Protein 1YTV (pdb70)

B-factor: mean 22.98, std 9.74, range [8.38, 91.67]

Nearest PDB structures (foldseek):
  3woa-assembly1_A  TM=9.998E-01  e=1.165E-72  Lambdavirus lambda
  7wr3-assembly1_A  TM=1.000E+00  e=3.277E-72  Bolitoglossa
  5wq6-assembly3_C  TM=1.000E+00  e=6.168E-72  Homo sapiens
  5gpq-assembly1_A  TM=9.998E-01  e=8.221E-72  Escherichia coli O157:H7
  3jyr-assembly1_A  TM=1.000E+00  e=1.838E-71  Salmonella enterica subsp. enterica serovar Typhimurium

Foldseek 3Di:
DFDPQEFEEEDAPLFLQVLLVVLQVVLCVVPVGHYHYDYDDPCLVVLLVQLLVLHDGQKYKDFLQSQQLCVVSPFFDFDDDPVVLVVQFDPVQQVSQAHPNTGFWAFWFKKFKWKKFFCVLPVDQAQAPVCQLVSQVVVVVVQAAAEAEALLFVLQLQLQLPQQPAAQFDAPPNRTDNLHGRCQPPSNLQRLVSVLVCCVSVRYPLPGHHVNRLCCVLVVRYGIYMDIQQSVVSSVVSVGRMDTAFDHHYPNGGGAGAMTGTTMTGGSSHPCNVVVVCSVSVRCLDLSNVVSRCVSGNRQQTRRPVNNVVVVVPNNSVRRVVNNVSHYHRHNHSCVVLLRVLSSQLSSCCNVVVDPNNVSSVSSSD/DVPDDD/DADPLEFEEEDAPLFLQVLLLVLQVVLCVVSVYHYHYDYDPPCLVVQCVQLLDPDHGQKYKDFLQSQQQCVVSVFFDFDDDPVVLVVQFDPVQQVSQAYPNTRFWAFWFKKDKWKKFFCVLPVDDAQAPVCQLVSQVVVVVVQAAAEAEALLFCLQLQLQLPQQPADQFDDDPNGTDLLHGRCQDPSNLQRLVSLLVCVVVPRYPLRGHHVNRLCCVLCPRYGIYMDIQSSVVSNVVSVGRMDTAFDHHYPPGGGAGAMTGTTMTGTSSHPCVVSVCCSVSVRCLDLSNVVSRCVSGNRQQTRRPVNNVVVVVPNNSVRRVVNNVSYYYHHNHSCVVLLRVLVSQLSSCCNVVVDPNNVSSVRSSD/DVPDD

InterPro domains:
  IPR006059 Bacterial-type extracellular solute-binding protein [PF01547] (46-314)
  IPR006060 Maltose/Cyclodextrin ABC transporter, substrate-binding protein [PR00181] (36-54)
  IPR006060 Maltose/Cyclodextrin ABC transporter, substrate-binding protein [PR00181] (70-88)
  IPR006060 Maltose/Cyclodextrin ABC transporter, substrate-binding protein [PR00181] (130-149)
  IPR006060 Maltose/Cyclodextrin ABC transporter, substrate-binding protein [PR00181] (151-170)
  IPR006060 Maltose/Cyclodextrin ABC transporter, substrate-binding protein [PR00181] (171-190)
  IPR006060 Maltose/Cyclodextrin ABC transporter, substrate-binding protein [PR00181] (233-252)
  IPR006060 Maltose/Cyclodextrin ABC transporter, substrate-binding protein [PR00181] (299-320)
  IPR006060 Maltose/Cyclodextrin ABC transporter, substrate-binding protein [PR00181] (357-376)
  IPR006061 Solute-binding family 1, conserved site [PS01037] (133-150)

CATH classification: 3.40.190.10 (+1 more: 3.40.190.10)

Radius of gyration: 33.69 Å; Cα contacts (8 Å, |Δi|>4): 1660; chains: 4; bounding box: 57×59×101 Å

Organism: Escherichia coli (strain K12) (NCBI:txid83333)

Secondary structure (DSSP, 8-state):
-PPTTEEEEE--TTS-HHHHHHHHHHHHHHH--EEEEE--TTHHHHHHHHHHHT-S-SEEEEEGGGHHHHHHTT-B------HHHHTTB-HHHHHHTEETTEE-SEEEEEE--EEEEETTT-SS--SBGGGHHHHHHHHHTTT-EEE----SSHHHHHHHHHHTT-EEEEEETTEEEEEEEETTSHHHHHHHHHHHHHHHTTSS-TT--HHHHHHHHHTTSEEEEEE-GGGHHHHHHHT--EEEEPPPBBTTB---PEEEEEEEEEBTT-TTHHHHHHIIIIIISSHHHHHHHHHHS---EESBHHHHHHHTT-HHHHHHHHHHHHSEEPP--TTHHHHHHHHHHHHHHHHTTSS-HHHHHHHHH-/---SS-EEEE--TTS-HHHHHHHHHHHHHHH---EEEE--TTHHHHHHHHHTTT---SEEEEEGGGHHHHHHTT-B--B---HHHHTTB-HHHHHHTEETTEE-SEEEEEE--EEEEETTT-SS--SBGGGHHHHHHHHHTTT-EEE---TTSGGGTHHHHHHTT-EEEEEETTEEEEEEEETTSHHHHHHHHHHHHHHHTTSS-TT--HHHHHHHHHTT-EEEEEE-GGGHHHHHHHT--EEEEPPPBBTTBPP-PEEEEEEEEEBTT-TTHHHHHHIIIIIISSHHHHHHHHHHS---EESBHHHHHHHTTSHHHHHHHHHHHHSEEPP--TTHHHHHHHHHHHHHHHHTTSS-HHHHHHHHH-/--S---/-TT--

Structure (mmCIF, N/CA/C/O backbone):
data_1YTV
#
_entry.id   1YTV
#
_cell.length_a   51.102
_cell.length_b   66.557
_cell.length_c   115.723
_cell.angle_alpha   90.00
_cell.angle_beta   95.99
_cell.angle_gamma   90.00
#
_symmetry.space_group_name_H-M   'P 1 21 1'
#
loop_
_entity.id
_entity.type
_entity.pdbx_description
1 polymer 'Maltose-binding periplasmic protein'
2 polymer 'Vasopressin V1a receptor'
3 branched alpha-D-glucopyranose-(1-4)-alpha-D-glucopyranose
4 water water
#
loop_
_atom_site.group_PDB
_atom_site.id
_atom_site.type_symbol
_atom_site.label_atom_id
_atom_site.label_alt_id
_atom_site.label_comp_id
_atom_site.label_asym_id
_atom_site.label_entity_id
_atom_site.label_seq_id
_atom_site.pdbx_PDB_ins_code
_atom_site.Cartn_x
_atom_site.Cartn_y
_atom_site.Cartn_z
_atom_site.occupancy
_atom_site.B_iso_or_equiv
_atom_site.auth_seq_id
_atom_site.auth_comp_id
_atom_site.auth_asym_id
_atom_site.auth_atom_id
_atom_site.pdbx_PDB_model_num
ATOM 1 N N . LYS A 1 1 ? 50.650 78.494 26.777 1.00 45.12 15 LYS A N 1
ATOM 2 C CA . LYS A 1 1 ? 51.046 77.076 26.538 1.00 44.53 15 LYS A CA 1
ATOM 3 C C . LYS A 1 1 ? 49.872 76.135 26.777 1.00 42.48 15 LYS A C 1
ATOM 4 O O . LYS A 1 1 ? 48.773 76.569 27.124 1.00 43.54 15 LYS A O 1
ATOM 10 N N . ILE A 1 2 ? 50.114 74.842 26.590 1.00 39.22 16 ILE A N 1
ATOM 11 C CA . ILE A 1 2 ? 49.078 73.833 26.785 1.00 35.43 16 ILE A CA 1
ATOM 12 C C . ILE A 1 2 ? 48.746 73.754 28.272 1.00 33.90 16 ILE A C 1
ATOM 13 O O . ILE A 1 2 ? 49.623 73.504 29.096 1.00 33.96 16 ILE A O 1
ATOM 18 N N . GLU A 1 3 ? 47.479 73.974 28.609 1.00 33.15 17 GLU A N 1
ATOM 19 C CA . GLU A 1 3 ? 47.043 73.948 30.001 1.00 32.30 17 GLU A CA 1
ATOM 20 C C . GLU A 1 3 ? 46.972 72.538 30.579 1.00 29.50 17 GLU A C 1
ATOM 21 O O . GLU A 1 3 ? 46.401 71.630 29.976 1.00 28.06 17 GLU A O 1
ATOM 27 N N . GLU A 1 4 ? 47.555 72.371 31.761 1.00 26.70 18 GLU A N 1
ATOM 28 C CA . GLU A 1 4 ? 47.563 71.087 32.443 1.00 24.11 18 GLU A CA 1
ATOM 29 C C . GLU A 1 4 ? 46.218 70.853 33.122 1.00 23.55 18 GLU A C 1
ATOM 30 O O . GLU A 1 4 ? 45.638 71.780 33.685 1.00 23.68 18 GLU A O 1
ATOM 36 N N . GLY A 1 5 ? 45.713 69.623 33.058 1.00 20.54 19 GLY A N 1
ATOM 37 C CA . GLY A 1 5 ? 44.449 69.320 33.713 1.00 19.87 19 GLY A CA 1
ATOM 38 C C . GLY A 1 5 ? 43.232 69.261 32.811 1.00 20.12 19 GLY A C 1
ATOM 39 O O . GLY A 1 5 ? 42.112 69.091 33.289 1.00 19.32 19 GLY A O 1
ATOM 40 N N . LYS A 1 6 ? 43.454 69.409 31.509 1.00 19.74 20 LYS A N 1
ATOM 41 C CA . LYS A 1 6 ? 42.384 69.362 30.518 1.00 21.76 20 LYS A CA 1
ATOM 42 C C . LYS A 1 6 ? 42.971 68.732 29.272 1.00 19.92 20 LYS A C 1
ATOM 43 O O . LYS A 1 6 ? 44.192 68.652 29.128 1.00 21.46 20 LYS A O 1
ATOM 49 N N . LEU A 1 7 ? 42.103 68.278 28.377 1.00 17.49 21 LEU A N 1
ATOM 50 C CA . LEU A 1 7 ? 42.553 67.689 27.122 1.00 17.25 21 LEU A CA 1
ATOM 51 C C . LEU A 1 7 ? 41.918 68.421 25.955 1.00 16.17 21 LEU A C 1
ATOM 52 O O . LEU A 1 7 ? 40.705 68.623 25.925 1.00 16.44 21 LEU A O 1
ATOM 57 N N . VAL A 1 8 ? 42.754 68.828 25.007 1.00 16.01 22 VAL A N 1
ATOM 58 C CA . VAL A 1 8 ? 42.304 69.502 23.797 1.00 14.50 22 VAL A CA 1
ATOM 59 C C . VAL A 1 8 ? 42.606 68.526 22.667 1.00 14.55 22 VAL A C 1
ATOM 60 O O . VAL A 1 8 ? 43.741 68.077 22.511 1.00 14.47 22 VAL A O 1
ATOM 64 N N . ILE A 1 9 ? 41.579 68.196 21.893 1.00 14.08 23 ILE A N 1
ATOM 65 C CA . ILE A 1 9 ? 41.697 67.248 20.793 1.00 13.49 23 ILE A CA 1
ATOM 66 C C . ILE A 1 9 ? 41.383 67.897 19.447 1.00 15.26 23 ILE A C 1
ATOM 67 O O . ILE A 1 9 ? 40.453 68.697 19.334 1.00 15.33 23 ILE A O 1
ATOM 72 N N . TRP A 1 10 ? 42.169 67.548 18.432 1.00 15.36 24 TRP A N 1
ATOM 73 C CA . TRP A 1 10 ? 41.968 68.052 17.076 1.00 16.03 24 TRP A CA 1
ATOM 74 C C . TRP A 1 10 ? 41.614 66.885 16.168 1.00 15.12 24 TRP A C 1
ATOM 75 O O . TRP A 1 10 ? 42.285 65.859 16.191 1.00 13.75 24 TRP A O 1
ATOM 86 N N . ILE A 1 11 ? 40.564 67.040 15.368 1.00 15.22 25 ILE A N 1
ATOM 87 C CA . ILE A 1 11 ? 40.160 65.997 14.431 1.00 15.47 25 ILE A CA 1
ATOM 88 C C . ILE A 1 11 ? 39.502 66.678 13.231 1.00 15.84 25 ILE A C 1
ATOM 89 O O . ILE A 1 11 ? 38.916 67.750 13.381 1.00 15.07 25 ILE A O 1
ATOM 94 N N . ASN A 1 12 ? 39.603 66.077 12.047 1.00 16.99 26 ASN A N 1
ATOM 95 C CA . ASN A 1 12 ? 39.029 66.690 10.840 1.00 19.24 26 ASN A CA 1
ATOM 96 C C . ASN A 1 12 ? 37.512 66.896 10.919 1.00 20.46 26 ASN A C 1
ATOM 97 O O . ASN A 1 12 ? 36.779 66.056 11.451 1.00 19.83 26 ASN A O 1
ATOM 102 N N . GLY A 1 13 ? 37.052 68.023 10.378 1.00 20.54 27 GLY A N 1
ATOM 103 C CA . GLY A 1 13 ? 35.636 68.359 10.401 1.00 21.90 27 GLY A CA 1
ATOM 104 C C . GLY A 1 13 ? 34.727 67.402 9.650 1.00 23.46 27 GLY A C 1
ATOM 105 O O . GLY A 1 13 ? 33.501 67.468 9.781 1.00 24.65 27 GLY A O 1
ATOM 106 N N . ASP A 1 14 ? 35.321 66.518 8.855 1.00 25.48 28 ASP A N 1
ATOM 107 C CA . ASP A 1 14 ? 34.544 65.542 8.097 1.00 27.09 28 ASP A CA 1
ATOM 108 C C . ASP A 1 14 ? 34.253 64.301 8.935 1.00 25.43 28 ASP A C 1
ATOM 109 O O . ASP A 1 14 ? 33.360 63.521 8.602 1.00 23.99 28 ASP A O 1
ATOM 114 N N . LYS A 1 15 ? 35.000 64.135 10.025 1.00 22.33 29 LYS A N 1
ATOM 115 C CA . LYS A 1 15 ? 34.845 62.983 10.916 1.00 21.35 29 LYS A CA 1
ATOM 116 C C . LYS A 1 15 ? 33.777 63.223 11.985 1.00 19.00 29 LYS A C 1
ATOM 117 O O . LYS A 1 15 ? 33.220 64.316 12.089 1.00 16.52 29 LYS A O 1
ATOM 123 N N . GLY A 1 16 ? 33.516 62.196 12.793 1.00 16.82 30 GLY A N 1
ATOM 124 C CA . GLY A 1 16 ? 32.506 62.306 13.830 1.00 16.67 30 GLY A CA 1
ATOM 125 C C . GLY A 1 16 ? 32.987 63.019 15.074 1.00 15.55 30 GLY A C 1
ATOM 126 O O . GLY A 1 16 ? 33.056 62.418 16.144 1.00 16.26 30 GLY A O 1
ATOM 127 N N . TYR A 1 17 ? 33.306 64.304 14.955 1.00 15.98 31 TYR A N 1
ATOM 128 C CA . TYR A 1 17 ? 33.800 65.050 16.110 1.00 16.39 31 TYR A CA 1
ATOM 129 C C . TYR A 1 17 ? 32.757 65.236 17.211 1.00 17.30 31 TYR A C 1
ATOM 130 O O . TYR A 1 17 ? 33.106 65.346 18.388 1.00 16.17 31 TYR A O 1
ATOM 139 N N . ASN A 1 18 ? 31.479 65.260 16.841 1.00 16.37 32 ASN A N 1
ATOM 140 C CA . ASN A 1 18 ? 30.423 65.408 17.840 1.00 17.33 32 ASN A CA 1
ATOM 141 C C . ASN A 1 18 ? 30.326 64.113 18.647 1.00 16.41 32 ASN A C 1
ATOM 142 O O . ASN A 1 18 ? 30.083 64.138 19.855 1.00 16.24 32 ASN A O 1
ATOM 147 N N . GLY A 1 19 ? 30.543 62.986 17.974 1.00 15.50 33 GLY A N 1
ATOM 148 C CA . GLY A 1 19 ? 30.515 61.701 18.653 1.00 15.45 33 GLY A CA 1
ATOM 149 C C . GLY A 1 19 ? 31.723 61.602 19.571 1.00 15.40 33 GLY A C 1
ATOM 150 O O . GLY A 1 19 ? 31.630 61.106 20.696 1.00 14.50 33 GLY A O 1
ATOM 151 N N . LEU A 1 20 ? 32.867 62.079 19.091 1.00 13.59 34 LEU A N 1
ATOM 152 C CA . LEU A 1 20 ? 34.082 62.054 19.900 1.00 14.22 34 LEU A CA 1
ATOM 153 C C . LEU A 1 20 ? 33.869 62.936 21.130 1.00 14.42 34 LEU A C 1
ATOM 154 O O . LEU A 1 20 ? 34.342 62.618 22.224 1.00 14.57 34 LEU A O 1
ATOM 159 N N . ALA A 1 21 ? 33.151 64.042 20.955 1.00 14.78 35 ALA A N 1
ATOM 160 C CA . ALA A 1 21 ? 32.882 64.940 22.079 1.00 15.24 35 ALA A CA 1
ATOM 161 C C . ALA A 1 21 ? 32.052 64.227 23.147 1.00 15.83 35 ALA A C 1
ATOM 162 O O . ALA A 1 21 ? 32.205 64.507 24.332 1.00 15.93 35 ALA A O 1
ATOM 164 N N . GLU A 1 22 ? 31.178 63.306 22.738 1.00 15.74 36 GLU A N 1
ATOM 165 C CA . GLU A 1 22 ? 30.364 62.571 23.710 1.00 16.70 36 GLU A CA 1
ATOM 166 C C . GLU A 1 22 ? 31.257 61.651 24.546 1.00 15.44 36 GLU A C 1
ATOM 167 O O . GLU A 1 22 ? 30.989 61.411 25.721 1.00 14.76 36 GLU A O 1
ATOM 173 N N . VAL A 1 23 ? 32.307 61.119 23.926 1.00 14.83 37 VAL A N 1
ATOM 174 C CA . VAL A 1 23 ? 33.238 60.255 24.643 1.00 12.99 37 VAL A CA 1
ATOM 175 C C . VAL A 1 23 ? 33.988 61.162 25.615 1.00 13.95 37 VAL A C 1
ATOM 176 O O . VAL A 1 23 ? 34.245 60.796 26.766 1.00 13.88 37 VAL A O 1
ATOM 180 N N . GLY A 1 24 ? 34.321 62.360 25.143 1.00 13.40 38 GLY A N 1
ATOM 181 C CA . GLY A 1 24 ? 35.011 63.318 25.987 1.00 13.40 38 GLY A CA 1
ATOM 182 C C . GLY A 1 24 ? 34.172 63.675 27.202 1.00 14.34 38 GLY A C 1
ATOM 183 O O . GLY A 1 24 ? 34.703 63.843 28.304 1.00 14.78 38 GLY A O 1
ATOM 184 N N . LYS A 1 25 ? 32.861 63.792 27.010 1.00 15.19 39 LYS A N 1
ATOM 185 C CA . LYS A 1 25 ? 31.950 64.120 28.107 1.00 17.07 39 LYS A CA 1
ATOM 186 C C . LYS A 1 25 ? 31.880 62.997 29.128 1.00 16.68 39 LYS A C 1
ATOM 187 O O . LYS A 1 25 ? 31.716 63.243 30.326 1.00 16.05 39 LYS A O 1
ATOM 193 N N . LYS A 1 26 ? 31.978 61.759 28.662 1.00 16.64 40 LYS A N 1
ATOM 194 C CA . LYS A 1 26 ? 31.943 60.628 29.582 1.00 16.26 40 LYS A CA 1
ATOM 195 C C . LYS A 1 26 ? 33.241 60.622 30.391 1.00 15.42 40 LYS A C 1
ATOM 196 O O . LYS A 1 26 ? 33.242 60.318 31.585 1.00 15.31 40 LYS A O 1
ATOM 202 N N . PHE A 1 27 ? 34.347 60.960 29.733 1.00 14.31 41 PHE A N 1
ATOM 203 C CA . PHE A 1 27 ? 35.642 61.011 30.407 1.00 14.18 41 PHE A CA 1
ATOM 204 C C . PHE A 1 27 ? 35.573 62.049 31.533 1.00 15.74 41 PHE A C 1
ATOM 205 O O . PHE A 1 27 ? 35.993 61.793 32.666 1.00 14.50 41 PHE A O 1
ATOM 213 N N . GLU A 1 28 ? 35.040 63.222 31.214 1.00 14.98 42 GLU A N 1
ATOM 214 C CA . GLU A 1 28 ? 34.938 64.289 32.205 1.00 18.34 42 GLU A CA 1
ATOM 215 C C . GLU A 1 28 ? 34.043 63.924 33.382 1.00 18.63 42 GLU A C 1
ATOM 216 O O . GLU A 1 28 ? 34.334 64.274 34.524 1.00 17.92 42 GLU A O 1
ATOM 222 N N . LYS A 1 29 ? 32.949 63.228 33.107 1.00 17.83 43 LYS A N 1
ATOM 223 C CA . LYS A 1 29 ? 32.029 62.834 34.163 1.00 19.55 43 LYS A CA 1
ATOM 224 C C . LYS A 1 29 ? 32.690 61.842 35.119 1.00 19.59 43 LYS A C 1
ATOM 225 O O . LYS A 1 29 ? 32.489 61.903 36.332 1.00 18.60 43 LYS A O 1
ATOM 231 N N . ASP A 1 30 ? 33.495 60.938 34.569 1.00 17.77 44 ASP A N 1
ATOM 232 C CA . ASP A 1 30 ? 34.174 59.927 35.377 1.00 19.13 44 ASP A CA 1
ATOM 233 C C . ASP A 1 30 ? 35.436 60.391 36.096 1.00 19.71 44 ASP A C 1
ATOM 234 O O . ASP A 1 30 ? 35.722 59.926 37.195 1.00 20.11 44 ASP A O 1
ATOM 239 N N . THR A 1 31 ? 36.186 61.298 35.475 1.00 19.04 45 THR A N 1
ATOM 240 C CA . THR A 1 31 ? 37.454 61.767 36.035 1.00 19.32 45 THR A CA 1
ATOM 241 C C . THR A 1 31 ? 37.477 63.227 36.458 1.00 20.53 45 THR A C 1
ATOM 242 O O . THR A 1 31 ? 38.386 63.655 37.170 1.00 19.99 45 THR A O 1
ATOM 246 N N . GLY A 1 32 ? 36.503 63.993 35.987 1.00 20.06 46 GLY A N 1
ATOM 247 C CA . GLY A 1 32 ? 36.462 65.402 36.314 1.00 21.31 46 GLY A CA 1
ATOM 248 C C . GLY A 1 32 ? 37.405 66.201 35.435 1.00 20.74 46 GLY A C 1
ATOM 249 O O . GLY A 1 32 ? 37.592 67.396 35.650 1.00 23.36 46 GLY A O 1
ATOM 250 N N . ILE A 1 33 ? 38.002 65.548 34.440 1.00 19.72 47 ILE A N 1
ATOM 251 C CA . ILE A 1 33 ? 38.931 66.216 33.526 1.00 20.09 47 ILE A CA 1
ATOM 252 C C . ILE A 1 33 ? 38.195 66.649 32.261 1.00 20.86 47 ILE A C 1
ATOM 253 O O . ILE A 1 33 ? 37.670 65.815 31.528 1.00 21.00 47 ILE A O 1
ATOM 258 N N . LYS A 1 34 ? 38.167 67.953 32.008 1.00 20.08 48 LYS A N 1
ATOM 259 C CA . LYS A 1 34 ? 37.485 68.497 30.837 1.00 22.16 48 LYS A CA 1
ATOM 260 C C . LYS A 1 34 ? 38.154 68.074 29.532 1.00 21.05 48 LYS A C 1
ATOM 261 O O . LYS A 1 34 ? 39.381 68.015 29.447 1.00 21.55 48 LYS A O 1
ATOM 267 N N . VAL A 1 35 ? 37.340 67.773 28.522 1.00 19.60 49 VAL A N 1
ATOM 268 C CA . VAL A 1 35 ? 37.836 67.377 27.203 1.00 18.84 49 VAL A CA 1
ATOM 269 C C . VAL A 1 35 ? 37.192 68.281 26.149 1.00 19.64 49 VAL A C 1
ATOM 270 O O . VAL A 1 35 ? 35.967 68.339 26.041 1.00 20.04 49 VAL A O 1
ATOM 274 N N . THR A 1 36 ? 38.018 68.990 25.386 1.00 17.87 50 THR A N 1
ATOM 275 C CA . THR A 1 36 ? 37.526 69.892 24.349 1.00 18.82 50 THR A CA 1
ATOM 276 C C . THR A 1 36 ? 37.933 69.398 22.969 1.00 17.74 50 THR A C 1
ATOM 277 O O . THR A 1 36 ? 39.119 69.272 22.673 1.00 16.99 50 THR A O 1
ATOM 281 N N . VAL A 1 37 ? 36.944 69.115 22.130 1.00 15.74 51 VAL A N 1
ATOM 282 C CA . VAL A 1 37 ? 37.207 68.640 20.778 1.00 16.18 51 VAL A CA 1
ATOM 283 C C . VAL A 1 37 ? 37.030 69.791 19.797 1.00 18.12 51 VAL A C 1
ATOM 284 O O . VAL A 1 37 ? 36.034 70.515 19.845 1.00 16.90 51 VAL A O 1
ATOM 288 N N . GLU A 1 38 ? 37.999 69.957 18.907 1.00 19.04 52 GLU A N 1
ATOM 289 C CA . GLU A 1 38 ? 37.938 71.021 17.916 1.00 19.85 52 GLU A CA 1
ATOM 290 C C . GLU A 1 38 ? 38.253 70.432 16.551 1.00 19.35 52 GLU A C 1
ATOM 291 O O . GLU A 1 38 ? 38.892 69.387 16.454 1.00 16.93 52 GLU A O 1
ATOM 297 N N . HIS A 1 39 ? 37.799 71.094 15.494 1.00 18.93 53 HIS A N 1
ATOM 298 C CA . HIS A 1 39 ? 38.063 70.605 14.147 1.00 19.15 53 HIS A CA 1
ATOM 299 C C . HIS A 1 39 ? 38.555 71.729 13.243 1.00 20.43 53 HIS A C 1
ATOM 300 O O . HIS A 1 39 ? 37.833 72.208 12.366 1.00 18.73 53 HIS A O 1
ATOM 307 N N . PRO A 1 40 ? 39.805 72.168 13.457 1.00 20.97 54 PRO A N 1
ATOM 308 C CA . PRO A 1 40 ? 40.410 73.243 12.667 1.00 22.32 54 PRO A CA 1
ATOM 309 C C . PRO A 1 40 ? 40.622 72.861 11.208 1.00 23.21 54 PRO A C 1
ATOM 310 O O . PRO A 1 40 ? 40.694 71.680 10.861 1.00 21.41 54 PRO A O 1
ATOM 314 N N . ASP A 1 41 ? 40.719 73.870 10.352 1.00 25.72 55 ASP A N 1
ATOM 315 C CA . ASP A 1 41 ? 40.946 73.627 8.939 1.00 26.96 55 ASP A CA 1
ATOM 316 C C . ASP A 1 41 ? 42.431 73.365 8.757 1.00 25.86 55 ASP A C 1
ATOM 317 O O . ASP A 1 41 ? 43.257 73.944 9.462 1.00 25.71 55 ASP A O 1
ATOM 322 N N . LYS A 1 42 ? 42.761 72.477 7.824 1.00 25.33 56 LYS A N 1
ATOM 323 C CA . LYS A 1 42 ? 44.150 72.135 7.540 1.00 25.25 56 LYS A CA 1
ATOM 324 C C . LYS A 1 42 ? 44.897 71.850 8.837 1.00 23.37 56 LYS A C 1
ATOM 325 O O . LYS A 1 42 ? 46.022 72.304 9.023 1.00 21.24 56 LYS A O 1
ATOM 331 N N . LEU A 1 43 ? 44.272 71.091 9.731 1.00 22.07 57 LEU A N 1
ATOM 332 C CA . LEU A 1 43 ? 44.892 70.784 11.012 1.00 20.71 57 LEU A CA 1
ATOM 333 C C . LEU A 1 43 ? 46.190 69.986 10.889 1.00 19.72 57 LEU A C 1
ATOM 334 O O . LEU A 1 43 ? 47.073 70.122 11.729 1.00 21.09 57 LEU A O 1
ATOM 339 N N . GLU A 1 44 ? 46.319 69.163 9.849 1.00 20.94 58 GLU A N 1
ATOM 340 C CA . GLU A 1 44 ? 47.533 68.359 9.687 1.00 22.34 58 GLU A CA 1
ATOM 341 C C . GLU A 1 44 ? 48.713 69.244 9.305 1.00 24.74 58 GLU A C 1
ATOM 342 O O . GLU A 1 44 ? 49.877 68.859 9.452 1.00 25.30 58 GLU A O 1
ATOM 348 N N . GLU A 1 45 ? 48.402 70.434 8.808 1.00 25.12 59 GLU A N 1
ATOM 349 C CA . GLU A 1 45 ? 49.426 71.384 8.406 1.00 27.12 59 GLU A CA 1
ATOM 350 C C . GLU A 1 45 ? 49.655 72.394 9.527 1.00 26.93 59 GLU A C 1
ATOM 351 O O . GLU A 1 45 ? 50.748 72.935 9.672 1.00 27.06 59 GLU A O 1
ATOM 357 N N . LYS A 1 46 ? 48.620 72.630 10.327 1.00 26.78 60 LYS A N 1
ATOM 358 C CA . LYS A 1 46 ? 48.703 73.575 11.435 1.00 27.83 60 LYS A CA 1
ATOM 359 C C . LYS A 1 46 ? 49.432 72.977 12.639 1.00 28.11 60 LYS A C 1
ATOM 360 O O . LYS A 1 46 ? 50.178 73.671 13.333 1.00 28.37 60 LYS A O 1
ATOM 366 N N . PHE A 1 47 ? 49.218 71.686 12.880 1.00 26.65 61 PHE A N 1
ATOM 367 C CA . PHE A 1 47 ? 49.839 71.008 14.012 1.00 25.24 61 PHE A CA 1
ATOM 368 C C . PHE A 1 47 ? 51.352 71.189 14.123 1.00 25.54 61 PHE A C 1
ATOM 369 O O . PHE A 1 47 ? 51.851 71.562 15.180 1.00 25.21 61 PHE A O 1
ATOM 377 N N . PRO A 1 48 ? 52.103 70.924 13.038 1.00 27.62 62 PRO A N 1
ATOM 378 C CA . PRO A 1 48 ? 53.565 71.066 13.062 1.00 29.95 62 PRO A CA 1
ATOM 379 C C . PRO A 1 48 ? 54.035 72.440 13.513 1.00 32.30 62 PRO A C 1
ATOM 380 O O . PRO A 1 48 ? 55.044 72.565 14.206 1.00 34.42 62 PRO A O 1
ATOM 384 N N . GLN A 1 49 ? 53.300 73.469 13.111 1.00 34.17 63 GLN A N 1
ATOM 385 C CA . GLN A 1 49 ? 53.656 74.836 13.458 1.00 36.25 63 GLN A CA 1
ATOM 386 C C . GLN A 1 49 ? 53.438 75.129 14.935 1.00 37.44 63 GLN A C 1
ATOM 387 O O . GLN A 1 49 ? 54.361 75.550 15.630 1.00 37.12 63 GLN A O 1
ATOM 393 N N . VAL A 1 50 ? 52.215 74.902 15.404 1.00 37.80 64 VAL A N 1
ATOM 394 C CA . VAL A 1 50 ? 51.868 75.148 16.795 1.00 39.52 64 VAL A CA 1
ATOM 395 C C . VAL A 1 50 ? 52.606 74.220 17.755 1.00 40.66 64 VAL A C 1
ATOM 396 O O . VAL A 1 50 ? 52.997 74.632 18.849 1.00 41.67 64 VAL A O 1
ATOM 400 N N . ALA A 1 51 ? 52.801 72.970 17.347 1.00 40.76 65 ALA A N 1
ATOM 401 C CA . ALA A 1 51 ? 53.500 72.002 18.184 1.00 42.35 65 ALA A CA 1
ATOM 402 C C . ALA A 1 51 ? 54.996 72.308 18.222 1.00 44.00 65 ALA A C 1
ATOM 403 O O . ALA A 1 51 ? 55.712 71.841 19.108 1.00 43.83 65 ALA A O 1
ATOM 405 N N . ALA A 1 52 ? 55.465 73.092 17.256 1.00 45.35 66 ALA A N 1
ATOM 406 C CA . ALA A 1 52 ? 56.876 73.454 17.196 1.00 47.67 66 ALA A CA 1
ATOM 407 C C . ALA A 1 52 ? 57.243 74.351 18.374 1.00 48.49 66 ALA A C 1
ATOM 408 O O . ALA A 1 52 ? 58.256 74.135 19.038 1.00 49.54 66 ALA A O 1
ATOM 410 N N . THR A 1 53 ? 56.415 75.359 18.628 1.00 49.10 67 THR A N 1
ATOM 411 C CA . THR A 1 53 ? 56.655 76.284 19.730 1.00 49.45 67 THR A CA 1
ATOM 412 C C . THR A 1 53 ? 56.462 75.566 21.062 1.00 48.49 67 THR A C 1
ATOM 413 O O . THR A 1 53 ? 56.954 76.011 22.099 1.00 48.91 67 THR A O 1
ATOM 417 N N . GLY A 1 54 ? 55.748 74.448 21.020 1.00 46.48 68 GLY A N 1
ATOM 418 C CA . GLY A 1 54 ? 55.486 73.693 22.229 1.00 43.72 68 GLY A CA 1
ATOM 419 C C . GLY A 1 54 ? 54.023 73.831 22.599 1.00 42.05 68 GLY A C 1
ATOM 420 O O . GLY A 1 54 ? 53.611 73.500 23.711 1.00 41.28 68 GLY A O 1
ATOM 421 N N . ASP A 1 55 ? 53.232 74.333 21.658 1.00 40.35 69 ASP A N 1
ATOM 422 C CA . ASP A 1 55 ? 51.805 74.512 21.883 1.00 38.35 69 ASP A CA 1
ATOM 423 C C . ASP A 1 55 ? 50.991 73.519 21.062 1.00 35.32 69 ASP A C 1
ATOM 424 O O . ASP A 1 55 ? 51.508 72.490 20.630 1.00 34.05 69 ASP A O 1
ATOM 429 N N . GLY A 1 56 ? 49.715 73.834 20.859 1.00 32.48 70 GLY A N 1
ATOM 430 C CA . GLY A 1 56 ? 48.852 72.960 20.090 1.00 28.63 70 GLY A CA 1
ATOM 431 C C . GLY A 1 56 ? 47.960 72.083 20.950 1.00 25.94 70 GLY A C 1
ATOM 432 O O . GLY A 1 56 ? 47.884 72.268 22.165 1.00 25.98 70 GLY A O 1
ATOM 433 N N . PRO A 1 57 ? 47.271 71.108 20.342 1.00 23.16 71 PRO A N 1
ATOM 434 C CA . PRO A 1 57 ? 46.378 70.204 21.073 1.00 20.79 71 PRO A CA 1
ATOM 435 C C . PRO A 1 57 ? 47.151 69.109 21.790 1.00 18.90 71 PRO A C 1
ATOM 436 O O . PRO A 1 57 ? 48.319 68.857 21.487 1.00 16.97 71 PRO A O 1
ATOM 440 N N . ASP A 1 58 ? 46.492 68.463 22.744 1.00 15.88 72 ASP A N 1
ATOM 441 C CA . ASP A 1 58 ? 47.106 67.370 23.484 1.00 14.76 72 ASP A CA 1
ATOM 442 C C . ASP A 1 58 ? 47.098 66.128 22.607 1.00 13.58 72 ASP A C 1
ATOM 443 O O . ASP A 1 58 ? 48.007 65.305 22.672 1.00 14.87 72 ASP A O 1
ATOM 448 N N . ILE A 1 59 ? 46.057 66.007 21.787 1.00 11.90 73 ILE A N 1
ATOM 449 C CA . ILE A 1 59 ? 45.887 64.858 20.902 1.00 11.39 73 ILE A CA 1
ATOM 450 C C . ILE A 1 59 ? 45.505 65.310 19.503 1.00 11.61 73 ILE A C 1
ATOM 451 O O . ILE A 1 59 ? 44.674 66.199 19.344 1.00 12.90 73 ILE A O 1
ATOM 456 N N . ILE A 1 60 ? 46.110 64.698 18.495 1.00 11.38 74 ILE A N 1
ATOM 457 C CA . ILE A 1 60 ? 45.791 65.031 17.111 1.00 15.11 74 ILE A CA 1
ATOM 458 C C . ILE A 1 60 ? 45.373 63.765 16.362 1.00 13.48 74 ILE A C 1
ATOM 459 O O . ILE A 1 60 ? 46.047 62.740 16.453 1.00 13.26 74 ILE A O 1
ATOM 464 N N . PHE A 1 61 ? 44.255 63.845 15.637 1.00 14.38 75 PHE A N 1
ATOM 465 C CA . PHE A 1 61 ? 43.746 62.723 14.843 1.00 13.69 75 PHE A CA 1
ATOM 466 C C . PHE A 1 61 ? 43.958 62.975 13.357 1.00 14.13 75 PHE A C 1
ATOM 467 O O . PHE A 1 61 ? 43.563 64.020 12.853 1.00 16.02 75 PHE A O 1
ATOM 475 N N . TRP A 1 62 ? 44.561 62.014 12.664 1.00 12.74 76 TRP A N 1
ATOM 476 C CA . TRP A 1 62 ? 44.771 62.111 11.221 1.00 11.78 76 TRP A CA 1
ATOM 477 C C . TRP A 1 62 ? 45.268 60.777 10.691 1.00 11.75 76 TRP A C 1
ATOM 478 O O . TRP A 1 62 ? 45.704 59.929 11.467 1.00 10.83 76 TRP A O 1
ATOM 489 N N . ALA A 1 63 ? 45.190 60.573 9.378 1.00 11.75 77 ALA A N 1
ATOM 490 C CA . ALA A 1 63 ? 45.680 59.328 8.798 1.00 10.81 77 ALA A CA 1
ATOM 491 C C . ALA A 1 63 ? 47.171 59.240 9.167 1.00 12.88 77 ALA A C 1
ATOM 492 O O . ALA A 1 63 ? 47.847 60.261 9.294 1.00 12.74 77 ALA A O 1
ATOM 494 N N . HIS A 1 64 ? 47.672 58.022 9.342 1.00 11.61 78 HIS A N 1
ATOM 495 C CA . HIS A 1 64 ? 49.057 57.783 9.752 1.00 13.08 78 HIS A CA 1
ATOM 496 C C . HIS A 1 64 ? 50.178 58.304 8.858 1.00 13.07 78 HIS A C 1
ATOM 497 O O . HIS A 1 64 ? 51.310 58.452 9.322 1.00 11.69 78 HIS A O 1
ATOM 504 N N . ASP A 1 65 ? 49.888 58.569 7.586 1.00 12.69 79 ASP A N 1
ATOM 505 C CA . ASP A 1 65 ? 50.943 59.010 6.677 1.00 12.83 79 ASP A CA 1
ATOM 506 C C . ASP A 1 65 ? 51.674 60.283 7.108 1.00 14.34 79 ASP A C 1
ATOM 507 O O . ASP A 1 65 ? 52.856 60.456 6.807 1.00 16.14 79 ASP A O 1
ATOM 512 N N . ARG A 1 66 ? 50.983 61.159 7.829 1.00 12.55 80 ARG A N 1
ATOM 513 C CA . ARG A 1 66 ? 51.572 62.413 8.299 1.00 14.99 80 ARG A CA 1
ATOM 514 C C . ARG A 1 66 ? 52.377 62.290 9.595 1.00 14.32 80 ARG A C 1
ATOM 515 O O . ARG A 1 66 ? 53.177 63.171 9.918 1.00 16.24 80 ARG A O 1
ATOM 523 N N . PHE A 1 67 ? 52.180 61.201 10.331 1.00 14.91 81 PHE A N 1
ATOM 524 C CA . PHE A 1 67 ? 52.853 61.020 11.627 1.00 15.31 81 PHE A CA 1
ATOM 525 C C . PHE A 1 67 ? 54.371 60.827 11.616 1.00 15.01 81 PHE A C 1
ATOM 526 O O . PHE A 1 67 ? 55.046 61.233 12.564 1.00 14.95 81 PHE A O 1
ATOM 534 N N . GLY A 1 68 ? 54.904 60.206 10.569 1.00 15.29 82 GLY A N 1
ATOM 535 C CA . GLY A 1 68 ? 56.344 60.009 10.495 1.00 16.87 82 GLY A CA 1
ATOM 536 C C . GLY A 1 68 ? 57.062 61.345 10.489 1.00 17.25 82 GLY A C 1
ATOM 537 O O . GLY A 1 68 ? 58.082 61.528 11.160 1.00 18.10 82 GLY A O 1
ATOM 538 N N . GLY A 1 69 ? 56.527 62.285 9.716 1.00 17.42 83 GLY A N 1
ATOM 539 C CA . GLY A 1 69 ? 57.113 63.610 9.657 1.00 17.88 83 GLY A CA 1
ATOM 540 C C . GLY A 1 69 ? 57.059 64.248 11.035 1.00 19.01 83 GLY A C 1
ATOM 541 O O . GLY A 1 69 ? 58.019 64.883 11.473 1.00 18.29 83 GLY A O 1
ATOM 542 N N . TYR A 1 70 ? 55.938 64.078 11.729 1.00 18.54 84 TYR A N 1
ATOM 543 C CA . TYR A 1 70 ? 55.791 64.649 13.068 1.00 18.86 84 TYR A CA 1
ATOM 544 C C . TYR A 1 70 ? 56.820 64.056 14.025 1.00 19.22 84 TYR A C 1
ATOM 545 O O . TYR A 1 70 ? 57.448 64.781 14.797 1.00 21.19 84 TYR A O 1
ATOM 554 N N . ALA A 1 71 ? 56.986 62.738 13.971 1.00 18.98 85 ALA A N 1
ATOM 555 C CA . ALA A 1 71 ? 57.925 62.043 14.846 1.00 20.29 85 ALA A CA 1
ATOM 556 C C . ALA A 1 71 ? 59.366 62.473 14.596 1.00 22.01 85 ALA A C 1
ATOM 557 O O . ALA A 1 71 ? 60.137 62.672 15.541 1.00 21.35 85 ALA A O 1
ATOM 559 N N . GLN A 1 72 ? 59.725 62.605 13.322 1.00 22.12 86 GLN A N 1
ATOM 560 C CA . GLN A 1 72 ? 61.077 63.014 12.949 1.00 24.29 86 GLN A CA 1
ATOM 561 C C . GLN A 1 72 ? 61.387 64.378 13.552 1.00 24.81 86 GLN A C 1
ATOM 562 O O . GLN A 1 72 ? 62.524 64.657 13.935 1.00 26.23 86 GLN A O 1
ATOM 568 N N . SER A 1 73 ? 60.372 65.229 13.638 1.00 24.17 87 SER A N 1
ATOM 569 C CA . SER A 1 73 ? 60.554 66.553 14.213 1.00 26.14 87 SER A CA 1
ATOM 570 C C . SER A 1 73 ? 60.428 66.505 15.734 1.00 25.13 87 SER A C 1
ATOM 571 O O . SER A 1 73 ? 60.534 67.532 16.399 1.00 26.27 87 SER A O 1
ATOM 574 N N . GLY A 1 74 ? 60.198 65.309 16.275 1.00 24.96 88 GLY A N 1
ATOM 575 C CA . GLY A 1 74 ? 60.065 65.148 17.718 1.00 23.58 88 GLY A CA 1
ATOM 576 C C . GLY A 1 74 ? 58.819 65.787 18.316 1.00 23.31 88 GLY A C 1
ATOM 577 O O . GLY A 1 74 ? 58.808 66.171 19.485 1.00 23.71 88 GLY A O 1
ATOM 578 N N . LEU A 1 75 ? 57.757 65.879 17.526 1.00 20.22 89 LEU A N 1
ATOM 579 C CA . LEU A 1 75 ? 56.520 66.493 17.988 1.00 20.36 89 LEU A CA 1
ATOM 580 C C . LEU A 1 75 ? 55.538 65.516 18.629 1.00 19.13 89 LEU A C 1
ATOM 581 O O . LEU A 1 75 ? 54.507 65.931 19.159 1.00 19.99 89 LEU A O 1
ATOM 586 N N . LEU A 1 76 ? 55.858 64.228 18.591 1.00 18.98 90 LEU A N 1
ATOM 587 C CA . LEU A 1 76 ? 54.968 63.208 19.143 1.00 17.98 90 LEU A CA 1
ATOM 588 C C . LEU A 1 76 ? 55.566 62.420 20.302 1.00 19.31 90 LEU A C 1
ATOM 589 O O . LEU A 1 76 ? 56.745 62.069 20.292 1.00 20.10 90 LEU A O 1
ATOM 594 N N . ALA A 1 77 ? 54.741 62.141 21.306 1.00 17.36 91 ALA A N 1
ATOM 595 C CA . ALA A 1 77 ? 55.201 61.369 22.448 1.00 19.01 91 ALA A CA 1
ATOM 596 C C . ALA A 1 77 ? 55.185 59.894 22.062 1.00 19.85 91 ALA A C 1
ATOM 597 O O . ALA A 1 77 ? 54.311 59.448 21.317 1.00 19.00 91 ALA A O 1
ATOM 599 N N . GLU A 1 78 ? 56.157 59.136 22.553 1.00 19.86 92 GLU A N 1
ATOM 600 C CA . GLU A 1 78 ? 56.186 57.715 22.255 1.00 21.53 92 GLU A CA 1
ATOM 601 C C . GLU A 1 78 ? 55.156 57.040 23.156 1.00 22.48 92 GLU A C 1
ATOM 602 O O . GLU A 1 78 ? 55.068 57.354 24.342 1.00 21.87 92 GLU A O 1
ATOM 608 N N . ILE A 1 79 ? 54.359 56.136 22.596 1.00 22.57 93 ILE A N 1
ATOM 609 C CA . ILE A 1 79 ? 53.374 55.430 23.407 1.00 22.86 93 ILE A CA 1
ATOM 610 C C . ILE A 1 79 ? 53.884 54.009 23.613 1.00 22.86 93 ILE A C 1
ATOM 611 O O . ILE A 1 79 ? 54.493 53.422 22.715 1.00 21.41 93 ILE A O 1
ATOM 616 N N . THR A 1 80 ? 53.651 53.455 24.797 1.00 21.36 94 THR A N 1
ATOM 617 C CA . THR A 1 80 ? 54.125 52.112 25.088 1.00 22.82 94 THR A CA 1
ATOM 618 C C . THR A 1 80 ? 53.083 51.271 25.814 1.00 21.12 94 THR A C 1
ATOM 619 O O . THR A 1 80 ? 53.262 50.905 26.971 1.00 21.18 94 THR A O 1
ATOM 623 N N . PRO A 1 81 ? 51.970 50.956 25.136 1.00 20.37 95 PRO A N 1
ATOM 624 C CA . PRO A 1 81 ? 50.930 50.146 25.772 1.00 18.32 95 PRO A CA 1
ATOM 625 C C . PRO A 1 81 ? 51.473 48.748 26.019 1.00 18.92 95 PRO A C 1
ATOM 626 O O . PRO A 1 81 ? 52.372 48.302 25.308 1.00 17.34 95 PRO A O 1
ATOM 630 N N . ASP A 1 82 ? 50.952 48.057 27.030 1.00 18.71 96 ASP A N 1
ATOM 631 C CA . ASP A 1 82 ? 51.442 46.714 27.297 1.00 19.25 96 ASP A CA 1
ATOM 632 C C . ASP A 1 82 ? 51.051 45.820 26.125 1.00 18.93 96 ASP A C 1
ATOM 633 O O . ASP A 1 82 ? 50.178 46.176 25.331 1.00 15.42 96 ASP A O 1
ATOM 638 N N . LYS A 1 83 ? 51.709 44.674 25.998 1.00 18.11 97 LYS A N 1
ATOM 639 C CA . LYS A 1 83 ? 51.426 43.775 24.884 1.00 20.51 97 LYS A CA 1
ATOM 640 C C . LYS A 1 83 ? 49.982 43.300 24.874 1.00 18.56 97 LYS A C 1
ATOM 641 O O . LYS A 1 83 ? 49.416 43.065 23.812 1.00 18.07 97 LYS A O 1
ATOM 647 N N . ALA A 1 84 ? 49.383 43.170 26.054 1.00 17.66 98 ALA A N 1
ATOM 648 C CA . ALA A 1 84 ? 47.997 42.737 26.136 1.00 17.62 98 ALA A CA 1
ATOM 649 C C . ALA A 1 84 ? 47.087 43.750 25.435 1.00 16.72 98 ALA A C 1
ATOM 650 O O . ALA A 1 84 ? 46.218 43.368 24.648 1.00 15.77 98 ALA A O 1
ATOM 652 N N . PHE A 1 85 ? 47.277 45.038 25.715 1.00 15.76 99 PHE A N 1
ATOM 653 C CA . PHE A 1 85 ? 46.449 46.048 25.067 1.00 15.34 99 PHE A CA 1
ATOM 654 C C . PHE A 1 85 ? 46.669 45.993 23.562 1.00 14.86 99 PHE A C 1
ATOM 655 O O . PHE A 1 85 ? 45.727 46.098 22.782 1.00 16.14 99 PHE A O 1
ATOM 663 N N . GLN A 1 86 ? 47.922 45.852 23.155 1.00 14.43 100 GLN A N 1
ATOM 664 C CA . GLN A 1 86 ? 48.233 45.805 21.729 1.00 15.34 100 GLN A CA 1
ATOM 665 C C . GLN A 1 86 ? 47.481 44.676 21.027 1.00 16.05 100 GLN A C 1
ATOM 666 O O . GLN A 1 86 ? 47.123 44.795 19.856 1.00 15.32 100 GLN A O 1
ATOM 672 N N . ASP A 1 87 ? 47.215 43.590 21.749 1.00 15.77 101 ASP A N 1
ATOM 673 C CA . ASP A 1 87 ? 46.517 42.453 21.162 1.00 15.63 101 ASP A CA 1
ATOM 674 C C . ASP A 1 87 ? 45.048 42.736 20.839 1.00 16.13 101 ASP A C 1
ATOM 675 O O . ASP A 1 87 ? 44.406 41.953 20.142 1.00 15.56 101 ASP A O 1
ATOM 680 N N . LYS A 1 88 ? 44.513 43.853 21.333 1.00 14.33 102 LYS A N 1
ATOM 681 C CA . LYS A 1 88 ? 43.118 44.184 21.063 1.00 14.16 102 LYS A CA 1
ATOM 682 C C . LYS A 1 88 ? 42.917 44.831 19.697 1.00 14.36 102 LYS A C 1
ATOM 683 O O . LYS A 1 88 ? 41.783 44.965 19.229 1.00 13.98 102 LYS A O 1
ATOM 689 N N . LEU A 1 89 ? 44.017 45.216 19.055 1.00 13.89 103 LEU A N 1
ATOM 690 C CA . LEU A 1 89 ? 43.954 45.838 17.732 1.00 16.01 103 LEU A CA 1
ATOM 691 C C . LEU A 1 89 ? 44.703 44.972 16.715 1.00 16.53 103 LEU A C 1
ATOM 692 O O . LEU A 1 89 ? 45.604 44.214 17.081 1.00 15.91 103 LEU A O 1
ATOM 697 N N . TYR A 1 90 ? 44.327 45.077 15.442 1.00 16.25 104 TYR A N 1
ATOM 698 C CA . TYR A 1 90 ? 44.979 44.290 14.398 1.00 15.98 104 TYR A CA 1
ATOM 699 C C . TYR A 1 90 ? 46.451 44.669 14.281 1.00 16.44 104 TYR A C 1
ATOM 700 O O . TYR A 1 90 ? 46.806 45.850 14.256 1.00 17.33 104 TYR A O 1
ATOM 709 N N . PRO A 1 91 ? 47.331 43.661 14.212 1.00 16.24 105 PRO A N 1
ATOM 710 C CA . PRO A 1 91 ? 48.779 43.847 14.101 1.00 16.55 105 PRO A CA 1
ATOM 711 C C . PRO A 1 91 ? 49.219 44.848 13.027 1.00 17.41 105 PRO A C 1
ATOM 712 O O . PRO A 1 91 ? 50.101 45.667 13.269 1.00 18.03 105 PRO A O 1
ATOM 716 N N . PHE A 1 92 ? 48.613 44.796 11.844 1.00 17.99 106 PHE A N 1
ATOM 717 C CA . PHE A 1 92 ? 49.026 45.725 10.798 1.00 18.02 106 PHE A CA 1
ATOM 718 C C . PHE A 1 92 ? 48.716 47.184 11.116 1.00 17.38 106 PHE A C 1
ATOM 719 O O . PHE A 1 92 ? 49.375 48.074 10.586 1.00 15.38 106 PHE A O 1
ATOM 727 N N . THR A 1 93 ? 47.727 47.445 11.971 1.00 16.16 107 THR A N 1
ATOM 728 C CA . THR A 1 93 ? 47.414 48.834 12.295 1.00 15.85 107 THR A CA 1
ATOM 729 C C . THR A 1 93 ? 48.518 49.424 13.174 1.00 15.70 107 THR A C 1
ATOM 730 O O . THR A 1 93 ? 48.812 50.621 13.096 1.00 15.37 107 THR A O 1
ATOM 734 N N . TRP A 1 94 ? 49.134 48.583 14.004 1.00 14.68 108 TRP A N 1
ATOM 735 C CA . TRP A 1 94 ? 50.239 49.037 14.840 1.00 14.42 108 TRP A CA 1
ATOM 736 C C . TRP A 1 94 ? 51.446 49.307 13.951 1.00 13.28 108 TRP A C 1
ATOM 737 O O . TRP A 1 94 ? 52.188 50.256 14.185 1.00 13.40 108 TRP A O 1
ATOM 748 N N . ASP A 1 95 ? 51.654 48.481 12.929 1.00 14.18 109 ASP A N 1
ATOM 749 C CA . ASP A 1 95 ? 52.805 48.703 12.061 1.00 15.93 109 ASP A CA 1
ATOM 750 C C . ASP A 1 95 ? 52.691 50.072 11.398 1.00 14.95 109 ASP A C 1
ATOM 751 O O . ASP A 1 95 ? 53.696 50.761 11.197 1.00 16.54 109 ASP A O 1
ATOM 756 N N . ALA A 1 96 ? 51.463 50.470 11.074 1.00 13.07 110 ALA A N 1
ATOM 757 C CA . ALA A 1 96 ? 51.215 51.762 10.429 1.00 13.23 110 ALA A CA 1
ATOM 758 C C . ALA A 1 96 ? 51.650 52.942 11.290 1.00 14.20 110 ALA A C 1
ATOM 759 O O . ALA A 1 96 ? 51.956 54.015 10.769 1.00 14.06 110 ALA A O 1
ATOM 761 N N . VAL A 1 97 ? 51.670 52.750 12.607 1.00 13.27 111 VAL A N 1
ATOM 762 C CA . VAL A 1 97 ? 52.060 53.826 13.511 1.00 13.47 111 VAL A CA 1
ATOM 763 C C . VAL A 1 97 ? 53.401 53.577 14.199 1.00 16.04 111 VAL A C 1
ATOM 764 O O . VAL A 1 97 ? 53.700 54.162 15.241 1.00 16.16 111 VAL A O 1
ATOM 768 N N . ARG A 1 98 ? 54.210 52.716 13.597 1.00 15.99 112 ARG A N 1
ATOM 769 C CA . ARG A 1 98 ? 55.523 52.407 14.130 1.00 19.29 112 ARG A CA 1
ATOM 770 C C . ARG A 1 98 ? 56.533 53.179 13.275 1.00 19.96 112 ARG A C 1
ATOM 771 O O . ARG A 1 98 ? 56.545 53.053 12.050 1.00 21.86 112 ARG A O 1
ATOM 779 N N . TYR A 1 99 ? 57.352 54.002 13.921 1.00 18.90 113 TYR A N 1
ATOM 780 C CA . TYR A 1 99 ? 58.358 54.794 13.217 1.00 19.36 113 TYR A CA 1
ATOM 781 C C . TYR A 1 99 ? 59.696 54.623 13.917 1.00 20.41 113 TYR A C 1
ATOM 782 O O . TYR A 1 99 ? 59.826 54.920 15.102 1.00 20.72 113 TYR A O 1
ATOM 791 N N . ASN A 1 100 ? 60.689 54.151 13.173 1.00 22.73 114 ASN A N 1
ATOM 792 C CA . ASN A 1 100 ? 62.021 53.927 13.723 1.00 26.19 114 ASN A CA 1
ATOM 793 C C . ASN A 1 100 ? 61.966 52.979 14.918 1.00 26.38 114 ASN A C 1
ATOM 794 O O . ASN A 1 100 ? 62.701 53.152 15.890 1.00 27.50 114 ASN A O 1
ATOM 799 N N . GLY A 1 101 ? 61.084 51.986 14.836 1.00 26.74 115 GLY A N 1
ATOM 800 C CA . GLY A 1 101 ? 60.957 51.001 15.898 1.00 27.80 115 GLY A CA 1
ATOM 801 C C . GLY A 1 101 ? 60.127 51.391 17.106 1.00 27.91 115 GLY A C 1
ATOM 802 O O . GLY A 1 101 ? 59.980 50.598 18.036 1.00 29.11 115 GLY A O 1
ATOM 803 N N . LYS A 1 102 ? 59.581 52.601 17.102 1.00 26.38 116 LYS A N 1
ATOM 804 C CA . LYS A 1 102 ? 58.769 53.069 18.220 1.00 24.61 116 LYS A CA 1
ATOM 805 C C . LYS A 1 102 ? 57.334 53.380 17.798 1.00 23.00 116 LYS A C 1
ATOM 806 O O . LYS A 1 102 ? 57.093 53.871 16.693 1.00 22.38 116 LYS A O 1
ATOM 812 N N . LEU A 1 103 ? 56.379 53.090 18.677 1.00 18.45 117 LEU A N 1
ATOM 813 C CA . LEU A 1 103 ? 54.980 53.388 18.381 1.00 17.56 117 LEU A CA 1
ATOM 814 C C . LEU A 1 103 ? 54.799 54.885 18.633 1.00 16.99 117 LEU A C 1
ATOM 815 O O . LEU A 1 103 ? 55.219 55.396 19.674 1.00 17.54 117 LEU A O 1
ATOM 820 N N . ILE A 1 104 ? 54.183 55.585 17.681 1.00 16.86 118 ILE A N 1
ATOM 821 C CA . ILE A 1 104 ? 53.989 57.029 17.800 1.00 16.00 118 ILE A CA 1
ATOM 822 C C . ILE A 1 104 ? 52.537 57.499 17.810 1.00 15.25 118 ILE A C 1
ATOM 823 O O . ILE A 1 104 ? 52.279 58.698 17.743 1.00 14.78 118 ILE A O 1
ATOM 828 N N . ALA A 1 105 ? 51.597 56.560 17.887 1.00 13.10 119 ALA A N 1
ATOM 829 C CA . ALA A 1 105 ? 50.174 56.894 17.934 1.00 14.71 119 ALA A CA 1
ATOM 830 C C . ALA A 1 105 ? 49.332 55.643 18.135 1.00 13.62 119 ALA A C 1
ATOM 831 O O . ALA A 1 105 ? 49.830 54.519 18.040 1.00 14.32 119 ALA A O 1
ATOM 833 N N . TYR A 1 106 ? 48.058 55.854 18.443 1.00 13.63 120 TYR A N 1
ATOM 834 C CA . TYR A 1 106 ? 47.106 54.765 18.623 1.00 12.57 120 TYR A CA 1
ATOM 835 C C . TYR A 1 106 ? 46.283 54.650 17.348 1.00 13.35 120 TYR A C 1
ATOM 836 O O . TYR A 1 106 ? 45.686 55.632 16.904 1.00 13.70 120 TYR A O 1
ATOM 845 N N . PRO A 1 107 ? 46.256 53.462 16.729 1.00 13.89 121 PRO A N 1
ATOM 846 C CA . PRO A 1 107 ? 45.460 53.326 15.506 1.00 13.82 121 PRO A CA 1
ATOM 847 C C . PRO A 1 107 ? 43.980 53.295 15.890 1.00 15.22 121 PRO A C 1
ATOM 848 O O . PRO A 1 107 ? 43.615 52.732 16.922 1.00 15.34 121 PRO A O 1
ATOM 852 N N . ILE A 1 108 ? 43.136 53.904 15.062 1.00 13.28 122 ILE A N 1
ATOM 853 C CA . ILE A 1 108 ? 41.706 53.963 15.338 1.00 14.51 122 ILE A CA 1
ATOM 854 C C . ILE A 1 108 ? 40.859 53.260 14.267 1.00 14.75 122 ILE A C 1
ATOM 855 O O . ILE A 1 108 ? 40.019 52.416 14.585 1.00 13.82 122 ILE A O 1
ATOM 860 N N . ALA A 1 109 ? 41.078 53.610 13.002 1.00 12.84 123 ALA A N 1
ATOM 861 C CA . ALA A 1 109 ? 40.305 53.013 11.914 1.00 14.25 123 ALA A CA 1
ATOM 862 C C . ALA A 1 109 ? 41.087 52.933 10.615 1.00 15.45 123 ALA A C 1
ATOM 863 O O . ALA A 1 109 ? 42.010 53.706 10.388 1.00 15.68 123 ALA A O 1
ATOM 865 N N . VAL A 1 110 ? 40.699 51.993 9.761 1.00 15.39 124 VAL A N 1
ATOM 866 C CA . VAL A 1 110 ? 41.349 51.796 8.473 1.00 15.93 124 VAL A CA 1
ATOM 867 C C . VAL A 1 110 ? 40.414 52.377 7.422 1.00 17.87 124 VAL A C 1
ATOM 868 O O . VAL A 1 110 ? 39.289 51.905 7.253 1.00 17.38 124 VAL A O 1
ATOM 872 N N . GLU A 1 111 ? 40.880 53.409 6.727 1.00 15.00 125 GLU A N 1
ATOM 873 C CA . GLU A 1 111 ? 40.068 54.082 5.719 1.00 16.64 125 GLU A CA 1
ATOM 874 C C . GLU A 1 111 ? 40.510 53.757 4.299 1.00 16.21 125 GLU A C 1
ATOM 875 O O . GLU A 1 111 ? 41.701 53.764 3.991 1.00 17.28 125 GLU A O 1
ATOM 881 N N . ALA A 1 112 ? 39.544 53.475 3.434 1.00 13.45 126 ALA A N 1
ATOM 882 C CA . ALA A 1 112 ? 39.829 53.212 2.036 1.00 13.53 126 ALA A CA 1
ATOM 883 C C . ALA A 1 112 ? 38.656 53.781 1.251 1.00 13.61 126 ALA A C 1
ATOM 884 O O . ALA A 1 112 ? 37.513 53.717 1.699 1.00 12.83 126 ALA A O 1
ATOM 886 N N . LEU A 1 113 ? 38.950 54.366 0.097 1.00 12.81 127 LEU A N 1
ATOM 887 C CA . LEU A 1 113 ? 37.913 54.938 -0.756 1.00 12.62 127 LEU A CA 1
ATOM 888 C C . LEU A 1 113 ? 37.179 53.829 -1.504 1.00 13.05 127 LEU A C 1
ATOM 889 O O . LEU A 1 113 ? 37.778 52.811 -1.839 1.00 11.48 127 LEU A O 1
ATOM 894 N N . SER A 1 114 ? 35.884 54.032 -1.760 1.00 12.30 128 SER A N 1
ATOM 895 C CA . SER A 1 114 ? 35.065 53.076 -2.513 1.00 11.38 128 SER A CA 1
ATOM 896 C C . SER A 1 114 ? 34.265 53.843 -3.552 1.00 12.77 128 SER A C 1
ATOM 897 O O . SER A 1 114 ? 34.177 55.073 -3.512 1.00 9.51 128 SER A O 1
ATOM 900 N N . LEU A 1 115 ? 33.681 53.105 -4.486 1.00 12.90 129 LEU A N 1
ATOM 901 C CA . LEU A 1 115 ? 32.830 53.701 -5.501 1.00 13.02 129 LEU A CA 1
ATOM 902 C C . LEU A 1 115 ? 31.438 53.728 -4.856 1.00 12.90 129 LEU A C 1
ATOM 903 O O . LEU A 1 115 ? 30.966 52.716 -4.334 1.00 13.92 129 LEU A O 1
ATOM 908 N N . ILE A 1 116 ? 30.790 54.885 -4.861 1.00 12.81 130 ILE A N 1
ATOM 909 C CA . ILE A 1 116 ? 29.456 54.999 -4.272 1.00 12.03 130 ILE A CA 1
ATOM 910 C C . ILE A 1 116 ? 28.516 55.314 -5.425 1.00 12.01 130 ILE A C 1
ATOM 911 O O . ILE A 1 116 ? 28.772 56.238 -6.185 1.00 12.95 130 ILE A O 1
ATOM 916 N N . TYR A 1 117 ? 27.441 54.546 -5.578 1.00 14.03 131 TYR A N 1
ATOM 917 C CA . TYR A 1 117 ? 26.532 54.809 -6.685 1.00 14.27 131 TYR A CA 1
ATOM 918 C C . TYR A 1 117 ? 25.067 54.875 -6.292 1.00 14.36 131 TYR A C 1
ATOM 919 O O . TYR A 1 117 ? 24.642 54.295 -5.296 1.00 12.98 131 TYR A O 1
ATOM 928 N N . ASN A 1 118 ? 24.304 55.592 -7.109 1.00 15.52 132 ASN A N 1
ATOM 929 C CA . ASN A 1 118 ? 22.880 55.789 -6.892 1.00 16.26 132 ASN A CA 1
ATOM 930 C C . ASN A 1 118 ? 22.143 54.677 -7.632 1.00 15.97 132 ASN A C 1
ATOM 931 O O . ASN A 1 118 ? 22.148 54.641 -8.857 1.00 17.56 132 ASN A O 1
ATOM 936 N N . LYS A 1 119 ? 21.517 53.773 -6.884 1.00 16.93 133 LYS A N 1
ATOM 937 C CA . LYS A 1 119 ? 20.810 52.650 -7.483 1.00 20.16 133 LYS A CA 1
ATOM 938 C C . LYS A 1 119 ? 19.613 53.037 -8.343 1.00 21.08 133 LYS A C 1
ATOM 939 O O . LYS A 1 119 ? 19.173 52.254 -9.185 1.00 22.53 133 LYS A O 1
ATOM 945 N N . ASP A 1 120 ? 19.091 54.240 -8.138 1.00 22.04 134 ASP A N 1
ATOM 946 C CA . ASP A 1 120 ? 17.944 54.697 -8.909 1.00 24.93 134 ASP A CA 1
ATOM 947 C C . ASP A 1 120 ? 18.348 55.329 -10.237 1.00 26.37 134 ASP A C 1
ATOM 948 O O . ASP A 1 120 ? 17.509 55.541 -11.114 1.00 28.10 134 ASP A O 1
ATOM 953 N N . LEU A 1 121 ? 19.634 55.625 -10.387 1.00 26.04 135 LEU A N 1
ATOM 954 C CA . LEU A 1 121 ? 20.134 56.207 -11.626 1.00 26.61 135 LEU A CA 1
ATOM 955 C C . LEU A 1 121 ? 20.967 55.176 -12.366 1.00 27.37 135 LEU A C 1
ATOM 956 O O . LEU A 1 121 ? 21.070 55.209 -13.591 1.00 27.56 135 LEU A O 1
ATOM 961 N N . LEU A 1 122 ? 21.544 54.244 -11.618 1.00 27.71 136 LEU A N 1
ATOM 962 C CA . LEU A 1 122 ? 22.381 53.217 -12.216 1.00 29.64 136 LEU A CA 1
ATOM 963 C C . LEU A 1 122 ? 22.323 51.953 -11.370 1.00 30.23 136 LEU A C 1
ATOM 964 O O . LEU A 1 122 ? 23.106 51.785 -10.438 1.00 29.32 136 LEU A O 1
ATOM 969 N N . PRO A 1 123 ? 21.389 51.045 -11.687 1.00 30.88 137 PRO A N 1
ATOM 970 C CA . PRO A 1 123 ? 21.231 49.789 -10.948 1.00 32.21 137 PRO A CA 1
ATOM 971 C C . PRO A 1 123 ? 22.473 48.900 -11.003 1.00 32.12 137 PRO A C 1
ATOM 972 O O . PRO A 1 123 ? 22.769 48.178 -10.052 1.00 32.76 137 PRO A O 1
ATOM 976 N N . ASN A 1 124 ? 23.192 48.954 -12.118 1.00 31.47 138 ASN A N 1
ATOM 977 C CA . ASN A 1 124 ? 24.410 48.164 -12.284 1.00 31.75 138 ASN A CA 1
ATOM 978 C C . ASN A 1 124 ? 25.586 49.090 -12.590 1.00 29.23 138 ASN A C 1
ATOM 979 O O . ASN A 1 124 ? 25.754 49.533 -13.725 1.00 29.86 138 ASN A O 1
ATOM 984 N N . PRO A 1 125 ? 26.419 49.387 -11.577 1.00 27.76 139 PRO A N 1
ATOM 985 C CA . PRO A 1 125 ? 27.584 50.263 -11.734 1.00 26.85 139 PRO A CA 1
ATOM 986 C C . PRO A 1 125 ? 28.637 49.648 -12.650 1.00 26.11 139 PRO A C 1
ATOM 987 O O . PRO A 1 125 ? 28.779 48.429 -12.709 1.00 24.59 139 PRO A O 1
ATOM 991 N N . PRO A 1 126 ? 29.388 50.494 -13.377 1.00 26.11 140 PRO A N 1
ATOM 992 C CA . PRO A 1 126 ? 30.437 50.055 -14.302 1.00 25.37 140 PRO A CA 1
ATOM 993 C C . PRO A 1 126 ? 31.549 49.319 -13.582 1.00 24.48 140 PRO A C 1
ATOM 994 O O . PRO A 1 126 ? 31.927 49.688 -12.471 1.00 23.31 140 PRO A O 1
ATOM 998 N N . LYS A 1 127 ? 32.082 48.283 -14.214 1.00 22.56 141 LYS A N 1
ATOM 999 C CA . LYS A 1 127 ? 33.168 47.542 -13.598 1.00 23.36 141 LYS A CA 1
ATOM 1000 C C . LYS A 1 127 ? 34.501 48.130 -14.024 1.00 20.96 141 LYS A C 1
ATOM 1001 O O . LYS A 1 127 ? 35.512 47.892 -13.379 1.00 21.43 141 LYS A O 1
ATOM 1007 N N . THR A 1 128 ? 34.497 48.911 -15.100 1.00 19.03 142 THR A N 1
ATOM 1008 C CA . THR A 1 128 ? 35.735 49.504 -15.601 1.00 18.97 142 THR A CA 1
ATOM 1009 C C . THR A 1 128 ? 35.624 51.011 -15.799 1.00 18.43 142 THR A C 1
ATOM 1010 O O . THR A 1 128 ? 34.535 51.541 -16.015 1.00 18.26 142 THR A O 1
ATOM 1014 N N . TRP A 1 129 ? 36.758 51.703 -15.732 1.00 16.73 143 TRP A N 1
ATOM 1015 C CA . TRP A 1 129 ? 36.770 53.144 -15.957 1.00 15.57 143 TRP A CA 1
ATOM 1016 C C . TRP A 1 129 ? 36.460 53.441 -17.421 1.00 16.27 143 TRP A C 1
ATOM 1017 O O . TRP A 1 129 ? 35.854 54.458 -17.738 1.00 16.81 143 TRP A O 1
ATOM 1028 N N . GLU A 1 130 ? 36.896 52.548 -18.306 1.00 16.25 144 GLU A N 1
ATOM 1029 C CA . GLU A 1 130 ? 36.694 52.717 -19.740 1.00 17.31 144 GLU A CA 1
ATOM 1030 C C . GLU A 1 130 ? 35.229 52.838 -20.151 1.00 18.20 144 GLU A C 1
ATOM 1031 O O . GLU A 1 130 ? 34.921 53.336 -21.235 1.00 17.70 144 GLU A O 1
ATOM 1037 N N . GLU A 1 131 ? 34.334 52.381 -19.284 1.00 18.74 145 GLU A N 1
ATOM 1038 C CA . GLU A 1 131 ? 32.897 52.423 -19.548 1.00 21.74 145 GLU A CA 1
ATOM 1039 C C . GLU A 1 131 ? 32.251 53.751 -19.150 1.00 22.82 145 GLU A C 1
ATOM 1040 O O . GLU A 1 131 ? 31.140 54.063 -19.582 1.00 21.31 145 GLU A O 1
ATOM 1046 N N . ILE A 1 132 ? 32.944 54.541 -18.335 1.00 22.37 146 ILE A N 1
ATOM 1047 C CA . ILE A 1 132 ? 32.386 55.809 -17.872 1.00 21.93 146 ILE A CA 1
ATOM 1048 C C . ILE A 1 132 ? 32.031 56.846 -18.940 1.00 23.36 146 ILE A C 1
ATOM 1049 O O . ILE A 1 132 ? 30.993 57.499 -18.846 1.00 22.81 146 ILE A O 1
ATOM 1054 N N . PRO A 1 133 ? 32.886 57.027 -19.960 1.00 24.30 147 PRO A N 1
ATOM 1055 C CA . PRO A 1 133 ? 32.563 58.015 -20.996 1.00 24.65 147 PRO A CA 1
ATOM 1056 C C . PRO A 1 133 ? 31.232 57.744 -21.707 1.00 24.58 147 PRO A C 1
ATOM 1057 O O . PRO A 1 133 ? 30.437 58.657 -21.912 1.00 24.25 147 PRO A O 1
ATOM 1061 N N . ALA A 1 134 ? 30.987 56.489 -22.069 1.00 25.09 148 ALA A N 1
ATOM 1062 C CA . ALA A 1 134 ? 29.747 56.123 -22.747 1.00 26.01 148 ALA A CA 1
ATOM 1063 C C . ALA A 1 134 ? 28.565 56.288 -21.804 1.00 25.83 148 ALA A C 1
ATOM 1064 O O . ALA A 1 134 ? 27.479 56.711 -22.210 1.00 25.78 148 ALA A O 1
ATOM 1066 N N . LEU A 1 135 ? 28.780 55.947 -20.541 1.00 24.74 149 LEU A N 1
ATOM 1067 C CA . LEU A 1 135 ? 27.731 56.052 -19.541 1.00 24.25 149 LEU A CA 1
ATOM 1068 C C . LEU A 1 135 ? 27.382 57.512 -19.268 1.00 23.54 149 LEU A C 1
ATOM 1069 O O . LEU A 1 135 ? 26.219 57.844 -19.037 1.00 23.07 149 LEU A O 1
ATOM 1074 N N . ASP A 1 136 ? 28.385 58.386 -19.298 1.00 21.79 150 ASP A N 1
ATOM 1075 C CA . ASP A 1 136 ? 28.149 59.806 -19.050 1.00 22.91 150 ASP A CA 1
ATOM 1076 C C . ASP A 1 136 ? 27.355 60.409 -20.197 1.00 24.63 150 ASP A C 1
ATOM 1077 O O . ASP A 1 136 ? 26.460 61.227 -19.988 1.00 23.49 150 ASP A O 1
ATOM 1082 N N . LYS A 1 137 ? 27.706 60.013 -21.415 1.00 25.10 151 LYS A N 1
ATOM 1083 C CA . LYS A 1 137 ? 27.015 60.506 -22.598 1.00 27.56 151 LYS A CA 1
ATOM 1084 C C . LYS A 1 137 ? 25.527 60.206 -22.446 1.00 27.11 151 LYS A C 1
ATOM 1085 O O . LYS A 1 137 ? 24.688 61.086 -22.606 1.00 27.68 151 LYS A O 1
ATOM 1091 N N . GLU A 1 138 ? 25.222 58.955 -22.116 1.00 28.57 152 GLU A N 1
ATOM 1092 C CA . GLU A 1 138 ? 23.851 58.505 -21.933 1.00 29.87 152 GLU A CA 1
ATOM 1093 C C . GLU A 1 138 ? 23.140 59.302 -20.845 1.00 29.87 152 GLU A C 1
ATOM 1094 O O . GLU A 1 138 ? 22.027 59.793 -21.041 1.00 28.46 152 GLU A O 1
ATOM 1100 N N . LEU A 1 139 ? 23.788 59.428 -19.692 1.00 27.47 153 LEU A N 1
ATOM 1101 C CA . LEU A 1 139 ? 23.204 60.159 -18.581 1.00 26.84 153 LEU A CA 1
ATOM 1102 C C . LEU A 1 139 ? 23.091 61.656 -18.865 1.00 25.37 153 LEU A C 1
ATOM 1103 O O . LEU A 1 139 ? 22.130 62.295 -18.444 1.00 24.95 153 LEU A O 1
ATOM 1108 N N . LYS A 1 140 ? 24.060 62.218 -19.579 1.00 26.04 154 LYS A N 1
ATOM 1109 C CA . LYS A 1 140 ? 24.016 63.639 -19.902 1.00 25.92 154 LYS A CA 1
ATOM 1110 C C . LYS A 1 140 ? 22.761 63.960 -20.705 1.00 26.15 154 LYS A C 1
ATOM 1111 O O . LYS A 1 140 ? 22.143 65.012 -20.517 1.00 23.79 154 LYS A O 1
ATOM 1117 N N . ALA A 1 141 ? 22.385 63.046 -21.593 1.00 26.50 155 ALA A N 1
ATOM 1118 C CA . ALA A 1 141 ? 21.192 63.225 -22.415 1.00 29.04 155 ALA A CA 1
ATOM 1119 C C . ALA A 1 141 ? 19.961 63.213 -21.521 1.00 30.24 155 ALA A C 1
ATOM 1120 O O . ALA A 1 141 ? 18.857 63.551 -21.954 1.00 30.43 155 ALA A O 1
ATOM 1122 N N . LYS A 1 142 ? 20.157 62.824 -20.265 1.00 29.72 156 LYS A N 1
ATOM 1123 C CA . LYS A 1 142 ? 19.059 62.764 -19.306 1.00 29.56 156 LYS A CA 1
ATOM 1124 C C . LYS A 1 142 ? 19.188 63.858 -18.251 1.00 28.07 156 LYS A C 1
ATOM 1125 O O . LYS A 1 142 ? 18.456 63.871 -17.262 1.00 27.21 156 LYS A O 1
ATOM 1131 N N . GLY A 1 143 ? 20.120 64.778 -18.476 1.00 28.10 157 GLY A N 1
ATOM 1132 C CA . GLY A 1 143 ? 20.320 65.871 -17.545 1.00 27.18 157 GLY A CA 1
ATOM 1133 C C . GLY A 1 143 ? 21.120 65.492 -16.314 1.00 26.88 157 GLY A C 1
ATOM 1134 O O . GLY A 1 143 ? 21.077 66.189 -15.300 1.00 26.14 157 GLY A O 1
ATOM 1135 N N . LYS A 1 144 ? 21.851 64.388 -16.395 1.00 26.30 158 LYS A N 1
ATOM 1136 C CA . LYS A 1 144 ? 22.658 63.937 -15.269 1.00 26.42 158 LYS A CA 1
ATOM 1137 C C . LYS A 1 144 ? 24.069 63.548 -15.700 1.00 25.36 158 LYS A C 1
ATOM 1138 O O . LYS A 1 144 ? 24.349 63.421 -16.890 1.00 27.33 158 LYS A O 1
ATOM 1144 N N . SER A 1 145 ? 24.964 63.373 -14.731 1.00 23.27 159 SER A N 1
ATOM 1145 C CA . SER A 1 145 ? 26.347 63.006 -15.030 1.00 20.59 159 SER A CA 1
ATOM 1146 C C . SER A 1 145 ? 26.639 61.608 -14.486 1.00 19.19 159 SER A C 1
ATOM 1147 O O . SER A 1 145 ? 25.930 61.117 -13.613 1.00 17.16 159 SER A O 1
ATOM 1150 N N . ALA A 1 146 ? 27.687 60.973 -14.999 1.00 17.09 160 ALA A N 1
ATOM 1151 C CA . ALA A 1 146 ? 28.037 59.630 -14.558 1.00 17.40 160 ALA A CA 1
ATOM 1152 C C . ALA A 1 146 ? 28.807 59.609 -13.247 1.00 17.55 160 ALA A C 1
ATOM 1153 O O . ALA A 1 146 ? 28.467 58.873 -12.319 1.00 19.01 160 ALA A O 1
ATOM 1155 N N . LEU A 1 147 ? 29.848 60.426 -13.168 1.00 19.10 161 LEU A N 1
ATOM 1156 C CA . LEU A 1 147 ? 30.692 60.429 -11.983 1.00 19.84 161 LEU A CA 1
ATOM 1157 C C . LEU A 1 147 ? 31.262 61.780 -11.605 1.00 19.72 161 LEU A C 1
ATOM 1158 O O . LEU A 1 147 ? 31.709 62.545 -12.460 1.00 20.97 161 LEU A O 1
ATOM 1163 N N . MET A 1 148 ? 31.251 62.070 -10.311 1.00 19.75 162 MET A N 1
ATOM 1164 C CA . MET A 1 148 ? 31.821 63.314 -9.823 1.00 19.90 162 MET A CA 1
ATOM 1165 C C . MET A 1 148 ? 32.500 63.068 -8.483 1.00 18.51 162 MET A C 1
ATOM 1166 O O . MET A 1 148 ? 31.917 62.458 -7.589 1.00 16.26 162 MET A O 1
ATOM 1171 N N . PHE A 1 149 ? 33.748 63.514 -8.369 1.00 15.64 163 PHE A N 1
ATOM 1172 C CA . PHE A 1 149 ? 34.503 63.376 -7.127 1.00 16.59 163 PHE A CA 1
ATOM 1173 C C . PHE A 1 149 ? 35.504 64.508 -6.978 1.00 15.61 163 PHE A C 1
ATOM 1174 O O . PHE A 1 149 ? 35.752 65.249 -7.919 1.00 14.96 163 PHE A O 1
ATOM 1182 N N . ASN A 1 150 ? 36.079 64.637 -5.789 1.00 14.19 164 ASN A N 1
ATOM 1183 C CA . ASN A 1 150 ? 37.026 65.705 -5.525 1.00 15.74 164 ASN A CA 1
ATOM 1184 C C . ASN A 1 150 ? 38.320 65.594 -6.323 1.00 18.04 164 ASN A C 1
ATOM 1185 O O . ASN A 1 150 ? 39.143 64.722 -6.061 1.00 19.73 164 ASN A O 1
ATOM 1190 N N . LEU A 1 151 ? 38.510 66.488 -7.288 1.00 17.71 165 LEU A N 1
ATOM 1191 C CA . LEU A 1 151 ? 39.725 66.459 -8.087 1.00 18.63 165 LEU A CA 1
ATOM 1192 C C . LEU A 1 151 ? 40.827 67.339 -7.500 1.00 19.15 165 LEU A C 1
ATOM 1193 O O . LEU A 1 151 ? 41.953 67.344 -7.999 1.00 20.53 165 LEU A O 1
ATOM 1198 N N . GLN A 1 152 ? 40.512 68.069 -6.432 1.00 17.52 166 GLN A N 1
ATOM 1199 C CA . GLN A 1 152 ? 41.490 68.957 -5.807 1.00 17.04 166 GLN A CA 1
ATOM 1200 C C . GLN A 1 152 ? 42.441 68.275 -4.826 1.00 16.94 166 GLN A C 1
ATOM 1201 O O . GLN A 1 152 ? 43.483 68.832 -4.490 1.00 19.76 166 GLN A O 1
ATOM 1207 N N . GLU A 1 153 ? 42.083 67.089 -4.340 1.00 15.55 167 GLU A N 1
ATOM 1208 C CA . GLU A 1 153 ? 42.959 66.353 -3.409 1.00 14.20 167 GLU A CA 1
ATOM 1209 C C . GLU A 1 153 ? 43.434 65.080 -4.112 1.00 13.62 167 GLU A C 1
ATOM 1210 O O . GLU A 1 153 ? 42.620 64.246 -4.501 1.00 15.20 167 GLU A O 1
ATOM 1216 N N . PRO A 1 154 ? 44.759 64.904 -4.264 1.00 12.48 168 PRO A N 1
ATOM 1217 C CA . PRO A 1 154 ? 45.308 63.719 -4.938 1.00 11.25 168 PRO A CA 1
ATOM 1218 C C . PRO A 1 154 ? 44.875 62.376 -4.366 1.00 11.54 168 PRO A C 1
ATOM 1219 O O . PRO A 1 154 ? 44.924 61.356 -5.055 1.00 11.73 168 PRO A O 1
ATOM 1223 N N . TYR A 1 155 ? 44.449 62.386 -3.108 1.00 10.07 169 TYR A N 1
ATOM 1224 C CA . TYR A 1 155 ? 43.984 61.181 -2.442 1.00 10.68 169 TYR A CA 1
ATOM 1225 C C . TYR A 1 155 ? 42.901 60.506 -3.281 1.00 12.66 169 TYR A C 1
ATOM 1226 O O . TYR A 1 155 ? 42.856 59.277 -3.387 1.00 11.40 169 TYR A O 1
ATOM 1235 N N . PHE A 1 156 ? 42.034 61.317 -3.881 1.00 11.38 170 PHE A N 1
ATOM 1236 C CA . PHE A 1 156 ? 40.915 60.801 -4.670 1.00 11.99 170 PHE A CA 1
ATOM 1237 C C . PHE A 1 156 ? 41.238 60.317 -6.077 1.00 12.30 170 PHE A C 1
ATOM 1238 O O . PHE A 1 156 ? 40.539 59.449 -6.609 1.00 12.28 170 PHE A O 1
ATOM 1246 N N . THR A 1 157 ? 42.287 60.868 -6.681 1.00 12.56 171 THR A N 1
ATOM 1247 C CA . THR A 1 157 ? 42.693 60.483 -8.038 1.00 13.30 171 THR A CA 1
ATOM 1248 C C . THR A 1 157 ? 43.759 59.385 -8.003 1.00 14.10 171 THR A C 1
ATOM 1249 O O . THR A 1 157 ? 43.934 58.636 -8.973 1.00 14.22 171 THR A O 1
ATOM 1253 N N . TRP A 1 158 ? 44.457 59.268 -6.876 1.00 13.15 172 TRP A N 1
ATOM 1254 C CA . TRP A 1 158 ? 45.501 58.250 -6.757 1.00 13.00 172 TRP A CA 1
ATOM 1255 C C . TRP A 1 158 ? 45.091 56.818 -7.122 1.00 12.86 172 TRP A C 1
ATOM 1256 O O . TRP A 1 158 ? 45.865 56.099 -7.745 1.00 12.62 172 TRP A O 1
ATOM 1267 N N . PRO A 1 159 ? 43.871 56.384 -6.754 1.00 12.47 173 PRO A N 1
ATOM 1268 C CA . PRO A 1 159 ? 43.484 55.008 -7.101 1.00 13.01 173 PRO A CA 1
ATOM 1269 C C . PRO A 1 159 ? 43.577 54.714 -8.602 1.00 12.97 173 PRO A C 1
ATOM 1270 O O . PRO A 1 159 ? 43.908 53.599 -9.007 1.00 12.79 173 PRO A O 1
ATOM 1274 N N . LEU A 1 160 ? 43.282 55.721 -9.418 1.00 13.80 174 LEU A N 1
ATOM 1275 C CA . LEU A 1 160 ? 43.329 55.579 -10.872 1.00 15.27 174 LEU A CA 1
ATOM 1276 C C . LEU A 1 160 ? 44.772 55.668 -11.362 1.00 17.11 174 LEU A C 1
ATOM 1277 O O . LEU A 1 160 ? 45.177 54.948 -12.277 1.00 15.80 174 LEU A O 1
ATOM 1282 N N . ILE A 1 161 ? 45.550 56.563 -10.764 1.00 15.29 175 ILE A N 1
ATOM 1283 C CA . ILE A 1 161 ? 46.944 56.715 -11.164 1.00 15.95 175 ILE A CA 1
ATOM 1284 C C . ILE A 1 161 ? 47.756 55.458 -10.862 1.00 16.39 175 ILE A C 1
ATOM 1285 O O . ILE A 1 161 ? 48.619 55.058 -11.645 1.00 17.22 175 ILE A O 1
ATOM 1290 N N . ALA A 1 162 ? 47.466 54.829 -9.730 1.00 15.33 176 ALA A N 1
ATOM 1291 C CA . ALA A 1 162 ? 48.183 53.626 -9.315 1.00 16.70 176 ALA A CA 1
ATOM 1292 C C . ALA A 1 162 ? 47.680 52.352 -9.982 1.00 16.95 176 ALA A C 1
ATOM 1293 O O . ALA A 1 162 ? 48.385 51.345 -10.016 1.00 19.91 176 ALA A O 1
ATOM 1295 N N . ALA A 1 163 ? 46.461 52.398 -10.508 1.00 15.47 177 ALA A N 1
ATOM 1296 C CA . ALA A 1 163 ? 45.856 51.232 -11.136 1.00 14.92 177 ALA A CA 1
ATOM 1297 C C . ALA A 1 163 ? 46.758 50.487 -12.115 1.00 14.84 177 ALA A C 1
ATOM 1298 O O . ALA A 1 163 ? 46.982 49.289 -11.957 1.00 16.29 177 ALA A O 1
ATOM 1300 N N . ASP A 1 164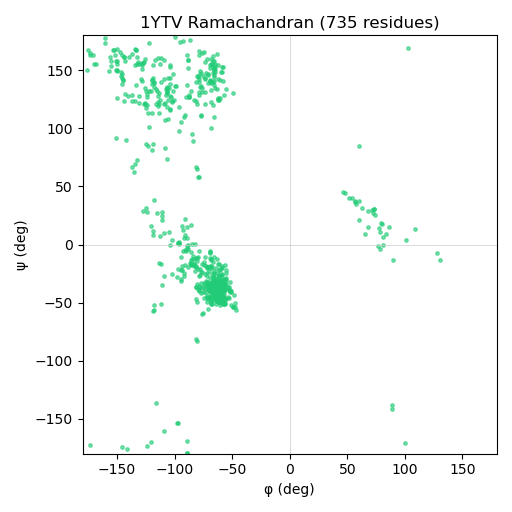 ? 47.272 51.188 -13.119 1.00 15.35 178 ASP A N 1
ATOM 1301 C CA . ASP A 1 164 ? 48.113 50.547 -14.123 1.00 18.66 178 ASP A CA 1
ATOM 1302 C C . ASP A 1 164 ? 49.611 50.504 -13.810 1.00 18.13 178 ASP A C 1
ATOM 1303 O O . ASP A 1 164 ? 50.421 50.241 -14.697 1.00 20.12 178 ASP A O 1
ATOM 1308 N N . GLY A 1 165 ? 49.990 50.761 -12.562 1.00 19.29 179 GLY A N 1
ATOM 1309 C CA . GLY A 1 165 ? 51.402 50.692 -12.222 1.00 19.87 179 GLY A CA 1
ATOM 1310 C C . GLY A 1 165 ? 52.045 51.871 -11.517 1.00 18.90 179 GLY A C 1
ATOM 1311 O O . GLY A 1 165 ? 53.204 51.788 -11.114 1.00 19.08 179 GLY A O 1
ATOM 1312 N N . GLY A 1 166 ? 51.321 52.973 -11.369 1.00 17.97 180 GLY A N 1
ATOM 1313 C CA . GLY A 1 166 ? 51.904 54.113 -10.686 1.00 17.14 180 GLY A CA 1
ATOM 1314 C C . GLY A 1 166 ? 52.182 53.800 -9.224 1.00 17.60 180 GLY A C 1
ATOM 1315 O O . GLY A 1 166 ? 51.504 52.962 -8.630 1.00 16.48 180 GLY A O 1
ATOM 1316 N N . TYR A 1 167 ? 53.190 54.445 -8.638 1.00 15.56 181 TYR A N 1
ATOM 1317 C CA . TYR A 1 167 ? 53.498 54.225 -7.229 1.00 15.63 181 TYR A CA 1
ATOM 1318 C C . TYR A 1 167 ? 54.240 55.412 -6.632 1.00 15.65 181 TYR A C 1
ATOM 1319 O O . TYR A 1 167 ? 54.790 56.238 -7.362 1.00 14.27 181 TYR A O 1
ATOM 1328 N N . ALA A 1 168 ? 54.235 55.510 -5.307 1.00 14.57 182 ALA A N 1
ATOM 1329 C CA . ALA A 1 168 ? 54.901 56.621 -4.640 1.00 16.55 182 ALA A CA 1
ATOM 1330 C C . ALA A 1 168 ? 56.400 56.366 -4.538 1.00 16.43 182 ALA A C 1
ATOM 1331 O O . ALA A 1 168 ? 57.168 56.837 -5.374 1.00 16.98 182 ALA A O 1
ATOM 1333 N N . PHE A 1 169 ? 56.802 55.615 -3.517 1.00 16.54 183 PHE A N 1
ATOM 1334 C CA . PHE A 1 169 ? 58.211 55.297 -3.297 1.00 16.75 183 PHE A CA 1
ATOM 1335 C C . PHE A 1 169 ? 58.439 53.796 -3.381 1.00 19.28 183 PHE A C 1
ATOM 1336 O O . PHE A 1 169 ? 57.664 53.015 -2.831 1.00 17.03 183 PHE A O 1
ATOM 1344 N N . LYS A 1 170 ? 59.503 53.396 -4.073 1.00 19.75 184 LYS A N 1
ATOM 1345 C CA . LYS A 1 170 ? 59.830 51.984 -4.219 1.00 23.39 184 LYS A CA 1
ATOM 1346 C C . LYS A 1 170 ? 60.270 51.427 -2.869 1.00 24.27 184 LYS A C 1
ATOM 1347 O O . LYS A 1 170 ? 61.083 52.033 -2.175 1.00 22.39 184 LYS A O 1
ATOM 1353 N N . TYR A 1 171 ? 59.728 50.274 -2.495 1.00 26.53 185 TYR A N 1
ATOM 1354 C CA . TYR A 1 171 ? 60.094 49.650 -1.235 1.00 31.35 185 TYR A CA 1
ATOM 1355 C C . TYR A 1 171 ? 61.028 48.475 -1.514 1.00 34.18 185 TYR A C 1
ATOM 1356 O O . TYR A 1 171 ? 60.636 47.506 -2.165 1.00 34.69 185 TYR A O 1
ATOM 1365 N N . GLU A 1 172 ? 62.267 48.568 -1.039 1.00 37.13 186 GLU A N 1
ATOM 1366 C CA . GLU A 1 172 ? 63.236 47.497 -1.250 1.00 40.61 186 GLU A CA 1
ATOM 1367 C C . GLU A 1 172 ? 64.180 47.381 -0.057 1.00 41.16 186 GLU A C 1
ATOM 1368 O O . GLU A 1 172 ? 64.479 48.370 0.611 1.00 40.16 186 GLU A O 1
ATOM 1374 N N . ASN A 1 173 ? 64.631 46.160 0.213 1.00 42.56 187 ASN A N 1
ATOM 1375 C CA . ASN A 1 173 ? 65.543 45.896 1.322 1.00 43.19 187 ASN A CA 1
ATOM 1376 C C . ASN A 1 173 ? 64.951 46.272 2.678 1.00 42.96 187 ASN A C 1
ATOM 1377 O O . ASN A 1 173 ? 65.683 46.484 3.642 1.00 44.88 187 ASN A O 1
ATOM 1382 N N . GLY A 1 174 ? 63.628 46.358 2.751 1.00 41.99 188 GLY A N 1
ATOM 1383 C CA . GLY A 1 174 ? 62.990 46.696 4.010 1.00 40.60 188 GLY A CA 1
ATOM 1384 C C . GLY A 1 174 ? 62.864 48.182 4.291 1.00 39.49 188 GLY A C 1
ATOM 1385 O O . GLY A 1 174 ? 62.608 48.580 5.427 1.00 39.84 188 GLY A O 1
ATOM 1386 N N . LYS A 1 175 ? 63.046 49.007 3.266 1.00 37.05 189 LYS A N 1
ATOM 1387 C CA . LYS A 1 175 ? 62.929 50.447 3.435 1.00 34.64 189 LYS A CA 1
ATOM 1388 C C . LYS A 1 175 ? 62.455 51.096 2.143 1.00 31.68 189 LYS A C 1
ATOM 1389 O O . LYS A 1 175 ? 62.604 50.528 1.059 1.00 31.23 189 LYS A O 1
ATOM 1395 N N . TYR A 1 176 ? 61.878 52.287 2.269 1.00 28.07 190 TYR A N 1
ATOM 1396 C CA . TYR A 1 176 ? 61.399 53.042 1.119 1.00 25.69 190 TYR A CA 1
ATOM 1397 C C . TYR A 1 176 ? 62.541 53.855 0.531 1.00 24.38 190 TYR A C 1
ATOM 1398 O O . TYR A 1 176 ? 63.261 54.535 1.259 1.00 23.75 190 TYR A O 1
ATOM 1407 N N . ASP A 1 177 ? 62.702 53.780 -0.787 1.00 22.17 191 ASP A N 1
ATOM 1408 C CA . ASP A 1 177 ? 63.749 54.522 -1.485 1.00 21.74 191 ASP A CA 1
ATOM 1409 C C . ASP A 1 177 ? 63.145 55.814 -2.025 1.00 21.78 191 ASP A C 1
ATOM 1410 O O . ASP A 1 177 ? 62.520 55.818 -3.086 1.00 21.64 191 ASP A O 1
ATOM 1415 N N . ILE A 1 178 ? 63.338 56.902 -1.287 1.00 21.40 192 ILE A N 1
ATOM 1416 C CA . ILE A 1 178 ? 62.815 58.221 -1.654 1.00 22.25 192 ILE A CA 1
ATOM 1417 C C . ILE A 1 178 ? 63.235 58.686 -3.038 1.00 20.22 192 ILE A C 1
ATOM 1418 O O . ILE A 1 178 ? 62.575 59.531 -3.648 1.00 19.90 192 ILE A O 1
ATOM 1423 N N . LYS A 1 179 ? 64.350 58.151 -3.515 1.00 17.96 193 LYS A N 1
ATOM 1424 C CA . LYS A 1 179 ? 64.887 58.536 -4.805 1.00 18.03 193 LYS A CA 1
ATOM 1425 C C . LYS A 1 179 ? 64.351 57.695 -5.954 1.00 20.21 193 LYS A C 1
ATOM 1426 O O . LYS A 1 179 ? 64.706 57.923 -7.107 1.00 20.52 193 LYS A O 1
ATOM 1432 N N . ASP A 1 180 ? 63.502 56.723 -5.638 1.00 20.18 194 ASP A N 1
ATOM 1433 C CA . ASP A 1 180 ? 62.917 55.853 -6.652 1.00 21.14 194 ASP A CA 1
ATOM 1434 C C . ASP A 1 180 ? 61.400 56.042 -6.615 1.00 20.26 194 ASP A C 1
ATOM 1435 O O . ASP A 1 180 ? 60.693 55.299 -5.936 1.00 20.21 194 ASP A O 1
ATOM 1440 N N . VAL A 1 181 ? 60.914 57.041 -7.350 1.00 18.58 195 VAL A N 1
ATOM 1441 C CA . VAL A 1 181 ? 59.490 57.367 -7.395 1.00 18.47 195 VAL A CA 1
ATOM 1442 C C . VAL A 1 181 ? 58.814 56.838 -8.659 1.00 18.36 195 VAL A C 1
ATOM 1443 O O . VAL A 1 181 ? 59.426 56.786 -9.728 1.00 20.77 195 VAL A O 1
ATOM 1447 N N . GLY A 1 182 ? 57.548 56.448 -8.538 1.00 16.07 196 GLY A N 1
ATOM 1448 C CA . GLY A 1 182 ? 56.834 55.916 -9.688 1.00 14.75 196 GLY A CA 1
ATOM 1449 C C . GLY A 1 182 ? 55.655 56.752 -10.145 1.00 14.77 196 GLY A C 1
ATOM 1450 O O . GLY A 1 182 ? 54.721 56.226 -10.747 1.00 16.36 196 GLY A O 1
ATOM 1451 N N . VAL A 1 183 ? 55.689 58.054 -9.883 1.00 13.86 197 VAL A N 1
ATOM 1452 C CA . VAL A 1 183 ? 54.582 58.914 -10.289 1.00 14.03 197 VAL A CA 1
ATOM 1453 C C . VAL A 1 183 ? 54.635 59.293 -11.765 1.00 14.71 197 VAL A C 1
ATOM 1454 O O . VAL A 1 183 ? 53.675 59.844 -12.301 1.00 15.41 197 VAL A O 1
ATOM 1458 N N . ASP A 1 184 ? 55.750 59.004 -12.428 1.00 13.79 198 ASP A N 1
ATOM 1459 C CA . ASP A 1 184 ? 55.863 59.341 -13.843 1.00 16.87 198 ASP A CA 1
ATOM 1460 C C . ASP A 1 184 ? 56.191 58.140 -14.722 1.00 18.02 198 ASP A C 1
ATOM 1461 O O . ASP A 1 184 ? 56.818 58.293 -15.774 1.00 20.05 198 ASP A O 1
ATOM 1466 N N . ASN A 1 185 ? 55.785 56.943 -14.303 1.00 16.02 199 ASN A N 1
ATOM 1467 C CA . ASN A 1 185 ? 56.044 55.760 -15.131 1.00 17.93 199 ASN A CA 1
ATOM 1468 C C . ASN A 1 185 ? 54.878 55.556 -16.105 1.00 18.43 199 ASN A C 1
ATOM 1469 O O . ASN A 1 185 ? 53.932 56.345 -16.126 1.00 16.84 199 ASN A O 1
ATOM 1474 N N . ALA A 1 186 ? 54.950 54.510 -16.920 1.00 19.14 200 ALA A N 1
ATOM 1475 C CA . ALA A 1 186 ? 53.908 54.233 -17.912 1.00 20.93 200 ALA A CA 1
ATOM 1476 C C . ALA A 1 186 ? 52.503 54.169 -17.316 1.00 19.94 200 ALA A C 1
ATOM 1477 O O . ALA A 1 186 ? 51.562 54.738 -17.868 1.00 20.56 200 ALA A O 1
ATOM 1479 N N . GLY A 1 187 ? 52.379 53.469 -16.194 1.00 19.26 201 GLY A N 1
ATOM 1480 C CA . GLY A 1 187 ? 51.094 53.321 -15.536 1.00 19.66 201 GLY A CA 1
ATOM 1481 C C . GLY A 1 187 ? 50.513 54.613 -15.002 1.00 19.03 201 GLY A C 1
ATOM 1482 O O . GLY A 1 187 ? 49.314 54.862 -15.149 1.00 18.62 201 GLY A O 1
ATOM 1483 N N . ALA A 1 188 ? 51.345 55.442 -14.382 1.00 17.48 202 ALA A N 1
ATOM 1484 C CA . ALA A 1 188 ? 50.860 56.709 -13.845 1.00 16.28 202 ALA A CA 1
ATOM 1485 C C . ALA A 1 188 ? 50.408 57.618 -14.983 1.00 16.43 202 ALA A C 1
ATOM 1486 O O . ALA A 1 188 ? 49.363 58.269 -14.899 1.00 15.93 202 ALA A O 1
ATOM 1488 N N . LYS A 1 189 ? 51.198 57.663 -16.049 1.00 16.31 203 LYS A N 1
ATOM 1489 C CA . LYS A 1 189 ? 50.855 58.494 -17.199 1.00 17.25 203 LYS A CA 1
ATOM 1490 C C . LYS A 1 189 ? 49.526 58.057 -17.800 1.00 17.16 203 LYS A C 1
ATOM 1491 O O . LYS A 1 189 ? 48.685 58.893 -18.141 1.00 16.10 203 LYS A O 1
ATOM 1497 N N . ALA A 1 190 ? 49.332 56.748 -17.928 1.00 15.58 204 ALA A N 1
ATOM 1498 C CA . ALA A 1 190 ? 48.095 56.233 -18.513 1.00 14.90 204 ALA A CA 1
ATOM 1499 C C . ALA A 1 190 ? 46.875 56.631 -17.688 1.00 16.29 204 ALA A C 1
ATOM 1500 O O . ALA A 1 190 ? 45.852 57.046 -18.234 1.00 15.63 204 ALA A O 1
ATOM 1502 N N . GLY A 1 191 ? 46.992 56.493 -16.372 1.00 14.53 205 GLY A N 1
ATOM 1503 C CA . GLY A 1 191 ? 45.897 56.830 -15.484 1.00 14.86 205 GLY A CA 1
ATOM 1504 C C . GLY A 1 191 ? 45.501 58.293 -15.483 1.00 15.27 205 GLY A C 1
ATOM 1505 O O . GLY A 1 191 ? 44.316 58.618 -15.589 1.00 14.07 205 GLY A O 1
ATOM 1506 N N . LEU A 1 192 ? 46.472 59.191 -15.366 1.00 14.24 206 LEU A N 1
ATOM 1507 C CA . LEU A 1 192 ? 46.134 60.610 -15.353 1.00 15.98 206 LEU A CA 1
ATOM 1508 C C . LEU A 1 192 ? 45.652 61.050 -16.736 1.00 16.05 206 LEU A C 1
ATOM 1509 O O . LEU A 1 192 ? 44.772 61.904 -16.843 1.00 16.06 206 LEU A O 1
ATOM 1514 N N . THR A 1 193 ? 46.218 60.459 -17.786 1.00 14.35 207 THR A N 1
ATOM 1515 C CA . THR A 1 193 ? 45.811 60.782 -19.155 1.00 17.19 207 THR A CA 1
ATOM 1516 C C . THR A 1 193 ? 44.324 60.466 -19.341 1.00 16.72 207 THR A C 1
ATOM 1517 O O . THR A 1 193 ? 43.581 61.256 -19.927 1.00 19.11 207 THR A O 1
ATOM 1521 N N . PHE A 1 194 ? 43.891 59.320 -18.823 1.00 15.85 208 PHE A N 1
ATOM 1522 C CA . PHE A 1 194 ? 42.487 58.926 -18.931 1.00 16.18 208 PHE A CA 1
ATOM 1523 C C . PHE A 1 194 ? 41.594 59.935 -18.217 1.00 17.37 208 PHE A C 1
ATOM 1524 O O . PHE A 1 194 ? 40.532 60.306 -18.721 1.00 16.43 208 PHE A O 1
ATOM 1532 N N . LEU A 1 195 ? 42.030 60.380 -17.043 1.00 17.71 209 LEU A N 1
ATOM 1533 C CA . LEU A 1 195 ? 41.263 61.347 -16.266 1.00 18.55 209 LEU A CA 1
ATOM 1534 C C . LEU A 1 195 ? 41.176 62.695 -16.985 1.00 19.74 209 LEU A C 1
ATOM 1535 O O . LEU A 1 195 ? 40.105 63.302 -17.055 1.00 19.13 209 LEU A O 1
ATOM 1540 N N . VAL A 1 196 ? 42.301 63.164 -17.519 1.00 19.67 210 VAL A N 1
ATOM 1541 C CA . VAL A 1 196 ? 42.322 64.436 -18.239 1.00 21.59 210 VAL A CA 1
ATOM 1542 C C . VAL A 1 196 ? 41.453 64.357 -19.499 1.00 23.37 210 VAL A C 1
ATOM 1543 O O . VAL A 1 196 ? 40.764 65.320 -19.845 1.00 23.33 210 VAL A O 1
ATOM 1547 N N . ASP A 1 197 ? 41.476 63.212 -20.178 1.00 23.10 211 ASP A N 1
ATOM 1548 C CA . ASP A 1 197 ? 40.660 63.046 -21.376 1.00 24.68 211 ASP A CA 1
ATOM 1549 C C . ASP A 1 197 ? 39.177 63.111 -21.010 1.00 23.79 211 ASP A C 1
ATOM 1550 O O . ASP A 1 197 ? 38.367 63.642 -21.771 1.00 23.93 211 ASP A O 1
ATOM 1555 N N . LEU A 1 198 ? 38.818 62.576 -19.846 1.00 22.86 212 LEU A N 1
ATOM 1556 C CA . LEU A 1 198 ? 37.426 62.628 -19.411 1.00 22.46 212 LEU A CA 1
ATOM 1557 C C . LEU A 1 198 ? 37.026 64.092 -19.280 1.00 22.81 212 LEU A C 1
ATOM 1558 O O . LEU A 1 198 ? 35.891 64.468 -19.577 1.00 21.71 212 LEU A O 1
ATOM 1563 N N . ILE A 1 199 ? 37.967 64.918 -18.836 1.00 21.23 213 ILE A N 1
ATOM 1564 C CA . ILE A 1 199 ? 37.713 66.344 -18.672 1.00 23.11 213 ILE A CA 1
ATOM 1565 C C . ILE A 1 199 ? 37.606 67.018 -20.035 1.00 24.22 213 ILE A C 1
ATOM 1566 O O . ILE A 1 199 ? 36.693 67.805 -20.275 1.00 23.43 213 ILE A O 1
ATOM 1571 N N . LYS A 1 200 ? 38.541 66.701 -20.925 1.00 25.24 2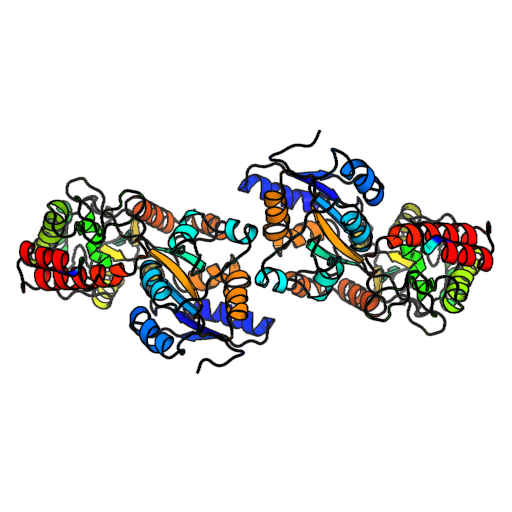14 LYS A N 1
ATOM 1572 C CA . LYS A 1 200 ? 38.536 67.280 -22.261 1.00 27.86 214 LYS A CA 1
ATOM 1573 C C . LYS A 1 200 ? 37.251 66.942 -23.017 1.00 28.17 214 LYS A C 1
ATOM 1574 O O . LYS A 1 200 ? 36.751 67.755 -23.793 1.00 27.95 214 LYS A O 1
ATOM 1580 N N . ASN A 1 201 ? 36.718 65.746 -22.786 1.00 26.53 215 ASN A N 1
ATOM 1581 C CA . ASN A 1 201 ? 35.499 65.325 -23.455 1.00 27.42 215 ASN A CA 1
ATOM 1582 C C . ASN A 1 201 ? 34.242 65.672 -22.672 1.00 28.19 215 ASN A C 1
ATOM 1583 O O . ASN A 1 201 ? 33.180 65.072 -22.867 1.00 27.34 215 ASN A O 1
ATOM 1588 N N . LYS A 1 202 ? 34.375 66.658 -21.791 1.00 29.12 216 LYS A N 1
ATOM 1589 C CA . LYS A 1 202 ? 33.275 67.139 -20.966 1.00 30.49 216 LYS A CA 1
ATOM 1590 C C . LYS A 1 202 ? 32.559 66.065 -20.152 1.00 30.71 216 LYS A C 1
ATOM 1591 O O . LYS A 1 202 ? 31.333 66.088 -20.031 1.00 30.72 216 LYS A O 1
ATOM 1597 N N . HIS A 1 203 ? 33.312 65.122 -19.596 1.00 29.44 217 HIS A N 1
ATOM 1598 C CA . HIS A 1 203 ? 32.709 64.069 -18.784 1.00 29.05 217 HIS A CA 1
ATOM 1599 C C . HIS A 1 203 ? 32.965 64.352 -17.312 1.00 29.39 217 HIS A C 1
ATOM 1600 O O . HIS A 1 203 ? 32.543 63.598 -16.438 1.00 29.22 217 HIS A O 1
ATOM 1607 N N . MET A 1 204 ? 33.668 65.448 -17.056 1.00 29.19 218 MET A N 1
ATOM 1608 C CA . MET A 1 204 ? 33.987 65.879 -15.703 1.00 30.41 218 MET A CA 1
ATOM 1609 C C . MET A 1 204 ? 34.568 67.282 -15.764 1.00 28.57 218 MET A C 1
ATOM 1610 O O . MET A 1 204 ? 35.102 67.686 -16.793 1.00 27.40 218 MET A O 1
ATOM 1615 N N . ASN A 1 205 ? 34.443 68.024 -14.668 1.00 28.15 219 ASN A N 1
ATOM 1616 C CA . ASN A 1 205 ? 34.948 69.391 -14.599 1.00 28.57 219 ASN A CA 1
ATOM 1617 C C . ASN A 1 205 ? 36.222 69.439 -13.763 1.00 27.08 219 ASN A C 1
ATOM 1618 O O . ASN A 1 205 ? 36.290 68.849 -12.685 1.00 25.74 219 ASN A O 1
ATOM 1623 N N . ALA A 1 206 ? 37.225 70.153 -14.256 1.00 24.93 220 ALA A N 1
ATOM 1624 C CA . ALA A 1 206 ? 38.496 70.259 -13.551 1.00 26.20 220 ALA A CA 1
ATOM 1625 C C . ALA A 1 206 ? 38.407 71.051 -12.244 1.00 25.80 220 ALA A C 1
ATOM 1626 O O . ALA A 1 206 ? 39.334 71.013 -11.431 1.00 25.81 220 ALA A O 1
ATOM 1628 N N . ASP A 1 207 ? 37.298 71.760 -12.033 1.00 24.02 221 ASP A N 1
ATOM 1629 C CA . ASP A 1 207 ? 37.129 72.545 -10.808 1.00 26.08 221 ASP A CA 1
ATOM 1630 C C . ASP A 1 207 ? 36.316 71.803 -9.744 1.00 24.08 221 ASP A C 1
ATOM 1631 O O . ASP A 1 207 ? 36.068 72.332 -8.663 1.00 25.33 221 ASP A O 1
ATOM 1636 N N . THR A 1 208 ? 35.904 70.578 -10.043 1.00 22.31 222 THR A N 1
ATOM 1637 C CA . THR A 1 208 ? 35.115 69.810 -9.086 1.00 20.18 222 THR A CA 1
ATOM 1638 C C . THR A 1 208 ? 35.892 69.545 -7.797 1.00 20.08 222 THR A C 1
ATOM 1639 O O . THR A 1 208 ? 37.003 69.013 -7.829 1.00 20.28 222 THR A O 1
ATOM 1643 N N . ASP A 1 209 ? 35.302 69.925 -6.665 1.00 17.39 223 ASP A N 1
ATOM 1644 C CA . ASP A 1 209 ? 35.936 69.720 -5.367 1.00 16.67 223 ASP A CA 1
ATOM 1645 C C . ASP A 1 209 ? 35.073 68.853 -4.464 1.00 16.80 223 ASP A C 1
ATOM 1646 O O . ASP A 1 209 ? 34.082 68.274 -4.913 1.00 17.09 223 ASP A O 1
ATOM 1651 N N . TYR A 1 210 ? 35.437 68.756 -3.189 1.00 15.52 224 TYR A N 1
ATOM 1652 C CA . TYR A 1 210 ? 34.673 67.914 -2.275 1.00 17.16 224 TYR A CA 1
ATOM 1653 C C . TYR A 1 210 ? 33.218 68.338 -2.126 1.00 19.01 224 TYR A C 1
ATOM 1654 O O . TYR A 1 210 ? 32.316 67.518 -2.280 1.00 18.31 224 TYR A O 1
ATOM 1663 N N . SER A 1 211 ? 32.991 69.614 -1.827 1.00 18.80 225 SER A N 1
ATOM 1664 C CA . SER A 1 211 ? 31.636 70.129 -1.649 1.00 20.60 225 SER A CA 1
ATOM 1665 C C . SER A 1 211 ? 30.758 69.935 -2.878 1.00 18.99 225 SER A C 1
ATOM 1666 O O . SER A 1 211 ? 29.617 69.480 -2.771 1.00 20.00 225 SER A O 1
ATOM 1669 N N . ILE A 1 212 ? 31.292 70.298 -4.040 1.00 19.53 226 ILE A N 1
ATOM 1670 C CA . ILE A 1 212 ? 30.566 70.177 -5.304 1.00 20.60 226 ILE A CA 1
ATOM 1671 C C . ILE A 1 212 ? 30.158 68.733 -5.560 1.00 19.50 226 ILE A C 1
ATOM 1672 O O . ILE A 1 212 ? 28.996 68.446 -5.857 1.00 18.89 226 ILE A O 1
ATOM 1677 N N . ALA A 1 213 ? 31.121 67.824 -5.441 1.00 17.61 227 ALA A N 1
ATOM 1678 C CA . ALA A 1 213 ? 30.861 66.413 -5.676 1.00 16.57 227 ALA A CA 1
ATOM 1679 C C . ALA A 1 213 ? 29.842 65.848 -4.702 1.00 16.55 227 ALA A C 1
ATOM 1680 O O . ALA A 1 213 ? 28.944 65.100 -5.096 1.00 16.17 227 ALA A O 1
ATOM 1682 N N . GLU A 1 214 ? 29.978 66.197 -3.428 1.00 16.49 228 GLU A N 1
ATOM 1683 C CA . GLU A 1 214 ? 29.049 65.702 -2.418 1.00 17.95 228 GLU A CA 1
ATOM 1684 C C . GLU A 1 214 ? 27.630 66.192 -2.702 1.00 19.26 228 GLU A C 1
ATOM 1685 O O . GLU A 1 214 ? 26.677 65.407 -2.688 1.00 19.20 228 GLU A O 1
ATOM 1691 N N . ALA A 1 215 ? 27.491 67.487 -2.967 1.00 17.87 229 ALA A N 1
ATOM 1692 C CA . ALA A 1 215 ? 26.179 68.059 -3.260 1.00 20.28 229 ALA A CA 1
ATOM 1693 C C . ALA A 1 215 ? 25.552 67.365 -4.465 1.00 19.56 229 ALA A C 1
ATOM 1694 O O . ALA A 1 215 ? 24.384 66.977 -4.430 1.00 21.97 229 ALA A O 1
ATOM 1696 N N . ALA A 1 216 ? 26.338 67.202 -5.526 1.00 19.93 230 ALA A N 1
ATOM 1697 C CA . ALA A 1 216 ? 25.860 66.558 -6.748 1.00 19.35 230 ALA A CA 1
ATOM 1698 C C . ALA A 1 216 ? 25.304 65.161 -6.509 1.00 19.85 230 ALA A C 1
ATOM 1699 O O . ALA A 1 216 ? 24.234 64.815 -7.017 1.00 18.33 230 ALA A O 1
ATOM 1701 N N . PHE A 1 217 ? 26.030 64.348 -5.747 1.00 18.63 231 PHE A N 1
ATOM 1702 C CA . PHE A 1 217 ? 25.557 62.996 -5.491 1.00 18.42 231 PHE A CA 1
ATOM 1703 C C . PHE A 1 217 ? 24.382 62.939 -4.523 1.00 18.50 231 PHE A C 1
ATOM 1704 O O . PHE A 1 217 ? 23.433 62.176 -4.730 1.00 19.23 231 PHE A O 1
ATOM 1712 N N . ASN A 1 218 ? 24.431 63.744 -3.469 1.00 18.98 232 ASN A N 1
ATOM 1713 C CA . ASN A 1 218 ? 23.355 63.734 -2.485 1.00 20.49 232 ASN A CA 1
ATOM 1714 C C . ASN A 1 218 ? 22.061 64.357 -3.018 1.00 21.99 232 ASN A C 1
ATOM 1715 O O . ASN A 1 218 ? 20.984 64.099 -2.484 1.00 22.23 232 ASN A O 1
ATOM 1720 N N . LYS A 1 219 ? 22.165 65.158 -4.076 1.00 22.51 233 LYS A N 1
ATOM 1721 C CA . LYS A 1 219 ? 20.981 65.780 -4.681 1.00 24.83 233 LYS A CA 1
ATOM 1722 C C . LYS A 1 219 ? 20.493 64.961 -5.879 1.00 25.40 233 LYS A C 1
ATOM 1723 O O . LYS A 1 219 ? 19.532 65.338 -6.550 1.00 25.49 233 LYS A O 1
ATOM 1729 N N . GLY A 1 220 ? 21.172 63.850 -6.149 1.00 24.68 234 GLY A N 1
ATOM 1730 C CA . GLY A 1 220 ? 20.788 62.990 -7.255 1.00 23.69 234 GLY A CA 1
ATOM 1731 C C . GLY A 1 220 ? 21.102 63.534 -8.636 1.00 24.29 234 GLY A C 1
ATOM 1732 O O . GLY A 1 220 ? 20.395 63.233 -9.598 1.00 24.84 234 GLY A O 1
ATOM 1733 N N . GLU A 1 221 ? 22.160 64.331 -8.745 1.00 22.61 235 GLU A N 1
ATOM 1734 C CA . GLU A 1 221 ? 22.542 64.902 -10.030 1.00 23.61 235 GLU A CA 1
ATOM 1735 C C . GLU A 1 221 ? 23.598 64.060 -10.748 1.00 22.71 235 GLU A C 1
ATOM 1736 O O . GLU A 1 221 ? 23.738 64.147 -11.965 1.00 23.53 235 GLU A O 1
ATOM 1742 N N . THR A 1 222 ? 24.338 63.248 -9.998 1.00 21.49 236 THR A N 1
ATOM 1743 C CA . THR A 1 222 ? 25.374 62.393 -10.583 1.00 20.40 236 THR A CA 1
ATOM 1744 C C . THR A 1 222 ? 25.165 60.955 -10.102 1.00 19.16 236 THR A C 1
ATOM 1745 O O . THR A 1 222 ? 24.835 60.731 -8.938 1.00 19.94 236 THR A O 1
ATOM 1749 N N . ALA A 1 223 ? 25.364 59.983 -10.990 1.00 17.45 237 ALA A N 1
ATOM 1750 C CA . ALA A 1 223 ? 25.154 58.578 -10.638 1.00 17.58 237 ALA A CA 1
ATOM 1751 C C . ALA A 1 223 ? 26.189 57.958 -9.702 1.00 17.11 237 ALA A C 1
ATOM 1752 O O . ALA A 1 223 ? 25.889 56.987 -9.007 1.00 16.47 237 ALA A O 1
ATOM 1754 N N . MET A 1 224 ? 27.396 58.512 -9.681 1.00 16.86 238 MET A N 1
ATOM 1755 C CA . MET A 1 224 ? 28.455 57.955 -8.846 1.00 16.73 238 MET A CA 1
ATOM 1756 C C . MET A 1 224 ? 29.369 59.004 -8.243 1.00 15.64 238 MET A C 1
ATOM 1757 O O . MET A 1 224 ? 29.437 60.135 -8.715 1.00 14.92 238 MET A O 1
ATOM 1762 N N . THR A 1 225 ? 30.085 58.604 -7.197 1.00 15.38 239 THR A N 1
ATOM 1763 C CA . THR A 1 225 ? 31.060 59.472 -6.562 1.00 15.41 239 THR A CA 1
ATOM 1764 C C . THR A 1 225 ? 32.107 58.547 -5.947 1.00 14.95 239 THR A C 1
ATOM 1765 O O . THR A 1 225 ? 31.918 57.329 -5.899 1.00 14.71 239 THR A O 1
ATOM 1769 N N . ILE A 1 226 ? 33.230 59.113 -5.527 1.00 13.63 240 ILE A N 1
ATOM 1770 C CA . ILE A 1 226 ? 34.278 58.321 -4.901 1.00 13.37 240 ILE A CA 1
ATOM 1771 C C . ILE A 1 226 ? 34.532 59.001 -3.577 1.00 13.33 240 ILE A C 1
ATOM 1772 O O . ILE A 1 226 ? 34.858 60.185 -3.532 1.00 12.92 240 ILE A O 1
ATOM 1777 N N . ASN A 1 227 ? 34.348 58.267 -2.492 1.00 12.47 241 ASN A N 1
ATOM 1778 C CA . ASN A 1 227 ? 34.565 58.859 -1.183 1.00 13.14 241 ASN A CA 1
ATOM 1779 C C . ASN A 1 227 ? 34.770 57.784 -0.124 1.00 12.17 241 ASN A C 1
ATOM 1780 O O . ASN A 1 227 ? 34.683 56.589 -0.405 1.00 11.89 241 ASN A O 1
ATOM 1785 N N . GLY A 1 228 ? 35.032 58.229 1.100 1.00 13.79 242 GLY A N 1
ATOM 1786 C CA . GLY A 1 228 ? 35.255 57.310 2.197 1.00 13.71 242 GLY A CA 1
ATOM 1787 C C . GLY A 1 228 ? 34.038 57.125 3.087 1.00 14.79 242 GLY A C 1
ATOM 1788 O O . GLY A 1 228 ? 33.011 57.771 2.880 1.00 13.26 242 GLY A O 1
ATOM 1789 N N . PRO A 1 229 ? 34.136 56.261 4.114 1.00 13.94 243 PRO A N 1
ATOM 1790 C CA . PRO A 1 229 ? 33.056 55.957 5.061 1.00 13.84 243 PRO A CA 1
ATOM 1791 C C . PRO A 1 229 ? 32.404 57.138 5.761 1.00 13.74 243 PRO A C 1
ATOM 1792 O O . PRO A 1 229 ? 31.193 57.124 5.999 1.00 13.21 243 PRO A O 1
ATOM 1796 N N . TRP A 1 230 ? 33.202 58.149 6.094 1.00 12.26 244 TRP A N 1
ATOM 1797 C CA . TRP A 1 230 ? 32.692 59.331 6.780 1.00 14.45 244 TRP A CA 1
ATOM 1798 C C . TRP A 1 230 ? 31.553 59.981 5.998 1.00 15.27 244 TRP A C 1
ATOM 1799 O O . TRP A 1 230 ? 30.633 60.560 6.583 1.00 15.41 244 TRP A O 1
ATOM 1810 N N . ALA A 1 231 ? 31.599 59.858 4.676 1.00 13.44 245 ALA A N 1
ATOM 1811 C CA . ALA A 1 231 ? 30.588 60.458 3.810 1.00 14.90 245 ALA A CA 1
ATOM 1812 C C . ALA A 1 231 ? 29.224 59.778 3.847 1.00 15.22 245 ALA A C 1
ATOM 1813 O O . ALA A 1 231 ? 28.225 60.388 3.478 1.00 16.44 245 ALA A O 1
ATOM 1815 N N . TRP A 1 232 ? 29.174 58.528 4.297 1.00 15.22 246 TRP A N 1
ATOM 1816 C CA . TRP A 1 232 ? 27.911 57.790 4.326 1.00 16.25 246 TRP A CA 1
ATOM 1817 C C . TRP A 1 232 ? 26.802 58.451 5.130 1.00 16.88 246 TRP A C 1
ATOM 1818 O O . TRP A 1 232 ? 25.632 58.363 4.760 1.00 18.77 246 TRP A O 1
ATOM 1829 N N . SER A 1 233 ? 27.160 59.097 6.233 1.00 16.89 247 SER A N 1
ATOM 1830 C CA . SER A 1 233 ? 26.160 59.750 7.064 1.00 17.96 247 SER A CA 1
ATOM 1831 C C . SER A 1 233 ? 25.362 60.798 6.279 1.00 18.29 247 SER A C 1
ATOM 1832 O O . SER A 1 233 ? 24.130 60.785 6.297 1.00 17.83 247 SER A O 1
ATOM 1835 N N . ASN A 1 234 ? 26.055 61.700 5.587 1.00 16.67 248 ASN A N 1
ATOM 1836 C CA . ASN A 1 234 ? 25.369 62.733 4.806 1.00 18.57 248 ASN A CA 1
ATOM 1837 C C . ASN A 1 234 ? 24.493 62.123 3.708 1.00 18.77 248 ASN A C 1
ATOM 1838 O O . ASN A 1 234 ? 23.419 62.655 3.392 1.00 20.19 248 ASN A O 1
ATOM 1843 N N . ILE A 1 235 ? 24.942 61.010 3.130 1.00 16.83 249 ILE A N 1
ATOM 1844 C CA . ILE A 1 235 ? 24.170 60.343 2.081 1.00 17.45 249 ILE A CA 1
ATOM 1845 C C . ILE A 1 235 ? 22.908 59.733 2.682 1.00 18.63 249 ILE A C 1
ATOM 1846 O O . ILE A 1 235 ? 21.845 59.755 2.062 1.00 18.95 249 ILE A O 1
ATOM 1851 N N . ASP A 1 236 ? 23.014 59.187 3.890 1.00 19.04 250 ASP A N 1
ATOM 1852 C CA . ASP A 1 236 ? 21.835 58.609 4.529 1.00 22.49 250 ASP A CA 1
ATOM 1853 C C . ASP A 1 236 ? 20.807 59.714 4.749 1.00 22.37 250 ASP A C 1
ATOM 1854 O O . ASP A 1 236 ? 19.610 59.504 4.560 1.00 21.46 250 ASP A O 1
ATOM 1859 N N . THR A 1 237 ? 21.278 60.895 5.140 1.00 22.12 251 THR A N 1
ATOM 1860 C CA . THR A 1 237 ? 20.379 62.021 5.379 1.00 21.81 251 THR A CA 1
ATOM 1861 C C . THR A 1 237 ? 19.698 62.481 4.093 1.00 23.13 251 THR A C 1
ATOM 1862 O O . THR A 1 237 ? 18.556 62.950 4.119 1.00 23.90 251 THR A O 1
ATOM 1866 N N . SER A 1 238 ? 20.394 62.349 2.967 1.00 21.49 252 SER A N 1
ATOM 1867 C CA . SER A 1 238 ? 19.828 62.760 1.681 1.00 21.25 252 SER A CA 1
ATOM 1868 C C . SER A 1 238 ? 18.773 61.763 1.218 1.00 20.85 252 SER A C 1
ATOM 1869 O O . SER A 1 238 ? 18.010 62.050 0.300 1.00 21.57 252 SER A O 1
ATOM 1872 N N . LYS A 1 239 ? 18.753 60.588 1.840 1.00 19.01 253 LYS A N 1
ATOM 1873 C CA . LYS A 1 239 ? 17.793 59.543 1.500 1.00 21.97 253 LYS A CA 1
ATOM 1874 C C . LYS A 1 239 ? 18.008 58.934 0.109 1.00 21.38 253 LYS A C 1
ATOM 1875 O O . LYS A 1 239 ? 17.131 58.253 -0.426 1.00 20.84 253 LYS A O 1
ATOM 1881 N N . VAL A 1 240 ? 19.169 59.182 -0.485 1.00 19.29 254 VAL A N 1
ATOM 1882 C CA . VAL A 1 240 ? 19.467 58.602 -1.789 1.00 19.62 254 VAL A CA 1
ATOM 1883 C C . VAL A 1 240 ? 19.648 57.095 -1.573 1.00 19.69 254 VAL A C 1
ATOM 1884 O O . VAL A 1 240 ? 20.213 56.670 -0.562 1.00 19.41 254 VAL A O 1
ATOM 1888 N N . ASN A 1 241 ? 19.141 56.286 -2.501 1.00 18.45 255 ASN A N 1
ATOM 1889 C CA . ASN A 1 241 ? 19.277 54.835 -2.397 1.00 19.55 255 ASN A CA 1
ATOM 1890 C C . ASN A 1 241 ? 20.636 54.517 -3.009 1.00 20.25 255 ASN A C 1
ATOM 1891 O O . ASN A 1 241 ? 20.753 54.372 -4.225 1.00 18.70 255 ASN A O 1
ATOM 1896 N N . TYR A 1 242 ? 21.662 54.416 -2.164 1.00 20.00 256 TYR A N 1
ATOM 1897 C CA . TYR A 1 242 ? 23.026 54.177 -2.638 1.00 17.87 256 TYR A CA 1
ATOM 1898 C C . TYR A 1 242 ? 23.636 52.822 -2.301 1.00 16.88 256 TYR A C 1
ATOM 1899 O O . TYR A 1 242 ? 23.198 52.126 -1.385 1.00 17.46 256 TYR A O 1
ATOM 1908 N N . GLY A 1 243 ? 24.667 52.471 -3.064 1.00 16.48 257 GLY A N 1
ATOM 1909 C CA . GLY A 1 243 ? 25.405 51.242 -2.846 1.00 16.14 257 GLY A CA 1
ATOM 1910 C C . GLY A 1 243 ? 26.874 51.635 -2.751 1.00 14.76 257 GLY A C 1
ATOM 1911 O O . GLY A 1 243 ? 27.258 52.694 -3.240 1.00 15.74 257 GLY A O 1
ATOM 1912 N N . VAL A 1 244 ? 27.689 50.813 -2.097 1.00 15.07 258 VAL A N 1
ATOM 1913 C CA . VAL A 1 244 ? 29.128 51.077 -1.976 1.00 13.64 258 VAL A CA 1
ATOM 1914 C C . VAL A 1 244 ? 29.766 49.817 -2.544 1.00 14.51 258 VAL A C 1
ATOM 1915 O O . VAL A 1 244 ? 29.436 48.717 -2.112 1.00 14.70 258 VAL A O 1
ATOM 1919 N N . THR A 1 245 ? 30.666 49.956 -3.512 1.00 14.58 259 THR A N 1
ATOM 1920 C CA . THR A 1 245 ? 31.251 48.770 -4.114 1.00 15.90 259 THR A CA 1
ATOM 1921 C C . THR A 1 245 ? 32.705 48.955 -4.524 1.00 16.03 259 THR A C 1
ATOM 1922 O O . THR A 1 245 ? 33.318 49.987 -4.244 1.00 15.70 259 THR A O 1
ATOM 1926 N N . VAL A 1 246 ? 33.256 47.944 -5.180 1.00 15.82 260 VAL A N 1
ATOM 1927 C CA . VAL A 1 246 ? 34.641 47.991 -5.614 1.00 15.94 260 VAL A CA 1
ATOM 1928 C C . VAL A 1 246 ? 34.822 49.059 -6.682 1.00 15.81 260 VAL A C 1
ATOM 1929 O O . VAL A 1 246 ? 33.967 49.241 -7.553 1.00 16.15 260 VAL A O 1
ATOM 1933 N N . LEU A 1 247 ? 35.936 49.778 -6.596 1.00 15.42 261 LEU A N 1
ATOM 1934 C CA . LEU A 1 247 ? 36.244 50.827 -7.559 1.00 15.36 261 LEU A CA 1
ATOM 1935 C C . LEU A 1 247 ? 36.385 50.183 -8.933 1.00 16.75 261 LEU A C 1
ATOM 1936 O O . LEU A 1 247 ? 36.689 48.993 -9.044 1.00 16.54 261 LEU A O 1
ATOM 1941 N N . PRO A 1 248 ? 36.141 50.950 -9.999 1.00 17.11 262 PRO A N 1
ATOM 1942 C CA . PRO A 1 248 ? 36.263 50.383 -11.344 1.00 17.33 262 PRO A CA 1
ATOM 1943 C C . PRO A 1 248 ? 37.710 50.040 -11.688 1.00 17.77 262 PRO A C 1
ATOM 1944 O O . PRO A 1 248 ? 38.640 50.607 -11.118 1.00 16.37 262 PRO A O 1
ATOM 1948 N N . THR A 1 249 ? 37.899 49.098 -12.605 1.00 17.10 263 THR A N 1
ATOM 1949 C CA . THR A 1 249 ? 39.243 48.701 -13.004 1.00 16.79 263 THR A CA 1
ATOM 1950 C C . THR A 1 249 ? 39.695 49.594 -14.137 1.00 16.31 263 THR A C 1
ATOM 1951 O O . THR A 1 249 ? 38.875 50.205 -14.818 1.00 18.09 263 THR A O 1
ATOM 1955 N N . PHE A 1 250 ? 41.005 49.670 -14.335 1.00 16.07 264 PHE A N 1
ATOM 1956 C CA . PHE A 1 250 ? 41.566 50.458 -15.418 1.00 17.04 264 PHE A CA 1
ATOM 1957 C C . PHE A 1 250 ? 42.562 49.554 -16.135 1.00 18.51 264 PHE A C 1
ATOM 1958 O O . PHE A 1 250 ? 43.443 48.966 -15.507 1.00 17.05 264 PHE A O 1
ATOM 1966 N N . LYS A 1 251 ? 42.409 49.444 -17.449 1.00 18.14 265 LYS A N 1
ATOM 1967 C CA . LYS A 1 251 ? 43.265 48.584 -18.256 1.00 20.92 265 LYS A CA 1
ATOM 1968 C C . LYS A 1 251 ? 43.314 47.177 -17.663 1.00 21.02 265 LYS A C 1
ATOM 1969 O O . LYS A 1 251 ? 44.364 46.533 -17.632 1.00 20.33 265 LYS A O 1
ATOM 1975 N N . GLY A 1 252 ? 42.154 46.720 -17.191 1.00 21.82 266 GLY A N 1
ATOM 1976 C CA . GLY A 1 252 ? 42.027 45.394 -16.612 1.00 21.08 266 GLY A CA 1
ATOM 1977 C C . GLY A 1 252 ? 42.577 45.255 -15.203 1.00 21.88 266 GLY A C 1
ATOM 1978 O O . GLY A 1 252 ? 42.483 44.187 -14.602 1.00 22.34 266 GLY A O 1
ATOM 1979 N N . GLN A 1 253 ? 43.136 46.341 -14.676 1.00 20.63 267 GLN A N 1
ATOM 1980 C CA . GLN A 1 253 ? 43.734 46.358 -13.346 1.00 21.54 267 GLN A CA 1
ATOM 1981 C C . GLN A 1 253 ? 42.841 47.064 -12.320 1.00 20.24 267 GLN A C 1
ATOM 1982 O O . GLN A 1 253 ? 42.259 48.106 -12.596 1.00 19.52 267 GLN A O 1
ATOM 1988 N N . PRO A 1 254 ? 42.730 46.504 -11.108 1.00 20.72 268 PRO A N 1
ATOM 1989 C CA . PRO A 1 254 ? 41.880 47.177 -10.122 1.00 20.73 268 PRO A CA 1
ATOM 1990 C C . PRO A 1 254 ? 42.488 48.504 -9.686 1.00 18.28 268 PRO A C 1
ATOM 1991 O O . PRO A 1 254 ? 43.706 48.704 -9.787 1.00 15.63 268 PRO A O 1
ATOM 1995 N N . SER A 1 255 ? 41.642 49.420 -9.227 1.00 15.69 269 SER A N 1
ATOM 1996 C CA . SER A 1 255 ? 42.134 50.708 -8.754 1.00 14.87 269 SER A CA 1
ATOM 1997 C C . SER A 1 255 ? 42.805 50.403 -7.426 1.00 15.19 269 SER A C 1
ATOM 1998 O O . SER A 1 255 ? 42.391 49.497 -6.700 1.00 16.83 269 SER A O 1
ATOM 2001 N N . LYS A 1 256 ? 43.847 51.156 -7.116 1.00 14.42 270 LYS A N 1
ATOM 2002 C CA . LYS A 1 256 ? 44.613 50.914 -5.907 1.00 15.60 270 LYS A CA 1
ATOM 2003 C C . LYS A 1 256 ? 44.662 52.135 -5.011 1.00 14.92 270 LYS A C 1
ATOM 2004 O O . LYS A 1 256 ? 45.601 52.925 -5.067 1.00 15.45 270 LYS A O 1
ATOM 2010 N N . PRO A 1 257 ? 43.639 52.309 -4.169 1.00 15.62 271 PRO A N 1
ATOM 2011 C CA . PRO A 1 257 ? 43.663 53.482 -3.298 1.00 14.31 271 PRO A CA 1
ATOM 2012 C C . PRO A 1 257 ? 44.751 53.393 -2.241 1.00 15.25 271 PRO A C 1
ATOM 2013 O O . PRO A 1 257 ? 45.201 52.298 -1.883 1.00 15.27 271 PRO A O 1
ATOM 2017 N N . PHE A 1 258 ? 45.206 54.546 -1.771 1.00 14.05 272 PHE A N 1
ATOM 2018 C CA . PHE A 1 258 ? 46.202 54.565 -0.710 1.00 15.46 272 PHE A CA 1
ATOM 2019 C C . PHE A 1 258 ? 45.367 54.414 0.551 1.00 16.59 272 PHE A C 1
ATOM 2020 O O . PHE A 1 258 ? 44.442 55.192 0.777 1.00 19.61 272 PHE A O 1
ATOM 2028 N N . VAL A 1 259 ? 45.686 53.406 1.356 1.00 14.23 273 VAL A N 1
ATOM 2029 C CA . VAL A 1 259 ? 44.941 53.111 2.579 1.00 16.45 273 VAL A CA 1
ATOM 2030 C C . VAL A 1 259 ? 45.464 53.880 3.780 1.00 14.28 273 VAL A C 1
ATOM 2031 O O . VAL A 1 259 ? 46.654 53.836 4.082 1.00 12.24 273 VAL A O 1
ATOM 2035 N N . GLY A 1 260 ? 44.564 54.579 4.459 1.00 12.31 274 GLY A N 1
ATOM 2036 C CA . GLY A 1 260 ? 44.963 55.344 5.621 1.00 12.53 274 GLY A CA 1
ATOM 2037 C C . GLY A 1 260 ? 44.471 54.751 6.923 1.00 14.57 274 GLY A C 1
ATOM 2038 O O . GLY A 1 260 ? 43.369 54.213 7.002 1.00 15.44 274 GLY A O 1
ATOM 2039 N N . VAL A 1 261 ? 45.306 54.823 7.949 1.00 12.64 275 VAL A N 1
ATOM 2040 C CA . VAL A 1 261 ? 44.908 54.336 9.257 1.00 12.15 275 VAL A CA 1
ATOM 2041 C C . VAL A 1 261 ? 44.712 55.600 10.082 1.00 12.14 275 VAL A C 1
ATOM 2042 O O . VAL A 1 261 ? 45.679 56.288 10.411 1.00 13.42 275 VAL A O 1
ATOM 2046 N N . LEU A 1 262 ? 43.454 55.935 10.361 1.00 11.32 276 LEU A N 1
ATOM 2047 C CA . LEU A 1 262 ? 43.150 57.113 11.167 1.00 11.66 276 LEU A CA 1
ATOM 2048 C C . LEU A 1 262 ? 43.795 56.817 12.513 1.00 10.83 276 LEU A C 1
ATOM 2049 O O . LEU A 1 262 ? 43.517 55.783 13.117 1.00 11.12 276 LEU A O 1
ATOM 2054 N N . SER A 1 263 ? 44.658 57.719 12.970 1.00 10.08 277 SER A N 1
ATOM 2055 C CA . SER A 1 263 ? 45.382 57.514 14.220 1.00 12.59 277 SER A CA 1
ATOM 2056 C C . SER A 1 263 ? 45.356 58.726 15.154 1.00 12.97 277 SER A C 1
ATOM 2057 O O . SER A 1 263 ? 45.186 59.863 14.708 1.00 12.55 277 SER A O 1
ATOM 2060 N N . ALA A 1 264 ? 45.532 58.473 16.452 1.00 11.06 278 ALA A N 1
ATOM 2061 C CA . ALA A 1 264 ? 45.545 59.531 17.459 1.00 11.67 278 ALA A CA 1
ATOM 2062 C C . ALA A 1 264 ? 46.932 59.644 18.075 1.00 12.92 278 ALA A C 1
ATOM 2063 O O . ALA A 1 264 ? 47.402 58.730 18.757 1.00 11.32 278 ALA A O 1
ATOM 2065 N N . GLY A 1 265 ? 47.593 60.768 17.822 1.00 14.38 279 GLY A N 1
ATOM 2066 C CA . GLY A 1 265 ? 48.922 60.979 18.368 1.00 14.18 279 GLY A CA 1
ATOM 2067 C C . GLY A 1 265 ? 48.896 61.942 19.538 1.00 15.50 279 GLY A C 1
ATOM 2068 O O . GLY A 1 265 ? 48.010 62.788 19.644 1.00 14.62 279 GLY A O 1
ATOM 2069 N N . ILE A 1 266 ? 49.873 61.820 20.425 1.00 13.78 280 ILE A N 1
ATOM 2070 C CA . ILE A 1 266 ? 49.941 62.695 21.587 1.00 11.89 280 ILE A CA 1
ATOM 2071 C C . ILE A 1 266 ? 51.073 63.709 21.429 1.00 12.34 280 ILE A C 1
ATOM 2072 O O . ILE A 1 266 ? 52.196 63.353 21.077 1.00 13.61 280 ILE A O 1
ATOM 2077 N N . ASN A 1 267 ? 50.760 64.974 21.686 1.00 13.83 281 ASN A N 1
ATOM 2078 C CA . ASN A 1 267 ? 51.728 66.062 21.567 1.00 15.36 281 ASN A CA 1
ATOM 2079 C C . ASN A 1 267 ? 52.873 65.840 22.550 1.00 16.07 281 ASN A C 1
ATOM 2080 O O . ASN A 1 267 ? 52.643 65.654 23.739 1.00 16.07 281 ASN A O 1
ATOM 2085 N N . ALA A 1 268 ? 54.103 65.852 22.048 1.00 16.12 282 ALA A N 1
ATOM 2086 C CA . ALA A 1 268 ? 55.271 65.657 22.899 1.00 17.90 282 ALA A CA 1
ATOM 2087 C C . ALA A 1 268 ? 55.411 66.772 23.939 1.00 19.30 282 ALA A C 1
ATOM 2088 O O . ALA A 1 268 ? 56.029 66.574 24.988 1.00 19.96 282 ALA A O 1
ATOM 2090 N N . ALA A 1 269 ? 54.846 67.942 23.649 1.00 18.39 283 ALA A N 1
ATOM 2091 C CA . ALA A 1 269 ? 54.922 69.076 24.568 1.00 20.38 283 ALA A CA 1
ATOM 2092 C C . ALA A 1 269 ? 53.733 69.142 25.522 1.00 19.99 283 ALA A C 1
ATOM 2093 O O . ALA A 1 269 ? 53.595 70.099 26.289 1.00 18.98 283 ALA A O 1
ATOM 2095 N N . SER A 1 270 ? 52.875 68.130 25.479 1.00 19.37 284 SER A N 1
ATOM 2096 C CA . SER A 1 270 ? 51.711 68.101 26.355 1.00 18.33 284 SER A CA 1
ATOM 2097 C C . SER A 1 270 ? 52.058 67.706 27.776 1.00 18.20 284 SER A C 1
ATOM 2098 O O . SER A 1 270 ? 52.847 66.790 28.003 1.00 18.82 284 SER A O 1
ATOM 2101 N N . PRO A 1 271 ? 51.490 68.416 28.758 1.00 18.78 285 PRO A N 1
ATOM 2102 C CA . PRO A 1 271 ? 51.747 68.105 30.162 1.00 18.01 285 PRO A CA 1
ATOM 2103 C C . PRO A 1 271 ? 50.651 67.144 30.642 1.00 18.66 285 PRO A C 1
ATOM 2104 O O . PRO A 1 271 ? 50.504 66.895 31.837 1.00 16.64 285 PRO A O 1
ATOM 2108 N N . ASN A 1 272 ? 49.893 66.604 29.687 1.00 15.71 286 ASN A N 1
ATOM 2109 C CA . ASN A 1 272 ? 48.788 65.688 29.973 1.00 16.11 286 ASN A CA 1
ATOM 2110 C C . ASN A 1 272 ? 48.915 64.357 29.230 1.00 14.86 286 ASN A C 1
ATOM 2111 O O . ASN A 1 272 ? 47.906 63.746 28.882 1.00 15.89 286 ASN A O 1
ATOM 2116 N N . LYS A 1 273 ? 50.143 63.906 28.994 1.00 13.32 287 LYS A N 1
ATOM 2117 C CA . LYS A 1 273 ? 50.370 62.662 28.255 1.00 14.00 287 LYS A CA 1
ATOM 2118 C C . LYS A 1 273 ? 49.673 61.432 28.829 1.00 13.44 287 LYS A C 1
ATOM 2119 O O . LYS A 1 273 ? 49.042 60.673 28.090 1.00 13.00 287 LYS A O 1
ATOM 2125 N N . GLU A 1 274 ? 49.779 61.225 30.137 1.00 12.14 288 GLU A N 1
ATOM 2126 C CA . GLU A 1 274 ? 49.133 60.064 30.726 1.00 12.87 288 GLU A CA 1
ATOM 2127 C C . GLU A 1 274 ? 47.619 60.201 30.649 1.00 13.85 288 GLU A C 1
ATOM 2128 O O . GLU A 1 274 ? 46.921 59.213 30.434 1.00 13.35 288 GLU A O 1
ATOM 2134 N N . LEU A 1 275 ? 47.101 61.418 30.820 1.00 12.52 289 LEU A N 1
ATOM 2135 C CA . LEU A 1 275 ? 45.652 61.624 30.724 1.00 11.60 289 LEU A CA 1
ATOM 2136 C C . LEU A 1 275 ? 45.196 61.261 29.320 1.00 10.73 289 LEU A C 1
ATOM 2137 O O . LEU A 1 275 ? 44.141 60.646 29.126 1.00 10.01 289 LEU A O 1
ATOM 2142 N N . ALA A 1 276 ? 46.000 61.657 28.338 1.00 9.37 290 ALA A N 1
ATOM 2143 C CA . ALA A 1 276 ? 45.695 61.371 26.941 1.00 11.50 290 ALA A CA 1
ATOM 2144 C C . ALA A 1 276 ? 45.662 59.859 26.697 1.00 12.25 290 ALA A C 1
ATOM 2145 O O . ALA A 1 276 ? 44.770 59.354 26.007 1.00 11.57 290 ALA A O 1
ATOM 2147 N N . LYS A 1 277 ? 46.633 59.143 27.261 1.00 12.28 291 LYS A N 1
ATOM 2148 C CA . LYS A 1 277 ? 46.700 57.694 27.104 1.00 13.76 291 LYS A CA 1
ATOM 2149 C C . LYS A 1 277 ? 45.506 57.032 27.752 1.00 14.03 291 LYS A C 1
ATOM 2150 O O . LYS A 1 277 ? 44.989 56.035 27.244 1.00 13.57 291 LYS A O 1
ATOM 2156 N N . GLU A 1 278 ? 45.060 57.566 28.879 1.00 12.80 292 GLU A N 1
ATOM 2157 C CA . GLU A 1 278 ? 43.916 56.954 29.539 1.00 13.33 292 GLU A CA 1
ATOM 2158 C C . GLU A 1 278 ? 42.661 57.208 28.734 1.00 14.06 292 GLU A C 1
ATOM 2159 O O . GLU A 1 278 ? 41.813 56.325 28.615 1.00 13.02 292 GLU A O 1
ATOM 2165 N N . PHE A 1 279 ? 42.546 58.402 28.158 1.00 11.61 293 PHE A N 1
ATOM 2166 C CA . PHE A 1 279 ? 41.366 58.698 27.358 1.00 11.57 293 PHE A CA 1
ATOM 2167 C C . PHE A 1 279 ? 41.326 57.793 26.137 1.00 11.93 293 PHE A C 1
ATOM 2168 O O . PHE A 1 279 ? 40.289 57.199 25.808 1.00 10.21 293 PHE A O 1
ATOM 2176 N N . LEU A 1 280 ? 42.451 57.686 25.446 1.00 11.48 294 LEU A N 1
ATOM 2177 C CA . LEU A 1 280 ? 42.496 56.858 24.239 1.00 12.54 294 LEU A CA 1
ATOM 2178 C C . LEU A 1 280 ? 42.380 55.364 24.512 1.00 12.38 294 LEU A C 1
ATOM 2179 O O . LEU A 1 280 ? 41.609 54.668 23.849 1.00 13.61 294 LEU A O 1
ATOM 2184 N N . GLU A 1 281 ? 43.130 54.864 25.489 1.00 13.15 295 GLU A N 1
ATOM 2185 C CA . GLU A 1 281 ? 43.090 53.431 25.800 1.00 13.93 295 GLU A CA 1
ATOM 2186 C C . GLU A 1 281 ? 41.852 52.944 26.546 1.00 14.61 295 GLU A C 1
ATOM 2187 O O . GLU A 1 281 ? 41.319 51.878 26.238 1.00 14.50 295 GLU A O 1
ATOM 2193 N N . ASN A 1 282 ? 41.393 53.723 27.521 1.00 12.54 296 ASN A N 1
ATOM 2194 C CA . ASN A 1 282 ? 40.260 53.316 28.352 1.00 13.58 296 ASN A CA 1
ATOM 2195 C C . ASN A 1 282 ? 38.883 53.790 27.923 1.00 13.65 296 ASN A C 1
ATOM 2196 O O . ASN A 1 282 ? 37.881 53.232 28.369 1.00 16.89 296 ASN A O 1
ATOM 2201 N N . TYR A 1 283 ? 38.817 54.817 27.082 1.00 11.18 297 TYR A N 1
ATOM 2202 C CA . TYR A 1 283 ? 37.516 55.326 26.669 1.00 11.85 297 TYR A CA 1
ATOM 2203 C C . TYR A 1 283 ? 37.236 55.232 25.177 1.00 11.91 297 TYR A C 1
ATOM 2204 O O . TYR A 1 283 ? 36.242 54.630 24.768 1.00 13.50 297 TYR A O 1
ATOM 2213 N N . LEU A 1 284 ? 38.105 55.810 24.358 1.00 11.69 298 LEU A N 1
ATOM 2214 C CA . LEU A 1 284 ? 37.875 55.767 22.923 1.00 11.49 298 LEU A CA 1
ATOM 2215 C C . LEU A 1 284 ? 38.009 54.377 22.314 1.00 12.58 298 LEU A C 1
ATOM 2216 O O . LEU A 1 284 ? 37.111 53.926 21.597 1.00 13.70 298 LEU A O 1
ATOM 2221 N N . LEU A 1 285 ? 39.120 53.699 22.586 1.00 11.52 299 LEU A N 1
ATOM 2222 C CA . LEU A 1 285 ? 39.330 52.376 22.013 1.00 12.69 299 LEU A CA 1
ATOM 2223 C C . LEU A 1 285 ? 38.562 51.262 22.729 1.00 12.49 299 LEU A C 1
ATOM 2224 O O . LEU A 1 285 ? 39.143 50.294 23.217 1.00 12.29 299 LEU A O 1
ATOM 2229 N N . THR A 1 286 ? 37.244 51.426 22.772 1.00 13.56 300 THR A N 1
ATOM 2230 C CA . THR A 1 286 ? 36.329 50.466 23.372 1.00 15.64 300 THR A CA 1
ATOM 2231 C C . THR A 1 286 ? 35.159 50.363 22.405 1.00 15.91 300 THR A C 1
ATOM 2232 O O . THR A 1 286 ? 34.999 51.222 21.536 1.00 14.80 300 THR A O 1
ATOM 2236 N N . ASP A 1 287 ? 34.344 49.323 22.538 1.00 16.42 301 ASP A N 1
ATOM 2237 C CA . ASP A 1 287 ? 33.203 49.173 21.645 1.00 18.03 301 ASP A CA 1
ATOM 2238 C C . ASP A 1 287 ? 32.276 50.378 21.770 1.00 18.03 301 ASP A C 1
ATOM 2239 O O . ASP A 1 287 ? 31.841 50.942 20.765 1.00 17.48 301 ASP A O 1
ATOM 2244 N N . GLU A 1 288 ? 31.986 50.781 23.004 1.00 17.05 302 GLU A N 1
ATOM 2245 C CA . GLU A 1 288 ? 31.099 51.921 23.245 1.00 18.47 302 GLU A CA 1
ATOM 2246 C C . GLU A 1 288 ? 31.673 53.240 22.749 1.00 16.25 302 GLU A C 1
ATOM 2247 O O . GLU A 1 288 ? 30.944 54.087 22.231 1.00 16.04 302 GLU A O 1
ATOM 2253 N N . GLY A 1 289 ? 32.982 53.409 22.902 1.00 15.34 303 GLY A N 1
ATOM 2254 C CA . GLY A 1 289 ? 33.617 54.638 22.460 1.00 12.72 303 GLY A CA 1
ATOM 2255 C C . GLY A 1 289 ? 33.599 54.775 20.952 1.00 12.39 303 GLY A C 1
ATOM 2256 O O . GLY A 1 289 ? 33.185 55.804 20.416 1.00 13.09 303 GLY A O 1
ATOM 2257 N N . LEU A 1 290 ? 34.046 53.737 20.255 1.00 11.54 304 LEU A N 1
ATOM 2258 C CA . LEU A 1 290 ? 34.062 53.788 18.797 1.00 12.26 304 LEU A CA 1
ATOM 2259 C C . LEU A 1 290 ? 32.641 53.892 18.242 1.00 14.14 304 LEU A C 1
ATOM 2260 O O . LEU A 1 290 ? 32.414 54.547 17.227 1.00 13.95 304 LEU A O 1
ATOM 2265 N N . GLU A 1 291 ? 31.685 53.257 18.912 1.00 15.69 305 GLU A N 1
ATOM 2266 C CA . GLU A 1 291 ? 30.296 53.311 18.467 1.00 17.75 305 GLU A CA 1
ATOM 2267 C C . GLU A 1 291 ? 29.786 54.750 18.487 1.00 16.90 305 GLU A C 1
ATOM 2268 O O . GLU A 1 291 ? 29.094 55.182 17.572 1.00 16.00 305 GLU A O 1
ATOM 2274 N N . ALA A 1 292 ? 30.137 55.488 19.537 1.00 15.64 306 ALA A N 1
ATOM 2275 C CA . ALA A 1 292 ? 29.715 56.877 19.670 1.00 17.30 306 ALA A CA 1
ATOM 2276 C C . ALA A 1 292 ? 30.219 57.718 18.503 1.00 15.90 306 ALA A C 1
ATOM 2277 O O . ALA A 1 292 ? 29.474 58.516 17.938 1.00 15.46 306 ALA A O 1
ATOM 2279 N N . VAL A 1 293 ? 31.488 57.542 18.145 1.00 14.38 307 VAL A N 1
ATOM 2280 C CA . VAL A 1 293 ? 32.054 58.291 17.034 1.00 13.52 307 VAL A CA 1
ATOM 2281 C C . VAL A 1 293 ? 31.439 57.809 15.720 1.00 13.92 307 VAL A C 1
ATOM 2282 O O . VAL A 1 293 ? 31.036 58.614 14.884 1.00 15.61 307 VAL A O 1
ATOM 2286 N N . ASN A 1 294 ? 31.355 56.491 15.559 1.00 15.18 308 ASN A N 1
ATOM 2287 C CA . ASN A 1 294 ? 30.809 55.879 14.344 1.00 17.68 308 ASN A CA 1
ATOM 2288 C C . ASN A 1 294 ? 29.361 56.281 14.055 1.00 19.89 308 ASN A C 1
ATOM 2289 O O . ASN A 1 294 ? 28.977 56.460 12.894 1.00 20.46 308 ASN A O 1
ATOM 2294 N N . LYS A 1 295 ? 28.562 56.410 15.112 1.00 21.05 309 LYS A N 1
ATOM 2295 C CA . LYS A 1 295 ? 27.156 56.797 14.988 1.00 22.75 309 LYS A CA 1
ATOM 2296 C C . LYS A 1 295 ? 27.033 58.192 14.379 1.00 22.67 309 LYS A C 1
ATOM 2297 O O . LYS A 1 295 ? 26.070 58.499 13.665 1.00 21.59 309 LYS A O 1
ATOM 2303 N N . ASP A 1 296 ? 28.013 59.034 14.678 1.00 20.77 310 ASP A N 1
ATOM 2304 C CA . ASP A 1 296 ? 28.043 60.396 14.175 1.00 20.58 310 ASP A CA 1
ATOM 2305 C C . ASP A 1 296 ? 28.457 60.361 12.701 1.00 21.07 310 ASP A C 1
ATOM 2306 O O . ASP A 1 296 ? 27.721 60.817 11.828 1.00 21.23 310 ASP A O 1
ATOM 2311 N N . LYS A 1 297 ? 29.636 59.807 12.436 1.00 19.24 311 LYS A N 1
ATOM 2312 C CA . LYS A 1 297 ? 30.146 59.672 11.077 1.00 19.35 311 LYS A CA 1
ATOM 2313 C C . LYS A 1 297 ? 30.895 58.351 11.036 1.00 18.79 311 LYS A C 1
ATOM 2314 O O . LYS A 1 297 ? 31.813 58.130 11.827 1.00 18.20 311 LYS A O 1
ATOM 2320 N N . PRO A 1 298 ? 30.504 57.446 10.123 1.00 17.32 312 PRO A N 1
ATOM 2321 C CA . PRO A 1 298 ? 31.144 56.137 9.991 1.00 17.63 312 PRO A CA 1
ATOM 2322 C C . PRO A 1 298 ? 32.666 56.178 9.909 1.00 18.37 312 PRO A C 1
ATOM 2323 O O . PRO A 1 298 ? 33.244 56.927 9.122 1.00 16.70 312 PRO A O 1
ATOM 2327 N N . LEU A 1 299 ? 33.308 55.356 10.731 1.00 17.88 313 LEU A N 1
ATOM 2328 C CA . LEU A 1 299 ? 34.762 55.281 10.760 1.00 17.94 313 LEU A CA 1
ATOM 2329 C C . LEU A 1 299 ? 35.288 54.305 9.714 1.00 19.29 313 LEU A C 1
ATOM 2330 O O . LEU A 1 299 ? 36.472 54.329 9.372 1.00 21.36 313 LEU A O 1
ATOM 2335 N N . GLY A 1 300 ? 34.402 53.456 9.209 1.00 19.82 314 GLY A N 1
ATOM 2336 C CA . GLY A 1 300 ? 34.806 52.454 8.240 1.00 19.72 314 GLY A CA 1
ATOM 2337 C C . GLY A 1 300 ? 35.230 51.239 9.042 1.00 19.89 314 GLY A C 1
ATOM 2338 O O . GLY A 1 300 ? 34.605 50.932 10.057 1.00 21.08 314 GLY A O 1
ATOM 2339 N N . ALA A 1 301 ? 36.284 50.554 8.605 1.00 19.53 315 ALA A N 1
ATOM 2340 C CA . ALA A 1 301 ? 36.789 49.376 9.307 1.00 19.78 315 ALA A CA 1
ATOM 2341 C C . ALA A 1 301 ? 37.648 49.840 10.477 1.00 20.88 315 ALA A C 1
ATOM 2342 O O . ALA A 1 301 ? 38.631 50.544 10.275 1.00 25.32 315 ALA A O 1
ATOM 2344 N N . VAL A 1 302 ? 37.297 49.455 11.697 1.00 19.12 316 VAL A N 1
ATOM 2345 C CA . VAL A 1 302 ? 38.072 49.898 12.855 1.00 16.99 316 VAL A CA 1
ATOM 2346 C C . VAL A 1 302 ? 39.242 48.993 13.219 1.00 17.28 316 VAL A C 1
ATOM 2347 O O . VAL A 1 302 ? 39.273 47.818 12.854 1.00 16.26 316 VAL A O 1
ATOM 2351 N N . ALA A 1 303 ? 40.202 49.550 13.951 1.00 16.62 317 ALA A N 1
ATOM 2352 C CA . ALA A 1 303 ? 41.386 48.802 14.363 1.00 15.76 317 ALA A CA 1
ATOM 2353 C C . ALA A 1 303 ? 41.093 47.854 15.531 1.00 15.53 317 ALA A C 1
ATOM 2354 O O . ALA A 1 303 ? 41.793 46.857 15.716 1.00 14.83 317 ALA A O 1
ATOM 2356 N N . LEU A 1 304 ? 40.055 48.170 16.302 1.00 12.88 318 LEU A N 1
ATOM 2357 C CA . LEU A 1 304 ? 39.654 47.370 17.458 1.00 14.35 318 LEU A CA 1
ATOM 2358 C C . LEU A 1 304 ? 38.905 46.118 16.996 1.00 15.44 318 LEU A C 1
ATOM 2359 O O . LEU A 1 304 ? 37.779 46.205 16.509 1.00 16.45 318 LEU A O 1
ATOM 2364 N N . LYS A 1 305 ? 39.536 44.958 17.158 1.00 15.92 319 LYS A N 1
ATOM 2365 C CA . LYS A 1 305 ? 38.957 43.681 16.736 1.00 18.15 319 LYS A CA 1
ATOM 2366 C C . LYS A 1 305 ? 37.506 43.457 17.162 1.00 18.88 319 LYS A C 1
ATOM 2367 O O . LYS A 1 305 ? 36.643 43.162 16.333 1.00 19.53 319 LYS A O 1
ATOM 2373 N N . SER A 1 306 ? 37.245 43.598 18.455 1.00 19.71 320 SER A N 1
ATOM 2374 C CA . SER A 1 306 ? 35.907 43.384 18.996 1.00 21.04 320 SER A CA 1
ATOM 2375 C C . SER A 1 306 ? 34.817 44.188 18.296 1.00 22.53 320 SER A C 1
ATOM 2376 O O . SER A 1 306 ? 33.718 43.682 18.075 1.00 23.58 320 SER A O 1
ATOM 2379 N N . TYR A 1 307 ? 35.108 45.436 17.941 1.00 20.86 321 TYR A N 1
ATOM 2380 C CA . TYR A 1 307 ? 34.104 46.261 17.277 1.00 21.77 321 TYR A CA 1
ATOM 2381 C C . TYR A 1 307 ? 34.024 45.953 15.781 1.00 20.99 321 TYR A C 1
ATOM 2382 O O . TYR A 1 307 ? 32.939 45.957 15.198 1.00 20.87 321 TYR A O 1
ATOM 2391 N N . GLU A 1 308 ? 35.166 45.666 15.165 1.00 21.15 322 GLU A N 1
ATOM 2392 C CA . GLU A 1 308 ? 35.189 45.350 13.738 1.00 23.60 322 GLU A CA 1
ATOM 2393 C C . GLU A 1 308 ? 34.302 44.138 13.454 1.00 26.21 322 GLU A C 1
ATOM 2394 O O . GLU A 1 308 ? 33.604 44.099 12.441 1.00 26.03 322 GLU A O 1
ATOM 2400 N N . GLU A 1 309 ? 34.322 43.155 14.351 1.00 28.65 323 GLU A N 1
ATOM 2401 C CA . GLU A 1 309 ? 33.494 41.967 14.177 1.00 32.32 323 GLU A CA 1
ATOM 2402 C C . GLU A 1 309 ? 32.019 42.347 14.048 1.00 32.83 323 GLU A C 1
ATOM 2403 O O . GLU A 1 309 ? 31.263 41.687 13.337 1.00 34.37 323 GLU A O 1
ATOM 2409 N N . GLU A 1 310 ? 31.622 43.416 14.733 1.00 34.22 324 GLU A N 1
ATOM 2410 C CA . GLU A 1 310 ? 30.242 43.894 14.702 1.00 34.79 324 GLU A CA 1
ATOM 2411 C C . GLU A 1 310 ? 29.915 44.679 13.431 1.00 35.21 324 GLU A C 1
ATOM 2412 O O . GLU A 1 310 ? 28.756 44.744 13.014 1.00 35.84 324 GLU A O 1
ATOM 2418 N N . LEU A 1 311 ? 30.936 45.275 12.823 1.00 31.89 325 LEU A N 1
ATOM 2419 C CA . LEU A 1 311 ? 30.759 46.064 11.607 1.00 31.69 325 LEU A CA 1
ATOM 2420 C C . LEU A 1 311 ? 31.004 45.242 10.341 1.00 32.29 325 LEU A C 1
ATOM 2421 O O . LEU A 1 311 ? 30.701 45.689 9.232 1.00 32.78 325 LEU A O 1
ATOM 2426 N N . ALA A 1 312 ? 31.546 44.042 10.515 1.00 31.82 326 ALA A N 1
ATOM 2427 C CA . ALA A 1 312 ? 31.855 43.155 9.396 1.00 32.87 326 ALA A CA 1
ATOM 2428 C C . ALA A 1 312 ? 30.638 42.761 8.557 1.00 32.77 326 ALA A C 1
ATOM 2429 O O . ALA A 1 312 ? 30.754 42.561 7.347 1.00 32.11 326 ALA A O 1
ATOM 2431 N N . LYS A 1 313 ? 29.479 42.652 9.201 1.00 32.27 327 LYS A N 1
ATOM 2432 C CA . LYS A 1 313 ? 28.243 42.271 8.517 1.00 32.75 327 LYS A CA 1
ATOM 2433 C C . LYS A 1 313 ? 27.766 43.315 7.505 1.00 30.35 327 LYS A C 1
ATOM 2434 O O . LYS A 1 313 ? 27.064 42.984 6.547 1.00 30.21 327 LYS A O 1
ATOM 2440 N N . ASP A 1 314 ? 28.151 44.569 7.726 1.00 26.75 328 ASP A N 1
ATOM 2441 C CA . ASP A 1 314 ? 27.767 45.681 6.858 1.00 23.42 328 ASP A CA 1
ATOM 2442 C C . ASP A 1 314 ? 28.406 45.550 5.477 1.00 23.28 328 ASP A C 1
ATOM 2443 O O . ASP A 1 314 ? 29.630 45.532 5.351 1.00 21.02 328 ASP A O 1
ATOM 2448 N N . PRO A 1 315 ? 27.584 45.470 4.419 1.00 22.99 329 PRO A N 1
ATOM 2449 C CA . PRO A 1 315 ? 28.103 45.343 3.053 1.00 21.90 329 PRO A CA 1
ATOM 2450 C C . PRO A 1 315 ? 28.989 46.522 2.640 1.00 19.50 329 PRO A C 1
ATOM 2451 O O . PRO A 1 315 ? 29.895 46.363 1.824 1.00 17.96 329 PRO A O 1
ATOM 2455 N N . ARG A 1 316 ? 28.723 47.698 3.204 1.00 17.71 330 ARG A N 1
ATOM 2456 C CA . ARG A 1 316 ? 29.503 48.896 2.899 1.00 16.81 330 ARG A CA 1
ATOM 2457 C C . ARG A 1 316 ? 30.917 48.753 3.468 1.00 16.18 330 ARG A C 1
ATOM 2458 O O . ARG A 1 316 ? 31.887 49.262 2.897 1.00 15.58 330 ARG A O 1
ATOM 2466 N N . ILE A 1 317 ? 31.024 48.061 4.597 1.00 16.60 331 ILE A N 1
ATOM 2467 C CA . ILE A 1 317 ? 32.316 47.825 5.240 1.00 18.01 331 ILE A CA 1
ATOM 2468 C C . ILE A 1 317 ? 33.056 46.750 4.442 1.00 18.13 331 ILE A C 1
ATOM 2469 O O . ILE A 1 317 ? 34.276 46.813 4.271 1.00 17.56 331 ILE A O 1
ATOM 2474 N N . ALA A 1 318 ? 32.314 45.763 3.951 1.00 18.89 332 ALA A N 1
ATOM 2475 C CA . ALA A 1 318 ? 32.921 44.700 3.158 1.00 19.07 332 ALA A CA 1
ATOM 2476 C C . ALA A 1 318 ? 33.534 45.312 1.903 1.00 18.34 332 ALA A C 1
ATOM 2477 O O . ALA A 1 318 ? 34.622 44.917 1.482 1.00 18.32 332 ALA A O 1
ATOM 2479 N N . ALA A 1 319 ? 32.832 46.271 1.301 1.00 17.89 333 ALA A N 1
ATOM 2480 C CA . ALA A 1 319 ? 33.339 46.932 0.099 1.00 18.43 333 ALA A CA 1
ATOM 2481 C C . ALA A 1 319 ? 34.573 47.768 0.440 1.00 17.70 333 ALA A C 1
ATOM 2482 O O . ALA A 1 319 ? 35.522 47.834 -0.337 1.00 18.29 333 ALA A O 1
ATOM 2484 N N . THR A 1 320 ? 34.546 48.409 1.602 1.00 16.47 334 THR A N 1
ATOM 2485 C CA . THR A 1 320 ? 35.668 49.225 2.047 1.00 17.31 334 THR A CA 1
ATOM 2486 C C . THR A 1 320 ? 36.914 48.347 2.186 1.00 17.73 334 THR A C 1
ATOM 2487 O O . THR A 1 320 ? 38.007 48.731 1.769 1.00 16.15 334 THR A O 1
ATOM 2491 N N . MET A 1 321 ? 36.730 47.164 2.765 1.00 17.82 335 MET A N 1
ATOM 2492 C CA . MET A 1 321 ? 37.823 46.220 2.966 1.00 18.98 335 MET A CA 1
ATOM 2493 C C . MET A 1 321 ? 38.320 45.658 1.641 1.00 18.52 335 MET A C 1
ATOM 2494 O O . MET A 1 321 ? 39.515 45.416 1.465 1.00 16.36 335 MET A O 1
ATOM 2499 N N . GLU A 1 322 ? 37.401 45.447 0.705 1.00 18.38 336 GLU A N 1
ATOM 2500 C CA . GLU A 1 322 ? 37.785 44.913 -0.590 1.00 19.61 336 GLU A CA 1
ATOM 2501 C C . GLU A 1 322 ? 38.669 45.913 -1.330 1.00 18.43 336 GLU A C 1
ATOM 2502 O O . GLU A 1 322 ? 39.661 45.536 -1.959 1.00 18.71 336 GLU A O 1
ATOM 2508 N N . ASN A 1 323 ? 38.312 47.191 -1.254 1.00 14.93 337 ASN A N 1
ATOM 2509 C CA . ASN A 1 323 ? 39.104 48.223 -1.912 1.00 13.70 337 ASN A CA 1
ATOM 2510 C C . ASN A 1 323 ? 40.436 48.411 -1.200 1.00 14.81 337 ASN A C 1
ATOM 2511 O O . ASN A 1 323 ? 41.465 48.643 -1.840 1.00 15.56 337 ASN A O 1
ATOM 2516 N N . ALA A 1 324 ? 40.414 48.310 0.126 1.00 14.44 338 ALA A N 1
ATOM 2517 C CA . ALA A 1 324 ? 41.633 48.455 0.913 1.00 15.62 338 ALA A CA 1
ATOM 2518 C C . ALA A 1 324 ? 42.631 47.372 0.510 1.00 17.35 338 ALA A C 1
ATOM 2519 O O . ALA A 1 324 ? 43.811 47.649 0.298 1.00 16.99 338 ALA A O 1
ATOM 2521 N N . GLN A 1 325 ? 42.151 46.137 0.399 1.00 18.63 339 GLN A N 1
ATOM 2522 C CA . GLN A 1 325 ? 43.016 45.019 0.029 1.00 20.02 339 GLN A CA 1
ATOM 2523 C C . GLN A 1 325 ? 43.609 45.141 -1.371 1.00 20.55 339 GLN A C 1
ATOM 2524 O O . GLN A 1 325 ? 44.699 44.634 -1.630 1.00 21.52 339 GLN A O 1
ATOM 2530 N N . LYS A 1 326 ? 42.901 45.810 -2.274 1.00 18.86 340 LYS A N 1
ATOM 2531 C CA . LYS A 1 326 ? 43.398 45.994 -3.632 1.00 19.15 340 LYS A CA 1
ATOM 2532 C C . LYS A 1 326 ? 44.387 47.161 -3.676 1.00 19.54 340 LYS A C 1
ATOM 2533 O O . LYS A 1 326 ? 45.175 47.282 -4.614 1.00 17.85 340 LYS A O 1
ATOM 2539 N N . GLY A 1 327 ? 44.342 48.016 -2.658 1.00 18.99 341 GLY A N 1
ATOM 2540 C CA . GLY A 1 327 ? 45.251 49.151 -2.607 1.00 20.41 341 GLY A CA 1
ATOM 2541 C C . GLY A 1 327 ? 46.452 48.841 -1.731 1.00 20.11 341 GLY A C 1
ATOM 2542 O O . GLY A 1 327 ? 46.830 47.680 -1.589 1.00 19.14 341 GLY A O 1
ATOM 2543 N N . GLU A 1 328 ? 47.067 49.866 -1.152 1.00 20.88 342 GLU A N 1
ATOM 2544 C CA . GLU A 1 328 ? 48.212 49.642 -0.277 1.00 23.31 342 GLU A CA 1
ATOM 2545 C C . GLU A 1 328 ? 48.246 50.645 0.863 1.00 22.07 342 GLU A C 1
ATOM 2546 O O . GLU A 1 328 ? 47.826 51.795 0.715 1.00 19.36 342 GLU A O 1
ATOM 2552 N N . ILE A 1 329 ? 48.730 50.187 2.011 1.00 19.47 343 ILE A N 1
ATOM 2553 C CA . ILE A 1 329 ? 48.836 51.038 3.181 1.00 18.75 343 ILE A CA 1
ATOM 2554 C C . ILE A 1 329 ? 49.853 52.123 2.846 1.00 16.97 343 ILE A C 1
ATOM 2555 O O . ILE A 1 329 ? 50.905 51.837 2.278 1.00 18.23 343 ILE A O 1
ATOM 2560 N N . MET A 1 330 ? 49.529 53.370 3.165 1.00 15.84 344 MET A N 1
ATOM 2561 C CA . MET A 1 330 ? 50.441 54.469 2.889 1.00 15.34 344 MET A CA 1
ATOM 2562 C C . MET A 1 330 ? 51.688 54.360 3.743 1.00 14.74 344 MET A C 1
ATOM 2563 O O . MET A 1 330 ? 51.645 53.833 4.849 1.00 13.92 344 MET A O 1
ATOM 2568 N N . PRO A 1 331 ? 52.833 54.814 3.218 1.00 15.38 345 PRO A N 1
ATOM 2569 C CA . PRO A 1 331 ? 54.037 54.743 4.053 1.00 15.67 345 PRO A CA 1
ATOM 2570 C C . PRO A 1 331 ? 53.850 55.897 5.044 1.00 15.82 345 PRO A C 1
ATOM 2571 O O . PRO A 1 331 ? 52.983 56.751 4.829 1.00 15.82 345 PRO A O 1
ATOM 2575 N N . ASN A 1 332 ? 54.619 55.930 6.131 1.00 15.26 346 ASN A N 1
ATOM 2576 C CA . ASN A 1 332 ? 54.474 57.021 7.101 1.00 14.68 346 ASN A CA 1
ATOM 2577 C C . ASN A 1 332 ? 55.709 57.917 7.128 1.00 15.05 346 ASN A C 1
ATOM 2578 O O . ASN A 1 332 ? 55.814 58.820 7.955 1.00 16.01 346 ASN A O 1
ATOM 2583 N N . ILE A 1 333 ? 56.628 57.677 6.199 1.00 16.28 347 ILE A N 1
ATOM 2584 C CA . ILE A 1 333 ? 57.864 58.448 6.134 1.00 16.30 347 ILE A CA 1
ATOM 2585 C C . ILE A 1 333 ? 57.649 59.958 5.974 1.00 16.54 347 ILE A C 1
ATOM 2586 O O . ILE A 1 333 ? 56.630 60.404 5.442 1.00 16.37 347 ILE A O 1
ATOM 2591 N N . PRO A 1 334 ? 58.610 60.765 6.455 1.00 15.95 348 PRO A N 1
ATOM 2592 C CA . PRO A 1 334 ? 58.536 62.228 6.372 1.00 16.70 348 PRO A CA 1
ATOM 2593 C C . PRO A 1 334 ? 58.342 62.767 4.954 1.00 15.01 348 PRO A C 1
ATOM 2594 O O . PRO A 1 334 ? 57.722 63.811 4.760 1.00 17.31 348 PRO A O 1
ATOM 2598 N N . GLN A 1 335 ? 58.866 62.048 3.968 1.00 14.63 349 GLN A N 1
ATOM 2599 C CA . GLN A 1 335 ? 58.773 62.480 2.575 1.00 14.96 349 GLN A CA 1
ATOM 2600 C C . GLN A 1 335 ? 57.349 62.432 2.021 1.00 15.57 349 GLN A C 1
ATOM 2601 O O . GLN A 1 335 ? 57.084 62.981 0.950 1.00 15.45 349 GLN A O 1
ATOM 2607 N N . MET A 1 336 ? 56.430 61.786 2.736 1.00 14.20 350 MET A N 1
ATOM 2608 C CA . MET A 1 336 ? 55.055 61.711 2.251 1.00 14.94 350 MET A CA 1
ATOM 2609 C C . MET A 1 336 ? 54.424 63.078 1.996 1.00 16.16 350 MET A C 1
ATOM 2610 O O . MET A 1 336 ? 53.626 63.228 1.070 1.00 16.73 350 MET A O 1
ATOM 2615 N N . SER A 1 337 ? 54.768 64.083 2.794 1.00 17.06 351 SER A N 1
ATOM 2616 C CA . SER A 1 337 ? 54.173 65.395 2.564 1.00 18.78 351 SER A CA 1
ATOM 2617 C C . SER A 1 337 ? 54.647 65.980 1.229 1.00 18.59 351 SER A C 1
ATOM 2618 O O . SER A 1 337 ? 53.868 66.617 0.523 1.00 16.79 351 SER A O 1
ATOM 2621 N N . ALA A 1 338 ? 55.914 65.751 0.884 1.00 18.21 352 ALA A N 1
ATOM 2622 C CA . ALA A 1 338 ? 56.476 66.239 -0.377 1.00 17.01 352 ALA A CA 1
ATOM 2623 C C . ALA A 1 338 ? 55.796 65.507 -1.532 1.00 16.66 352 ALA A C 1
ATOM 2624 O O . ALA A 1 338 ? 55.493 66.098 -2.573 1.00 16.57 352 ALA A O 1
ATOM 2626 N N . PHE A 1 339 ? 55.568 64.212 -1.339 1.00 14.59 353 PHE A N 1
ATOM 2627 C CA . PHE A 1 339 ? 54.906 63.393 -2.348 1.00 14.30 353 PHE A CA 1
ATOM 2628 C C . PHE A 1 339 ? 53.491 63.900 -2.599 1.00 13.66 353 PHE A C 1
ATOM 2629 O O . PHE A 1 339 ? 53.099 64.107 -3.746 1.00 11.22 353 PHE A O 1
ATOM 2637 N N . TRP A 1 340 ? 52.724 64.106 -1.531 1.00 11.90 354 TRP A N 1
ATOM 2638 C CA . TRP A 1 340 ? 51.354 64.566 -1.702 1.00 12.25 354 TRP A CA 1
ATOM 2639 C C . TRP A 1 340 ? 51.258 65.939 -2.350 1.00 14.58 354 TRP A C 1
ATOM 2640 O O . TRP A 1 340 ? 50.402 66.161 -3.203 1.00 12.14 354 TRP A O 1
ATOM 2651 N N . TYR A 1 341 ? 52.130 66.861 -1.954 1.00 14.42 355 TYR A N 1
ATOM 2652 C CA . TYR A 1 341 ? 52.107 68.200 -2.537 1.00 17.59 355 TYR A CA 1
ATOM 2653 C C . TYR A 1 341 ? 52.423 68.117 -4.033 1.00 16.46 355 TYR A C 1
ATOM 2654 O O . TYR A 1 341 ? 51.772 68.759 -4.867 1.00 16.49 355 TYR A O 1
ATOM 2663 N N . ALA A 1 342 ? 53.432 67.315 -4.357 1.00 15.67 356 ALA A N 1
ATOM 2664 C CA . ALA A 1 342 ? 53.868 67.112 -5.738 1.00 15.83 356 ALA A CA 1
ATOM 2665 C C . ALA A 1 342 ? 52.750 66.576 -6.627 1.00 14.48 356 ALA A C 1
ATOM 2666 O O . ALA A 1 342 ? 52.519 67.085 -7.724 1.00 14.70 356 ALA A O 1
ATOM 2668 N N . VAL A 1 343 ? 52.062 65.539 -6.161 1.00 13.21 357 VAL A N 1
ATOM 2669 C CA . VAL A 1 343 ? 50.981 64.947 -6.942 1.00 13.14 357 VAL A CA 1
ATOM 2670 C C . VAL A 1 343 ? 49.785 65.886 -7.040 1.00 12.85 357 VAL A C 1
ATOM 2671 O O . VAL A 1 343 ? 49.130 65.950 -8.076 1.00 11.71 357 VAL A O 1
ATOM 2675 N N . ARG A 1 344 ? 49.502 66.615 -5.964 1.00 14.20 358 ARG A N 1
ATOM 2676 C CA . ARG A 1 344 ? 48.392 67.559 -5.970 1.00 15.04 358 ARG A CA 1
ATOM 2677 C C . ARG A 1 344 ? 48.595 68.557 -7.102 1.00 16.17 358 ARG A C 1
ATOM 2678 O O . ARG A 1 344 ? 47.697 68.795 -7.912 1.00 15.20 358 ARG A O 1
ATOM 2686 N N . THR A 1 345 ? 49.790 69.134 -7.159 1.00 16.20 359 THR A N 1
ATOM 2687 C CA . THR A 1 345 ? 50.112 70.114 -8.189 1.00 15.86 359 THR A CA 1
ATOM 2688 C C . THR A 1 345 ? 50.022 69.501 -9.586 1.00 16.14 359 THR A C 1
ATOM 2689 O O . THR A 1 345 ? 49.489 70.120 -10.505 1.00 15.74 359 THR A O 1
ATOM 2693 N N . ALA A 1 346 ? 50.536 68.285 -9.744 1.00 15.04 360 ALA A N 1
ATOM 2694 C CA . ALA A 1 346 ? 50.500 67.624 -11.040 1.00 15.85 360 ALA A CA 1
ATOM 2695 C C . ALA A 1 346 ? 49.073 67.437 -11.538 1.00 15.32 360 ALA A C 1
ATOM 2696 O O . ALA A 1 346 ? 48.761 67.765 -12.681 1.00 15.45 360 ALA A O 1
ATOM 2698 N N . VAL A 1 347 ? 48.206 66.903 -10.687 1.00 14.24 361 VAL A N 1
ATOM 2699 C CA . VAL A 1 347 ? 46.825 66.678 -11.084 1.00 15.92 361 VAL A CA 1
ATOM 2700 C C . VAL A 1 347 ? 46.089 67.967 -11.429 1.00 16.00 361 VAL A C 1
ATOM 2701 O O . VAL A 1 347 ? 45.421 68.049 -12.462 1.00 16.45 361 VAL A O 1
ATOM 2705 N N . ILE A 1 348 ? 46.212 68.978 -10.578 1.00 15.76 362 ILE A N 1
ATOM 2706 C CA . ILE A 1 348 ? 45.538 70.245 -10.834 1.00 17.66 362 ILE A CA 1
ATOM 2707 C C . ILE A 1 348 ? 46.049 70.900 -12.115 1.00 16.54 362 ILE A C 1
ATOM 2708 O O . ILE A 1 348 ? 45.259 71.385 -12.931 1.00 17.40 362 ILE A O 1
ATOM 2713 N N . ASN A 1 349 ? 47.366 70.918 -12.298 1.00 16.09 363 ASN A N 1
ATOM 2714 C CA . ASN A 1 349 ? 47.940 71.514 -13.500 1.00 16.10 363 ASN A CA 1
ATOM 2715 C C . ASN A 1 349 ? 47.538 70.763 -14.766 1.00 17.23 363 ASN A C 1
ATOM 2716 O O . ASN A 1 349 ? 47.255 71.385 -15.789 1.00 17.60 363 ASN A O 1
ATOM 2721 N N . ALA A 1 350 ? 47.521 69.434 -14.722 1.00 16.11 364 ALA A N 1
ATOM 2722 C CA . ALA A 1 350 ? 47.142 68.681 -15.918 1.00 15.83 364 ALA A CA 1
ATOM 2723 C C . ALA A 1 350 ? 45.646 68.794 -16.203 1.00 16.40 364 ALA A C 1
ATOM 2724 O O . ALA A 1 350 ? 45.240 68.981 -17.350 1.00 18.58 364 ALA A O 1
ATOM 2726 N N . ALA A 1 351 ? 44.833 68.676 -15.159 1.00 16.90 365 ALA A N 1
ATOM 2727 C CA . ALA A 1 351 ? 43.382 68.764 -15.298 1.00 17.60 365 ALA A CA 1
ATOM 2728 C C . ALA A 1 351 ? 42.938 70.122 -15.831 1.00 19.39 365 ALA A C 1
ATOM 2729 O O . ALA A 1 351 ? 41.994 70.215 -16.621 1.00 18.85 365 ALA A O 1
ATOM 2731 N N . SER A 1 352 ? 43.620 71.173 -15.391 1.00 20.74 366 SER A N 1
ATOM 2732 C CA . SER A 1 352 ? 43.285 72.535 -15.802 1.00 21.92 366 SER A CA 1
ATOM 2733 C C . SER A 1 352 ? 43.948 72.933 -17.113 1.00 22.11 366 SER A C 1
ATOM 2734 O O . SER A 1 352 ? 43.681 74.010 -17.641 1.00 24.95 366 SER A O 1
ATOM 2737 N N . GLY A 1 353 ? 44.817 72.075 -17.634 1.00 22.75 367 GLY A N 1
ATOM 2738 C CA . GLY A 1 353 ? 45.489 72.385 -18.883 1.00 22.96 367 GLY A CA 1
ATOM 2739 C C . GLY A 1 353 ? 46.723 73.270 -18.750 1.00 25.32 367 GLY A C 1
ATOM 2740 O O . GLY A 1 353 ? 47.257 73.724 -19.761 1.00 26.74 367 GLY A O 1
ATOM 2741 N N . ARG A 1 354 ? 47.176 73.518 -17.520 1.00 23.63 368 ARG A N 1
ATOM 2742 C CA . ARG A 1 354 ? 48.361 74.347 -17.292 1.00 23.59 368 ARG A CA 1
ATOM 2743 C C . ARG A 1 354 ? 49.628 73.620 -17.751 1.00 23.37 368 ARG A C 1
ATOM 2744 O O . ARG A 1 354 ? 50.648 74.246 -18.031 1.00 23.57 368 ARG A O 1
ATOM 2752 N N . GLN A 1 355 ? 49.561 72.296 -17.813 1.00 20.55 369 GLN A N 1
ATOM 2753 C CA . GLN A 1 355 ? 50.694 71.486 -18.241 1.00 19.83 369 GLN A CA 1
ATOM 2754 C C . GLN A 1 355 ? 50.192 70.208 -18.888 1.00 18.11 369 GLN A C 1
ATOM 2755 O O . GLN A 1 355 ? 49.057 69.787 -18.645 1.00 17.58 369 GLN A O 1
ATOM 2761 N N . THR A 1 356 ? 51.036 69.596 -19.713 1.00 16.81 370 THR A N 1
ATOM 2762 C CA . THR A 1 356 ? 50.684 68.334 -20.347 1.00 17.20 370 THR A CA 1
ATOM 2763 C C . THR A 1 356 ? 50.744 67.320 -19.210 1.00 18.31 370 THR A C 1
ATOM 2764 O O . THR A 1 356 ? 51.379 67.573 -18.181 1.00 16.56 370 THR A O 1
ATOM 2768 N N . VAL A 1 357 ? 50.088 66.181 -19.384 1.00 17.10 371 VAL A N 1
ATOM 2769 C CA . VAL A 1 357 ? 50.100 65.150 -18.353 1.00 16.94 371 VAL A CA 1
ATOM 2770 C C . VAL A 1 357 ? 51.527 64.687 -18.082 1.00 17.72 371 VAL A C 1
ATOM 2771 O O . VAL A 1 357 ? 51.967 64.617 -16.932 1.00 16.60 371 VAL A O 1
ATOM 2775 N N . ASP A 1 358 ? 52.257 64.398 -19.152 1.00 18.22 372 ASP A N 1
ATOM 2776 C CA . ASP A 1 358 ? 53.628 63.926 -19.040 1.00 18.98 372 ASP A CA 1
ATOM 2777 C C . ASP A 1 358 ? 54.562 64.887 -18.297 1.00 18.84 372 ASP A C 1
ATOM 2778 O O . ASP A 1 358 ? 55.342 64.453 -17.447 1.00 16.81 372 ASP A O 1
ATOM 2783 N N . GLU A 1 359 ? 54.494 66.183 -18.597 1.00 17.48 373 GLU A N 1
ATOM 2784 C CA . GLU A 1 359 ? 55.371 67.127 -17.913 1.00 16.37 373 GLU A CA 1
ATOM 2785 C C . GLU A 1 359 ? 54.916 67.389 -16.480 1.00 15.35 373 GLU A C 1
ATOM 2786 O O . GLU A 1 359 ? 55.742 67.618 -15.592 1.00 15.66 373 GLU A O 1
ATOM 2792 N N . ALA A 1 360 ? 53.609 67.357 -16.245 1.00 16.06 374 ALA A N 1
ATOM 2793 C CA . ALA A 1 360 ? 53.111 67.570 -14.890 1.00 14.70 374 ALA A CA 1
ATOM 2794 C C . ALA A 1 360 ? 53.669 66.456 -14.005 1.00 15.17 374 ALA A C 1
ATOM 2795 O O . ALA A 1 360 ? 54.172 66.721 -12.910 1.00 15.51 374 ALA A O 1
ATOM 2797 N N . LEU A 1 361 ? 53.610 65.215 -14.485 1.00 13.83 375 LEU A N 1
ATOM 2798 C CA . LEU A 1 361 ? 54.107 64.088 -13.694 1.00 15.21 375 LEU A CA 1
ATOM 2799 C C . LEU A 1 361 ? 55.629 64.063 -13.610 1.00 15.57 375 LEU A C 1
ATOM 2800 O O . LEU A 1 361 ? 56.195 63.669 -12.583 1.00 15.29 375 LEU A O 1
ATOM 2805 N N . LYS A 1 362 ? 56.303 64.480 -14.679 1.00 14.22 376 LYS A N 1
ATOM 2806 C CA . LYS A 1 362 ? 57.763 64.529 -14.641 1.00 13.27 376 LYS A CA 1
ATOM 2807 C C . LYS A 1 362 ? 58.153 65.473 -13.494 1.00 13.88 376 LYS A C 1
ATOM 2808 O O . LYS A 1 362 ? 59.037 65.163 -12.695 1.00 14.84 376 LYS A O 1
ATOM 2814 N N . ASP A 1 363 ? 57.496 66.627 -13.404 1.00 14.54 377 ASP A N 1
ATOM 2815 C CA . ASP A 1 363 ? 57.820 67.553 -12.324 1.00 16.22 377 ASP A CA 1
ATOM 2816 C C . ASP A 1 363 ? 57.486 66.951 -10.954 1.00 16.80 377 ASP A C 1
ATOM 2817 O O . ASP A 1 363 ? 58.218 67.167 -9.991 1.00 15.50 377 ASP A O 1
ATOM 2822 N N . ALA A 1 364 ? 56.391 66.196 -10.865 1.00 15.92 378 ALA A N 1
ATOM 2823 C CA . ALA A 1 364 ? 56.003 65.570 -9.595 1.00 15.71 378 ALA A CA 1
ATOM 2824 C C . ALA A 1 364 ? 57.073 64.567 -9.182 1.00 16.74 378 ALA A C 1
ATOM 2825 O O . ALA A 1 364 ? 57.362 64.388 -7.994 1.00 16.15 378 ALA A O 1
ATOM 2827 N N . GLN A 1 365 ? 57.652 63.903 -10.176 1.00 16.44 379 GLN A N 1
ATOM 2828 C CA . GLN A 1 365 ? 58.698 62.926 -9.926 1.00 18.53 379 GLN A CA 1
ATOM 2829 C C . GLN A 1 365 ? 59.876 63.644 -9.273 1.00 19.92 379 GLN A C 1
ATOM 2830 O O . GLN A 1 365 ? 60.401 63.205 -8.244 1.00 20.27 379 GLN A O 1
ATOM 2836 N N . THR A 1 366 ? 60.283 64.758 -9.873 1.00 18.49 380 THR A N 1
ATOM 2837 C CA . THR A 1 366 ? 61.399 65.533 -9.349 1.00 20.11 380 THR A CA 1
ATOM 2838 C C . THR A 1 366 ? 61.098 66.069 -7.953 1.00 19.78 380 THR A C 1
ATOM 2839 O O . THR A 1 366 ? 61.921 65.949 -7.043 1.00 20.52 380 THR A O 1
ATOM 2843 N N . ASN B 2 1 ? 59.915 66.652 -7.786 1.00 17.78 381 ASN M N 1
ATOM 2844 C CA . ASN B 2 1 ? 59.506 67.217 -6.503 1.00 20.55 381 ASN M CA 1
ATOM 2845 C C . ASN B 2 1 ? 59.329 66.183 -5.397 1.00 20.83 381 ASN M C 1
ATOM 2846 O O . ASN B 2 1 ? 59.619 66.458 -4.232 1.00 20.51 381 ASN M O 1
ATOM 2851 N N . SER B 2 2 ? 58.840 65.001 -5.753 1.00 20.41 382 SER M N 1
ATOM 2852 C CA . SER B 2 2 ? 58.637 63.945 -4.760 1.00 22.69 382 SER M CA 1
ATOM 2853 C C . SER B 2 2 ? 59.960 63.525 -4.135 1.00 24.53 382 SER M C 1
ATOM 2854 O O . SER B 2 2 ? 60.008 63.142 -2.967 1.00 22.90 382 SER M O 1
ATOM 2857 N N . SER B 2 3 ? 61.023 63.593 -4.934 1.00 28.12 383 SER M N 1
ATOM 2858 C CA . SER B 2 3 ? 62.369 63.248 -4.493 1.00 35.78 383 SER M CA 1
ATOM 2859 C C . SER B 2 3 ? 63.155 64.549 -4.393 1.00 40.43 383 SER M C 1
ATOM 2860 O O . SER B 2 3 ? 63.871 64.913 -5.325 1.00 43.52 383 SER M O 1
ATOM 2863 N N . SER B 2 4 ? 63.010 65.257 -3.280 1.00 44.76 384 SER M N 1
ATOM 2864 C CA . SER B 2 4 ? 63.728 66.512 -3.089 1.00 49.75 384 SER M CA 1
ATOM 2865 C C . SER B 2 4 ? 63.900 66.800 -1.600 1.00 52.68 384 SER M C 1
ATOM 2866 O O . SER B 2 4 ? 63.151 66.285 -0.775 1.00 52.52 384 SER M O 1
ATOM 2869 N N . ASN B 2 5 ? 64.892 67.624 -1.267 1.00 57.31 385 ASN M N 1
ATOM 2870 C CA . ASN B 2 5 ? 65.176 67.985 0.122 1.00 61.42 385 ASN M CA 1
ATOM 2871 C C . ASN B 2 5 ? 65.500 66.733 0.929 1.00 63.49 385 ASN M C 1
ATOM 2872 O O . ASN B 2 5 ? 64.630 66.162 1.592 1.00 64.06 385 ASN M O 1
ATOM 2877 N N . ASN B 2 6 ? 66.762 66.321 0.872 1.00 65.56 386 ASN M N 1
ATOM 2878 C CA . ASN B 2 6 ? 67.223 65.126 1.570 1.00 67.29 386 ASN M CA 1
ATOM 2879 C C . ASN B 2 6 ? 66.373 63.921 1.194 1.00 67.59 386 ASN M C 1
ATOM 2880 O O . ASN B 2 6 ? 66.811 63.160 0.307 1.00 68.18 386 ASN M O 1
ATOM 2885 N N . LYS C 1 1 ? 53.164 16.789 31.595 1.00 54.45 15 LYS B N 1
ATOM 2886 C CA . LYS C 1 1 ? 52.815 17.647 32.769 1.00 54.83 15 LYS B CA 1
ATOM 2887 C C . LYS C 1 1 ? 52.102 18.934 32.347 1.00 54.34 15 LYS B C 1
ATOM 2888 O O . LYS C 1 1 ? 50.920 18.909 31.992 1.00 55.38 15 LYS B O 1
ATOM 2894 N N . ILE C 1 2 ? 52.809 20.059 32.396 1.00 52.51 16 ILE B N 1
ATOM 2895 C CA . ILE C 1 2 ? 52.227 21.336 32.001 1.00 50.71 16 ILE B CA 1
ATOM 2896 C C . ILE C 1 2 ? 51.865 21.274 30.516 1.00 49.89 16 ILE B C 1
ATOM 2897 O O . ILE C 1 2 ? 52.341 20.400 29.795 1.00 51.36 16 ILE B O 1
ATOM 2902 N N . GLU C 1 3 ? 51.031 22.197 30.053 1.00 46.71 17 GLU B N 1
ATOM 2903 C CA . GLU C 1 3 ? 50.643 22.194 28.650 1.00 44.09 17 GLU B CA 1
ATOM 2904 C C . GLU C 1 3 ? 50.631 23.588 28.030 1.00 41.69 17 GLU B C 1
ATOM 2905 O O . GLU C 1 3 ? 50.040 24.520 28.572 1.00 38.24 17 GLU B O 1
ATOM 2911 N N . GLU C 1 4 ? 51.306 23.719 26.892 1.00 39.29 18 GLU B N 1
ATOM 2912 C CA . GLU C 1 4 ? 51.395 24.989 26.188 1.00 37.62 18 GLU B CA 1
ATOM 2913 C C . GLU C 1 4 ? 50.229 25.164 25.226 1.00 34.47 18 GLU B C 1
ATOM 2914 O O . GLU C 1 4 ? 49.675 24.187 24.725 1.00 33.59 18 GLU B O 1
ATOM 2920 N N . GLY C 1 5 ? 49.852 26.414 24.977 1.00 32.05 19 GLY B N 1
ATOM 2921 C CA . GLY C 1 5 ? 48.743 26.678 24.080 1.00 30.81 19 GLY B CA 1
ATOM 2922 C C . GLY C 1 5 ? 47.432 26.312 24.745 1.00 30.22 19 GLY B C 1
ATOM 2923 O O . GLY C 1 5 ? 46.467 25.923 24.084 1.00 29.82 19 GLY B O 1
ATOM 2924 N N . LYS C 1 6 ? 47.410 26.445 26.068 1.00 29.03 20 LYS B N 1
ATOM 2925 C CA . LYS C 1 6 ? 46.240 26.125 26.878 1.00 28.72 20 LYS B CA 1
ATOM 2926 C C . LYS C 1 6 ? 46.277 26.915 28.187 1.00 25.17 20 LYS B C 1
ATOM 2927 O O . LYS C 1 6 ? 47.350 27.287 28.657 1.00 26.00 20 LYS B O 1
ATOM 2933 N N . LEU C 1 7 ? 45.107 27.175 28.765 1.00 22.63 21 LEU B N 1
ATOM 2934 C CA . LEU C 1 7 ? 45.024 27.891 30.036 1.00 20.09 21 LEU B CA 1
ATOM 2935 C C . LEU C 1 7 ? 44.243 27.108 31.078 1.00 18.69 21 LEU B C 1
ATOM 2936 O O . LEU C 1 7 ? 43.056 26.825 30.903 1.00 18.52 21 LEU B O 1
ATOM 2941 N N . VAL C 1 8 ? 44.926 26.751 32.159 1.00 17.48 22 VAL B N 1
ATOM 2942 C CA . VAL C 1 8 ? 44.303 26.034 33.258 1.00 17.17 22 VAL B CA 1
ATOM 2943 C C . VAL C 1 8 ? 44.156 27.058 34.373 1.00 15.95 22 VAL B C 1
ATOM 2944 O O . VAL C 1 8 ? 45.138 27.686 34.782 1.00 16.51 22 VAL B O 1
ATOM 2948 N N . ILE C 1 9 ? 42.929 27.219 34.853 1.00 13.98 23 ILE B N 1
ATOM 2949 C CA . ILE C 1 9 ? 42.613 28.182 35.905 1.00 15.28 23 ILE B CA 1
ATOM 2950 C C . ILE C 1 9 ? 42.035 27.512 37.151 1.00 16.84 23 ILE B C 1
ATOM 2951 O O . ILE C 1 9 ? 41.207 26.610 37.053 1.00 16.18 23 ILE B O 1
ATOM 2956 N N . TRP C 1 10 ? 42.481 27.961 38.324 1.00 16.32 24 TRP B N 1
ATOM 2957 C CA . TRP C 1 10 ? 41.988 27.443 39.597 1.00 16.98 24 TRP B CA 1
ATOM 2958 C C . TRP C 1 10 ? 41.288 28.570 40.343 1.00 16.50 24 TRP B C 1
ATOM 2959 O O . TRP C 1 10 ? 41.807 29.683 40.416 1.00 16.21 24 TRP B O 1
ATOM 2970 N N . ILE C 1 11 ? 40.108 28.283 40.883 1.00 15.14 25 ILE B N 1
ATOM 2971 C CA . ILE C 1 11 ? 39.350 29.260 41.656 1.00 14.98 25 ILE B CA 1
ATOM 2972 C C . ILE C 1 11 ? 38.508 28.490 42.672 1.00 15.72 25 ILE B C 1
ATOM 2973 O O . ILE C 1 11 ? 38.119 27.352 42.419 1.00 16.25 25 ILE B O 1
ATOM 2978 N N . ASN C 1 12 ? 38.242 29.104 43.821 1.00 16.91 26 ASN B N 1
ATOM 2979 C CA . ASN C 1 12 ? 37.464 28.463 44.885 1.00 18.74 26 ASN B CA 1
ATOM 2980 C C . ASN C 1 12 ? 36.065 28.032 44.437 1.00 19.42 26 ASN B C 1
ATOM 2981 O O . ASN C 1 12 ? 35.391 28.740 43.689 1.00 19.17 26 ASN B O 1
ATOM 2986 N N . GLY C 1 13 ? 35.640 26.861 44.909 1.00 19.49 27 GLY B N 1
ATOM 2987 C CA . GLY C 1 13 ? 34.337 26.320 44.556 1.00 19.73 27 GLY B CA 1
ATOM 2988 C C . GLY C 1 13 ? 33.106 27.124 44.947 1.00 20.67 27 GLY B C 1
ATOM 2989 O O . GLY C 1 13 ? 32.019 26.875 44.426 1.00 21.67 27 GLY B O 1
ATOM 2990 N N . ASP C 1 14 ? 33.246 28.075 45.865 1.00 20.93 28 ASP B N 1
ATOM 2991 C CA . ASP C 1 14 ? 32.093 28.879 46.255 1.00 21.98 28 ASP B CA 1
ATOM 2992 C C . ASP C 1 14 ? 31.946 30.128 45.378 1.00 21.79 28 ASP B C 1
ATOM 2993 O O . ASP C 1 14 ? 30.982 30.878 45.516 1.00 21.25 28 ASP B O 1
ATOM 2998 N N . LYS C 1 15 ? 32.898 30.337 44.470 1.00 20.45 29 LYS B N 1
ATOM 2999 C CA . LYS C 1 15 ? 32.873 31.485 43.565 1.00 20.52 29 LYS B CA 1
ATOM 3000 C C . LYS C 1 15 ? 32.176 31.106 42.249 1.00 20.08 29 LYS B C 1
ATOM 3001 O O . LYS C 1 15 ? 31.829 29.943 42.037 1.00 19.20 29 LYS B O 1
ATOM 3007 N N . GLY C 1 16 ? 31.979 32.078 41.362 1.00 17.60 30 GLY B N 1
ATOM 3008 C CA . GLY C 1 16 ? 31.301 31.787 40.106 1.00 17.83 30 GLY B CA 1
ATOM 3009 C C . GLY C 1 16 ? 32.190 31.170 39.045 1.00 17.53 30 GLY B C 1
ATOM 3010 O O . GLY C 1 16 ? 32.436 31.784 38.006 1.00 18.35 30 GLY B O 1
ATOM 3011 N N . TYR C 1 17 ? 32.660 29.949 39.279 1.00 16.10 31 TYR B N 1
ATOM 3012 C CA . TYR C 1 17 ? 33.546 29.308 38.312 1.00 17.69 31 TYR B CA 1
ATOM 3013 C C . TYR C 1 17 ? 32.872 28.972 36.982 1.00 17.84 31 TYR B C 1
ATOM 3014 O O . TYR C 1 17 ? 33.531 28.938 35.941 1.00 17.17 31 TYR B O 1
ATOM 3023 N N . ASN C 1 18 ? 31.564 28.728 37.006 1.00 17.75 32 ASN B N 1
ATOM 3024 C CA . ASN C 1 18 ? 30.850 28.437 35.768 1.00 17.41 32 ASN B CA 1
ATOM 3025 C C . ASN C 1 18 ? 30.789 29.722 34.945 1.00 18.36 32 ASN B C 1
ATOM 3026 O O . ASN C 1 18 ? 30.925 29.698 33.718 1.00 17.69 32 ASN B O 1
ATOM 3031 N N . GLY C 1 19 ? 30.600 30.848 35.630 1.00 16.71 33 GLY B N 1
ATOM 3032 C CA . GLY C 1 19 ? 30.554 32.130 34.948 1.00 16.62 33 GLY B CA 1
ATOM 3033 C C . GLY C 1 19 ? 31.916 32.436 34.363 1.00 17.04 33 GLY B C 1
ATOM 3034 O O . GLY C 1 19 ? 32.034 32.943 33.244 1.00 18.05 33 GLY B O 1
ATOM 3035 N N . LEU C 1 20 ? 32.961 32.122 35.123 1.00 15.10 34 LEU B N 1
ATOM 3036 C CA . LEU C 1 20 ? 34.320 32.356 34.651 1.00 15.23 34 LEU B CA 1
ATOM 3037 C C . LEU C 1 20 ? 34.576 31.482 33.422 1.00 16.27 34 LEU B C 1
ATOM 3038 O O . LEU C 1 20 ? 35.237 31.908 32.475 1.00 16.42 34 LEU B O 1
ATOM 3043 N N . ALA C 1 21 ? 34.037 30.265 33.433 1.00 15.08 35 ALA B N 1
ATOM 3044 C CA . ALA C 1 21 ? 34.216 29.359 32.302 1.00 16.98 35 ALA B CA 1
ATOM 3045 C C . ALA C 1 21 ? 33.593 29.940 31.025 1.00 18.51 35 ALA B C 1
ATOM 3046 O O . ALA C 1 21 ? 34.090 29.697 29.921 1.00 19.42 35 ALA B O 1
ATOM 3048 N N . GLU C 1 22 ? 32.510 30.704 31.170 1.00 19.90 36 GLU B N 1
ATOM 3049 C CA . GLU C 1 22 ? 31.860 31.321 30.013 1.00 20.22 36 GLU B CA 1
ATOM 3050 C C . GLU C 1 22 ? 32.803 32.359 29.411 1.00 20.36 36 GLU B C 1
ATOM 3051 O O . GLU C 1 22 ? 32.893 32.498 28.188 1.00 18.26 36 GLU B O 1
ATOM 3057 N N . VAL C 1 23 ? 33.507 33.091 30.273 1.00 17.21 37 VAL B N 1
ATOM 3058 C CA . VAL C 1 23 ? 34.453 34.082 29.788 1.00 16.36 37 VAL B CA 1
ATOM 3059 C C . VAL C 1 23 ? 35.575 33.317 29.089 1.00 16.33 37 VAL B C 1
ATOM 3060 O O . VAL C 1 23 ? 36.148 33.784 28.101 1.00 17.01 37 VAL B O 1
ATOM 3064 N N . GLY C 1 24 ? 35.869 32.125 29.596 1.00 16.93 38 GLY B N 1
ATOM 3065 C CA . GLY C 1 24 ? 36.903 31.305 28.994 1.00 16.98 38 GLY B CA 1
ATOM 3066 C C . GLY C 1 24 ? 36.540 30.910 27.571 1.00 17.86 38 GLY B C 1
ATOM 3067 O O . GLY C 1 24 ? 37.393 30.928 26.686 1.00 16.44 38 GLY B O 1
ATOM 3068 N N . LYS C 1 25 ? 35.279 30.548 27.345 1.00 18.36 39 LYS B N 1
ATOM 3069 C CA . LYS C 1 25 ? 34.836 30.159 26.008 1.00 21.34 39 LYS B CA 1
ATOM 3070 C C . LYS C 1 25 ? 34.987 31.327 25.037 1.00 21.14 39 LYS B C 1
ATOM 3071 O O . LYS C 1 25 ? 35.326 31.136 23.870 1.00 21.86 39 LYS B O 1
ATOM 3077 N N . LYS C 1 26 ? 34.715 32.534 25.522 1.00 20.90 40 LYS B N 1
ATOM 3078 C CA . LYS C 1 26 ? 34.836 33.737 24.706 1.00 22.21 40 LYS B CA 1
ATOM 3079 C C . LYS C 1 26 ? 36.284 33.845 24.233 1.00 22.43 40 LYS B C 1
ATOM 3080 O O . LYS C 1 26 ? 36.556 34.093 23.056 1.00 22.80 40 LYS B O 1
ATOM 3086 N N . PHE C 1 27 ? 37.214 33.642 25.160 1.00 19.06 41 PHE B N 1
ATOM 3087 C CA . PHE C 1 27 ? 38.632 33.709 24.846 1.00 19.16 41 PHE B CA 1
ATOM 3088 C C . PHE C 1 27 ? 39.007 32.643 23.812 1.00 20.48 41 PHE B C 1
ATOM 3089 O O . PHE C 1 27 ? 39.754 32.913 22.874 1.00 20.36 41 PHE B O 1
ATOM 3097 N N . GLU C 1 28 ? 38.469 31.439 23.984 1.00 22.33 42 GLU B N 1
ATOM 3098 C CA . GLU C 1 28 ? 38.762 30.335 23.076 1.00 24.18 42 GLU B CA 1
ATOM 3099 C C . GLU C 1 28 ? 38.324 30.599 21.637 1.00 24.75 42 GLU B C 1
ATOM 3100 O O . GLU C 1 28 ? 39.040 30.269 20.696 1.00 24.45 42 GLU B O 1
ATOM 3106 N N . LYS C 1 29 ? 37.151 31.189 21.455 1.00 25.23 43 LYS B N 1
ATOM 3107 C CA . LYS C 1 29 ? 36.696 31.439 20.100 1.00 27.88 43 LYS B CA 1
ATOM 3108 C C . LYS C 1 29 ? 37.475 32.548 19.401 1.00 27.12 43 LYS B C 1
ATOM 3109 O O . LYS C 1 29 ? 37.466 32.628 18.176 1.00 26.69 43 LYS B O 1
ATOM 3115 N N . ASP C 1 30 ? 38.155 33.399 20.165 1.00 25.62 44 ASP B N 1
ATOM 3116 C CA . ASP C 1 30 ? 38.933 34.482 19.559 1.00 24.48 44 ASP B CA 1
ATOM 3117 C C . ASP C 1 30 ? 40.399 34.121 19.344 1.00 24.84 44 ASP B C 1
ATOM 3118 O O . ASP C 1 30 ? 41.028 34.606 18.408 1.00 24.05 44 ASP B O 1
ATOM 3123 N N . THR C 1 31 ? 40.944 33.274 20.209 1.00 22.76 45 THR B N 1
ATOM 3124 C CA . THR C 1 31 ? 42.353 32.907 20.119 1.00 23.55 45 THR B CA 1
ATOM 3125 C C . THR C 1 31 ? 42.589 31.459 19.722 1.00 23.73 45 THR B C 1
ATOM 3126 O O . THR C 1 31 ? 43.700 31.087 19.346 1.00 23.97 45 THR B O 1
ATOM 3130 N N . GLY C 1 32 ? 41.551 30.643 19.842 1.00 25.77 46 GLY B N 1
ATOM 3131 C CA . GLY C 1 32 ? 41.670 29.244 19.497 1.00 28.83 46 GLY B CA 1
ATOM 3132 C C . GLY C 1 32 ? 42.114 28.355 20.645 1.00 31.81 46 GLY B C 1
ATOM 3133 O O . GLY C 1 32 ? 42.007 27.136 20.555 1.00 33.00 46 GLY B O 1
ATOM 3134 N N . ILE C 1 33 ? 42.603 28.936 21.734 1.00 33.45 47 ILE B N 1
ATOM 3135 C CA . ILE C 1 33 ? 43.052 28.107 22.852 1.00 34.39 47 ILE B CA 1
ATOM 3136 C C . ILE C 1 33 ? 41.937 27.812 23.852 1.00 34.25 47 ILE B C 1
ATOM 3137 O O . ILE C 1 33 ? 41.145 28.690 24.205 1.00 35.19 47 ILE B O 1
ATOM 3142 N N . LYS C 1 34 ? 41.877 26.566 24.306 1.00 33.40 48 LYS B N 1
ATOM 3143 C CA . LYS C 1 34 ? 40.858 26.160 25.265 1.00 31.77 48 LYS B CA 1
ATOM 3144 C C . LYS C 1 34 ? 41.223 26.598 26.681 1.00 27.98 48 LYS B C 1
ATOM 3145 O O . LYS C 1 34 ? 42.392 26.577 27.071 1.00 26.01 48 LYS B O 1
ATOM 3151 N N . VAL C 1 35 ? 40.211 27.008 27.435 1.00 26.27 49 VAL B N 1
ATOM 3152 C CA . VAL C 1 35 ? 40.394 27.452 28.813 1.00 24.48 49 VAL B CA 1
ATOM 3153 C C . VAL C 1 35 ? 39.640 26.502 29.739 1.00 24.78 49 VAL B C 1
ATOM 3154 O O . VAL C 1 35 ? 38.425 26.331 29.622 1.00 25.95 49 VAL B O 1
ATOM 3158 N N . THR C 1 36 ? 40.373 25.878 30.652 1.00 22.89 50 THR B N 1
ATOM 3159 C CA . THR C 1 36 ? 39.782 24.947 31.595 1.00 22.40 50 THR B CA 1
ATOM 3160 C C . THR C 1 36 ? 39.772 25.549 32.991 1.00 20.88 50 THR B C 1
ATOM 3161 O O . THR C 1 36 ? 40.821 25.903 33.528 1.00 21.55 50 THR B O 1
ATOM 3165 N N . VAL C 1 37 ? 38.576 25.677 33.558 1.00 19.64 51 VAL B N 1
ATOM 3166 C CA . VAL C 1 37 ? 38.395 26.222 34.896 1.00 19.46 51 VAL B CA 1
ATOM 3167 C C . VAL C 1 37 ? 38.132 25.066 35.849 1.00 21.26 51 VAL B C 1
ATOM 3168 O O . VAL C 1 37 ? 37.256 24.231 35.608 1.00 20.93 51 VAL B O 1
ATOM 3172 N N . GLU C 1 38 ? 38.911 25.010 36.922 1.00 21.06 52 GLU B N 1
ATOM 3173 C CA . GLU C 1 38 ? 38.777 23.956 37.917 1.00 20.33 52 GLU B CA 1
ATOM 3174 C C . GLU C 1 38 ? 38.650 24.590 39.292 1.00 20.85 52 GLU B C 1
ATOM 3175 O O . GLU C 1 38 ? 39.093 25.720 39.505 1.00 17.98 52 GLU B O 1
ATOM 3181 N N . HIS C 1 39 ? 38.043 23.863 40.222 1.00 19.04 53 HIS B N 1
ATOM 3182 C CA . HIS C 1 39 ? 37.870 24.368 41.577 1.00 20.34 53 HIS B CA 1
ATOM 3183 C C . HIS C 1 39 ? 38.245 23.315 42.616 1.00 21.03 53 HIS B C 1
ATOM 3184 O O . HIS C 1 39 ? 37.392 22.785 43.320 1.00 20.27 53 HIS B O 1
ATOM 3191 N N . PRO C 1 40 ? 39.547 22.994 42.714 1.00 22.37 54 PRO B N 1
ATOM 3192 C CA . PRO C 1 40 ? 40.047 22.001 43.670 1.00 22.21 54 PRO B CA 1
ATOM 3193 C C . PRO C 1 40 ? 39.843 22.459 45.106 1.00 22.49 54 PRO B C 1
ATOM 3194 O O . PRO C 1 40 ? 39.757 23.656 45.381 1.00 19.85 54 PRO B O 1
ATOM 3198 N N . ASP C 1 41 ? 39.765 21.501 46.023 1.00 23.83 55 ASP B N 1
ATOM 3199 C CA . ASP C 1 41 ? 39.609 21.825 47.437 1.00 26.38 55 ASP B CA 1
ATOM 3200 C C . ASP C 1 41 ? 40.960 22.313 47.952 1.00 25.73 55 ASP B C 1
ATOM 3201 O O . ASP C 1 41 ? 42.004 21.821 47.523 1.00 25.32 55 ASP B O 1
ATOM 3206 N N . LYS C 1 42 ? 40.926 23.273 48.874 1.00 27.13 56 LYS B N 1
ATOM 3207 C CA . LYS C 1 42 ? 42.136 23.838 49.473 1.00 27.67 56 LYS B CA 1
ATOM 3208 C C . LYS C 1 42 ? 43.178 24.174 48.413 1.00 25.57 56 LYS B C 1
ATOM 3209 O O . LYS C 1 42 ? 44.363 23.886 48.574 1.00 24.24 56 LYS B O 1
ATOM 3215 N N . LEU C 1 43 ? 42.735 24.795 47.330 1.00 23.55 57 LEU B N 1
ATOM 3216 C CA . LEU C 1 43 ? 43.649 25.138 46.257 1.00 22.29 57 LEU B CA 1
ATOM 3217 C C . LEU C 1 43 ? 44.753 26.099 46.705 1.00 20.79 57 LEU B C 1
ATOM 3218 O O . LEU C 1 43 ? 45.839 26.089 46.135 1.00 19.75 57 LEU B O 1
ATOM 3223 N N . GLU C 1 44 ? 44.484 26.916 47.721 1.00 21.95 58 GLU B N 1
ATOM 3224 C CA . GLU C 1 44 ? 45.478 27.880 48.200 1.00 24.68 58 GLU B CA 1
ATOM 3225 C C . GLU C 1 44 ? 46.679 27.187 48.849 1.00 26.26 58 GLU B C 1
ATOM 3226 O O . GLU C 1 44 ? 47.752 27.776 48.989 1.00 26.02 58 GLU B O 1
ATOM 3232 N N . GLU C 1 45 ? 46.494 25.932 49.240 1.00 28.14 59 GLU B N 1
ATOM 3233 C CA . GLU C 1 45 ? 47.558 25.175 49.870 1.00 29.81 59 GLU B CA 1
ATOM 3234 C C . GLU C 1 45 ? 48.204 24.190 48.897 1.00 28.39 59 GLU B C 1
ATOM 3235 O O . GLU C 1 45 ? 49.372 23.835 49.049 1.00 28.85 59 GLU B O 1
ATOM 3241 N N . LYS C 1 46 ? 47.456 23.775 47.880 1.00 27.79 60 LYS B N 1
ATOM 3242 C CA . LYS C 1 46 ? 47.983 22.857 46.878 1.00 27.34 60 LYS B CA 1
ATOM 3243 C C . LYS C 1 46 ? 48.850 23.606 45.875 1.00 25.60 60 LYS B C 1
ATOM 3244 O O . LYS C 1 46 ? 49.854 23.079 45.397 1.00 25.03 60 LYS B O 1
ATOM 3250 N N . PHE C 1 47 ? 48.465 24.840 45.564 1.00 23.43 61 PHE B N 1
ATOM 3251 C CA . PHE C 1 47 ? 49.216 25.640 44.604 1.00 21.26 61 PHE B CA 1
ATOM 3252 C C . PHE C 1 47 ? 50.724 25.687 44.867 1.00 21.57 61 PHE B C 1
ATOM 3253 O O . PHE C 1 47 ? 51.521 25.393 43.977 1.00 21.35 61 PHE B O 1
ATOM 3261 N N . PRO C 1 48 ? 51.135 26.070 46.087 1.00 22.77 62 PRO B N 1
ATOM 3262 C CA . PRO C 1 48 ? 52.565 26.134 46.403 1.00 26.04 62 PRO B CA 1
ATOM 3263 C C . PRO C 1 48 ? 53.273 24.783 46.287 1.00 27.29 62 PRO B C 1
ATOM 3264 O O . PRO C 1 48 ? 54.468 24.728 46.017 1.00 27.52 62 PRO B O 1
ATOM 3268 N N . GLN C 1 49 ? 52.531 23.698 46.479 1.00 28.27 63 GLN B N 1
ATOM 3269 C CA . GLN C 1 49 ? 53.116 22.365 46.388 1.00 30.61 63 GLN B CA 1
ATOM 3270 C C . GLN C 1 49 ? 53.385 21.958 44.941 1.00 29.71 63 GLN B C 1
ATOM 3271 O O . GLN C 1 49 ? 54.460 21.456 44.620 1.00 31.60 63 GLN B O 1
ATOM 3277 N N . VAL C 1 50 ? 52.414 22.184 44.064 1.00 29.00 64 VAL B N 1
ATOM 3278 C CA . VAL C 1 50 ? 52.567 21.820 42.661 1.00 29.04 64 VAL B CA 1
ATOM 3279 C C . VAL C 1 50 ? 53.394 22.837 41.875 1.00 29.10 64 VAL B C 1
ATOM 3280 O O . VAL C 1 50 ? 54.193 22.467 41.011 1.00 28.31 64 VAL B O 1
ATOM 3284 N N . ALA C 1 51 ? 53.206 24.117 42.183 1.00 27.90 65 ALA B N 1
ATOM 3285 C CA . ALA C 1 51 ? 53.935 25.186 41.508 1.00 28.54 65 ALA B CA 1
ATOM 3286 C C . ALA C 1 51 ? 55.427 25.147 41.835 1.00 29.02 65 ALA B C 1
ATOM 3287 O O . ALA C 1 51 ? 56.260 25.528 41.012 1.00 29.08 65 ALA B O 1
ATOM 3289 N N . ALA C 1 52 ? 55.757 24.685 43.038 1.00 30.67 66 ALA B N 1
ATOM 3290 C CA . ALA C 1 52 ? 57.143 24.603 43.485 1.00 31.83 66 ALA B CA 1
ATOM 3291 C C . ALA C 1 52 ? 57.988 23.727 42.567 1.00 32.87 66 ALA B C 1
ATOM 3292 O O . ALA C 1 52 ? 59.206 23.890 42.490 1.00 33.20 66 ALA B O 1
ATOM 3294 N N . THR C 1 53 ? 57.33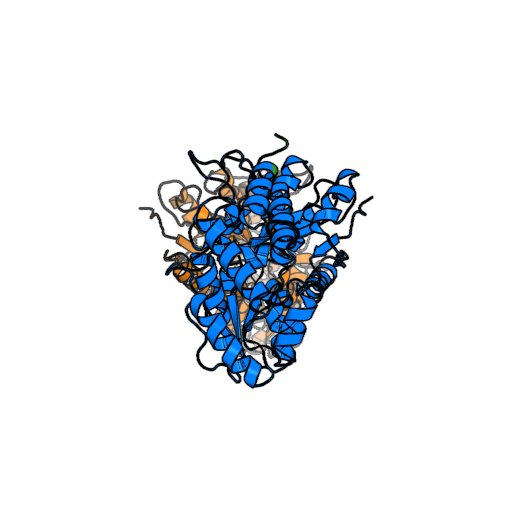2 22.800 41.876 1.00 33.40 67 THR B N 1
ATOM 3295 C CA . THR C 1 53 ? 58.004 21.888 40.955 1.00 35.09 67 THR B CA 1
ATOM 3296 C C . THR C 1 53 ? 57.503 22.133 39.536 1.00 35.88 67 THR B C 1
ATOM 3297 O O . THR C 1 53 ? 57.356 23.279 39.106 1.00 36.70 67 THR B O 1
ATOM 3301 N N . GLY C 1 54 ? 57.237 21.047 38.816 1.00 36.83 68 GLY B N 1
ATOM 3302 C CA . GLY C 1 54 ? 56.743 21.162 37.456 1.00 38.21 68 GLY B CA 1
ATOM 3303 C C . GLY C 1 54 ? 55.272 20.812 37.312 1.00 39.12 68 GLY B C 1
ATOM 3304 O O . GLY C 1 54 ? 54.927 19.751 36.787 1.00 39.56 68 GLY B O 1
ATOM 3305 N N . ASP C 1 55 ? 54.395 21.699 37.775 1.00 38.70 69 ASP B N 1
ATOM 3306 C CA . ASP C 1 55 ? 52.960 21.454 37.672 1.00 36.82 69 ASP B CA 1
ATOM 3307 C C . ASP C 1 55 ? 52.172 22.683 38.120 1.00 34.39 69 ASP B C 1
ATOM 3308 O O . ASP C 1 55 ? 52.741 23.744 38.373 1.00 35.14 69 ASP B O 1
ATOM 3313 N N . GLY C 1 56 ? 50.856 22.536 38.214 1.00 31.33 70 GLY B N 1
ATOM 3314 C CA . GLY C 1 56 ? 50.033 23.646 38.648 1.00 25.64 70 GLY B CA 1
ATOM 3315 C C . GLY C 1 56 ? 49.290 24.347 37.532 1.00 22.95 70 GLY B C 1
ATOM 3316 O O . GLY C 1 56 ? 49.543 24.114 36.352 1.00 22.39 70 GLY B O 1
ATOM 3317 N N . PRO C 1 57 ? 48.345 25.223 37.887 1.00 20.29 71 PRO B N 1
ATOM 3318 C CA . PRO C 1 57 ? 47.566 25.955 36.889 1.00 19.38 71 PRO B CA 1
ATOM 3319 C C . PRO C 1 57 ? 48.341 27.131 36.314 1.00 17.43 71 PRO B C 1
ATOM 3320 O O . PRO C 1 57 ? 49.376 27.527 36.846 1.00 18.64 71 PRO B O 1
ATOM 3324 N N . ASP C 1 58 ? 47.838 27.673 35.215 1.00 16.81 72 ASP B N 1
ATOM 3325 C CA . ASP C 1 58 ? 48.458 28.832 34.591 1.00 15.25 72 ASP B CA 1
ATOM 3326 C C . ASP C 1 58 ? 48.077 30.056 35.414 1.00 13.74 72 ASP B C 1
ATOM 3327 O O . ASP C 1 58 ? 48.904 30.930 35.679 1.00 13.92 72 ASP B O 1
ATOM 3332 N N . ILE C 1 59 ? 46.811 30.094 35.815 1.00 13.28 73 ILE B N 1
ATOM 3333 C CA . ILE C 1 59 ? 46.258 31.196 36.601 1.00 12.44 73 ILE B CA 1
ATOM 3334 C C . ILE C 1 59 ? 45.606 30.689 37.884 1.00 13.49 73 ILE B C 1
ATOM 3335 O O . ILE C 1 59 ? 44.866 29.706 37.865 1.00 14.08 73 ILE B O 1
ATOM 3340 N N . ILE C 1 60 ? 45.884 31.361 38.996 1.00 12.60 74 ILE B N 1
ATOM 3341 C CA . ILE C 1 60 ? 45.286 30.993 40.278 1.00 13.89 74 ILE B CA 1
ATOM 3342 C C . ILE C 1 60 ? 44.521 32.183 40.877 1.00 14.03 74 ILE B C 1
ATOM 3343 O O . ILE C 1 60 ? 45.030 33.306 40.904 1.00 13.44 74 ILE B O 1
ATOM 3348 N N . PHE C 1 61 ? 43.288 31.929 41.326 1.00 12.85 75 PHE B N 1
ATOM 3349 C CA . PHE C 1 61 ? 42.441 32.954 41.945 1.00 12.40 75 PHE B CA 1
ATOM 3350 C C . PHE C 1 61 ? 42.341 32.751 43.448 1.00 13.22 75 PHE B C 1
ATOM 3351 O O . PHE C 1 61 ? 42.064 31.649 43.905 1.00 14.85 75 PHE B O 1
ATOM 3359 N N . TRP C 1 62 ? 42.557 33.815 44.215 1.00 12.86 76 TRP B N 1
ATOM 3360 C CA . TRP C 1 62 ? 42.431 33.743 45.668 1.00 12.73 76 TRP B CA 1
ATOM 3361 C C . TRP C 1 62 ? 42.579 35.141 46.237 1.00 12.12 76 TRP B C 1
ATOM 3362 O O . TRP C 1 62 ? 43.053 36.050 45.544 1.00 11.90 76 TRP B O 1
ATOM 3373 N N . ALA C 1 63 ? 42.148 35.327 47.481 1.00 11.76 77 ALA B N 1
ATOM 3374 C CA . ALA C 1 63 ? 42.288 36.630 48.125 1.00 10.83 77 ALA B CA 1
ATOM 3375 C C . ALA C 1 63 ? 43.795 36.923 48.134 1.00 12.23 77 ALA B C 1
ATOM 3376 O O . ALA C 1 63 ? 44.621 36.012 48.202 1.00 10.58 77 ALA B O 1
ATOM 3378 N N . HIS C 1 64 ? 44.144 38.199 48.038 1.00 11.29 78 HIS B N 1
ATOM 3379 C CA . HIS C 1 64 ? 45.529 38.646 47.966 1.00 11.18 78 HIS B CA 1
ATOM 3380 C C . HIS C 1 64 ? 46.462 38.289 49.121 1.00 11.66 78 HIS B C 1
ATOM 3381 O O . HIS C 1 64 ? 47.679 38.339 48.949 1.00 12.25 78 HIS B O 1
ATOM 3388 N N . ASP C 1 65 ? 45.925 37.931 50.286 1.00 11.23 79 ASP B N 1
ATOM 3389 C CA . ASP C 1 65 ? 46.808 37.649 51.418 1.00 12.43 79 ASP B CA 1
ATOM 3390 C C . ASP C 1 65 ? 47.813 36.527 51.212 1.00 13.99 79 ASP B C 1
ATOM 3391 O O . ASP C 1 65 ? 48.917 36.584 51.741 1.00 14.76 79 ASP B O 1
ATOM 3396 N N . ARG C 1 66 ? 47.439 35.527 50.422 1.00 13.05 80 ARG B N 1
ATOM 3397 C CA . ARG C 1 66 ? 48.296 34.375 50.161 1.00 14.10 80 ARG B CA 1
ATOM 3398 C C . ARG C 1 66 ? 49.385 34.633 49.119 1.00 15.48 80 ARG B C 1
ATOM 3399 O O . ARG C 1 66 ? 50.391 33.928 49.078 1.00 13.64 80 ARG B O 1
ATOM 3407 N N . PHE C 1 67 ? 49.183 35.645 48.282 1.00 14.07 81 PHE B N 1
ATOM 3408 C CA . PHE C 1 67 ? 50.121 35.949 47.212 1.00 14.56 81 PHE B CA 1
ATOM 3409 C C . PHE C 1 67 ? 51.523 36.418 47.615 1.00 14.03 81 PHE B C 1
ATOM 3410 O O . PHE C 1 67 ? 52.477 36.191 46.877 1.00 13.69 81 PHE B O 1
ATOM 3418 N N . GLY C 1 68 ? 51.657 37.068 48.766 1.00 14.54 82 GLY B N 1
ATOM 3419 C CA . GLY C 1 68 ? 52.977 37.506 49.192 1.00 16.21 82 GLY B CA 1
ATOM 3420 C C . GLY C 1 68 ? 53.881 36.297 49.356 1.00 16.20 82 GLY B C 1
ATOM 3421 O O . GLY C 1 68 ? 55.018 36.274 48.878 1.00 16.66 82 GLY B O 1
ATOM 3422 N N . GLY C 1 69 ? 53.365 35.282 50.039 1.00 17.11 83 GLY B N 1
ATOM 3423 C CA . GLY C 1 69 ? 54.126 34.063 50.241 1.00 16.52 83 GLY B CA 1
ATOM 3424 C C . GLY C 1 69 ? 54.505 33.407 48.926 1.00 16.61 83 GLY B C 1
ATOM 3425 O O . GLY C 1 69 ? 55.651 32.980 48.745 1.00 15.83 83 GLY B O 1
ATOM 3426 N N . TYR C 1 70 ? 53.557 33.325 47.994 1.00 15.05 84 TYR B N 1
ATOM 3427 C CA . TYR C 1 70 ? 53.841 32.705 46.697 1.00 14.71 84 TYR B CA 1
ATOM 3428 C C . TYR C 1 70 ? 54.955 33.439 45.957 1.00 15.42 84 TYR B C 1
ATOM 3429 O O . TYR C 1 70 ? 55.833 32.813 45.358 1.00 14.67 84 TYR B O 1
ATOM 3438 N N . ALA C 1 71 ? 54.905 34.768 45.999 1.00 14.02 85 ALA B N 1
ATOM 3439 C CA . ALA C 1 71 ? 55.883 35.616 45.323 1.00 15.05 85 ALA B CA 1
ATOM 3440 C C . ALA C 1 71 ? 57.270 35.451 45.913 1.00 15.93 85 ALA B C 1
ATOM 3441 O O . ALA C 1 71 ? 58.254 35.333 45.191 1.00 15.47 85 ALA B O 1
ATOM 3443 N N . GLN C 1 72 ? 57.337 35.461 47.237 1.00 16.52 86 GLN B N 1
ATOM 3444 C CA . GLN C 1 72 ? 58.601 35.297 47.921 1.00 19.78 86 GLN B CA 1
ATOM 3445 C C . GLN C 1 72 ? 59.242 33.975 47.486 1.00 19.80 86 GLN B C 1
ATOM 3446 O O . GLN C 1 72 ? 60.464 33.874 47.366 1.00 22.07 86 GLN B O 1
ATOM 3452 N N . SER C 1 73 ? 58.411 32.967 47.247 1.00 18.98 87 SER B N 1
ATOM 3453 C CA . SER C 1 73 ? 58.901 31.658 46.831 1.00 21.22 87 SER B CA 1
ATOM 3454 C C . SER C 1 73 ? 59.191 31.585 45.336 1.00 21.78 87 SER B C 1
ATOM 3455 O O . SER C 1 73 ? 59.606 30.540 44.828 1.00 23.02 87 SER B O 1
ATOM 3458 N N . GLY C 1 74 ? 58.966 32.695 44.639 1.00 20.00 88 GLY B N 1
ATOM 3459 C CA . GLY C 1 74 ? 59.205 32.750 43.206 1.00 19.95 88 GLY B CA 1
ATOM 3460 C C . GLY C 1 74 ? 58.190 31.979 42.386 1.00 19.66 88 GLY B C 1
ATOM 3461 O O . GLY C 1 74 ? 58.492 31.548 41.275 1.00 19.16 88 GLY B O 1
ATOM 3462 N N . LEU C 1 75 ? 56.975 31.822 42.905 1.00 17.23 89 LEU B N 1
ATOM 3463 C CA . LEU C 1 75 ? 55.951 31.063 42.184 1.00 18.04 89 LEU B CA 1
ATOM 3464 C C . LEU C 1 75 ? 55.032 31.894 41.295 1.00 18.02 89 LEU B C 1
ATOM 3465 O O . LEU C 1 75 ? 54.205 31.335 40.576 1.00 15.43 89 LEU B O 1
ATOM 3470 N N . LEU C 1 76 ? 55.168 33.215 41.339 1.00 16.73 90 LEU B N 1
ATOM 3471 C CA . LEU C 1 76 ? 54.308 34.081 40.530 1.00 17.50 90 LEU B CA 1
ATOM 3472 C C . LEU C 1 76 ? 55.071 34.944 39.531 1.00 17.12 90 LEU B C 1
ATOM 3473 O O . LEU C 1 76 ? 56.154 35.453 39.826 1.00 17.49 90 LEU B O 1
ATOM 3478 N N . ALA C 1 77 ? 54.487 35.112 38.349 1.00 15.73 91 ALA B N 1
ATOM 3479 C CA . ALA C 1 77 ? 55.091 35.925 37.304 1.00 17.12 91 ALA B CA 1
ATOM 3480 C C . ALA C 1 77 ? 54.792 37.393 37.579 1.00 18.46 91 ALA B C 1
ATOM 3481 O O . ALA C 1 77 ? 53.693 37.742 38.008 1.00 17.65 91 ALA B O 1
ATOM 3483 N N . GLU C 1 78 ? 55.775 38.253 37.350 1.00 19.43 92 GLU B N 1
ATOM 3484 C CA . GLU C 1 78 ? 55.570 39.673 37.567 1.00 21.64 92 GLU B CA 1
ATOM 3485 C C . GLU C 1 78 ? 54.629 40.207 36.490 1.00 22.27 92 GLU B C 1
ATOM 3486 O O . GLU C 1 78 ? 54.736 39.833 35.319 1.00 21.72 92 GLU B O 1
ATOM 3492 N N . ILE C 1 79 ? 53.705 41.070 36.903 1.00 21.71 93 ILE B N 1
ATOM 3493 C CA . ILE C 1 79 ? 52.719 41.679 36.007 1.00 24.69 93 ILE B CA 1
ATOM 3494 C C . ILE C 1 79 ? 53.116 43.137 35.786 1.00 22.34 93 ILE B C 1
ATOM 3495 O O . ILE C 1 79 ? 53.457 43.831 36.738 1.00 21.01 93 ILE B O 1
ATOM 3500 N N . THR C 1 80 ? 53.079 43.602 34.539 1.00 22.90 94 THR B N 1
ATOM 3501 C CA . THR C 1 80 ? 53.438 44.985 34.254 1.00 21.67 94 THR B CA 1
ATOM 3502 C C . THR C 1 80 ? 52.471 45.683 33.294 1.00 20.45 94 THR B C 1
ATOM 3503 O O . THR C 1 80 ? 52.859 46.098 32.204 1.00 20.18 94 THR B O 1
ATOM 3507 N N . PRO C 1 81 ? 51.193 45.821 33.693 1.00 18.66 95 PRO B N 1
ATOM 3508 C CA . PRO C 1 81 ? 50.199 46.484 32.841 1.00 16.81 95 PRO B CA 1
ATOM 3509 C C . PRO C 1 81 ? 50.597 47.945 32.705 1.00 15.97 95 PRO B C 1
ATOM 3510 O O . PRO C 1 81 ? 51.218 48.507 33.613 1.00 15.17 95 PRO B O 1
ATOM 3514 N N . ASP C 1 82 ? 50.245 48.574 31.589 1.00 14.74 96 ASP B N 1
ATOM 3515 C CA . ASP C 1 82 ? 50.607 49.970 31.423 1.00 15.77 96 ASP B CA 1
ATOM 3516 C C . ASP C 1 82 ? 49.804 50.814 32.413 1.00 15.34 96 ASP B C 1
ATOM 3517 O O . ASP C 1 82 ? 48.785 50.362 32.939 1.00 14.86 96 ASP B O 1
ATOM 3522 N N . LYS C 1 83 ? 50.275 52.025 32.697 1.00 14.88 97 LYS B N 1
ATOM 3523 C CA . LYS C 1 83 ? 49.598 52.887 33.664 1.00 14.61 97 LYS B CA 1
ATOM 3524 C C . LYS C 1 83 ? 48.150 53.191 33.323 1.00 13.84 97 LYS B C 1
ATOM 3525 O O . LYS C 1 83 ? 47.325 53.355 34.220 1.00 13.96 97 LYS B O 1
ATOM 3531 N N . ALA C 1 84 ? 47.838 53.253 32.032 1.00 13.11 98 ALA B N 1
ATOM 3532 C CA . ALA C 1 84 ? 46.475 53.534 31.612 1.00 13.34 98 ALA B CA 1
ATOM 3533 C C . ALA C 1 84 ? 45.547 52.416 32.067 1.00 13.72 98 ALA B C 1
ATOM 3534 O O . ALA C 1 84 ? 44.463 52.684 32.594 1.00 14.12 98 ALA B O 1
ATOM 3536 N N . PHE C 1 85 ? 45.963 51.164 31.869 1.00 12.93 99 PHE B N 1
ATOM 3537 C CA . PHE C 1 85 ? 45.132 50.045 32.300 1.00 13.38 99 PHE B CA 1
ATOM 3538 C C . PHE C 1 85 ? 44.988 50.073 33.814 1.00 14.15 99 PHE B C 1
ATOM 3539 O O . PHE C 1 85 ? 43.929 49.753 34.364 1.00 14.15 99 PHE B O 1
ATOM 3547 N N . GLN C 1 86 ? 46.061 50.439 34.499 1.00 14.79 100 GLN B N 1
ATOM 3548 C CA . GLN C 1 86 ? 45.995 50.488 35.950 1.00 12.96 100 GLN B CA 1
ATOM 3549 C C . GLN C 1 86 ? 44.921 51.471 36.411 1.00 13.93 100 GLN B C 1
ATOM 3550 O O . GLN C 1 86 ? 44.244 51.227 37.412 1.00 11.81 100 GLN B O 1
ATOM 3556 N N . ASP C 1 87 ? 44.735 52.561 35.669 1.00 12.46 101 ASP B N 1
ATOM 3557 C CA . ASP C 1 87 ? 43.736 53.562 36.036 1.00 13.20 101 ASP B CA 1
ATOM 3558 C C . ASP C 1 87 ? 42.294 53.068 35.878 1.00 12.68 101 ASP B C 1
ATOM 3559 O O . ASP C 1 87 ? 41.362 53.773 36.253 1.00 13.31 101 ASP B O 1
ATOM 3564 N N . LYS C 1 88 ? 42.084 51.872 35.329 1.00 13.09 102 LYS B N 1
ATOM 3565 C CA . LYS C 1 88 ? 40.706 51.377 35.214 1.00 13.31 102 LYS B CA 1
ATOM 3566 C C . LYS C 1 88 ? 40.250 50.726 36.516 1.00 13.54 102 LYS B C 1
ATOM 3567 O O . LYS C 1 88 ? 39.062 50.470 36.704 1.00 11.69 102 LYS B O 1
ATOM 3573 N N . LEU C 1 89 ? 41.201 50.474 37.414 1.00 12.54 103 LEU B N 1
ATOM 3574 C CA . LEU C 1 89 ? 40.911 49.856 38.712 1.00 13.72 103 LEU B CA 1
ATOM 3575 C C . LEU C 1 89 ? 41.262 50.821 39.842 1.00 13.09 103 LEU B C 1
ATOM 3576 O O . LEU C 1 89 ? 42.052 51.735 39.647 1.00 14.89 103 LEU B O 1
ATOM 3581 N N . TYR C 1 90 ? 40.689 50.621 41.025 1.00 12.18 104 TYR B N 1
ATOM 3582 C CA . TYR C 1 90 ? 40.998 51.514 42.146 1.00 14.21 104 TYR B CA 1
ATOM 3583 C C . TYR C 1 90 ? 42.441 51.318 42.606 1.00 14.42 104 TYR B C 1
ATOM 3584 O O . TYR C 1 90 ? 42.930 50.192 42.685 1.00 14.67 104 TYR B O 1
ATOM 3593 N N . PRO C 1 91 ? 43.146 52.418 42.920 1.00 15.56 105 PRO B N 1
ATOM 3594 C CA . PRO C 1 91 ? 44.538 52.326 43.369 1.00 15.94 105 PRO B CA 1
ATOM 3595 C C . PRO C 1 91 ? 44.809 51.368 44.528 1.00 15.70 105 PRO B C 1
ATOM 3596 O O . PRO C 1 91 ? 45.813 50.654 44.523 1.00 16.19 105 PRO B O 1
ATOM 3600 N N . PHE C 1 92 ? 43.931 51.336 45.522 1.00 14.19 106 PHE B N 1
ATOM 3601 C CA . PHE C 1 92 ? 44.183 50.449 46.650 1.00 16.75 106 PHE B CA 1
ATOM 3602 C C . PHE C 1 92 ? 44.140 48.969 46.286 1.00 15.07 106 PHE B C 1
ATOM 3603 O O . PHE C 1 92 ? 44.720 48.152 46.993 1.00 14.94 106 PHE B O 1
ATOM 3611 N N . THR C 1 93 ? 43.457 48.612 45.197 1.00 13.86 107 THR B N 1
ATOM 3612 C CA . THR C 1 93 ? 43.408 47.200 44.813 1.00 13.44 107 THR B CA 1
ATOM 3613 C C . THR C 1 93 ? 44.775 46.769 44.276 1.00 14.09 107 THR B C 1
ATOM 3614 O O . THR C 1 93 ? 45.214 45.640 44.504 1.00 13.54 107 THR B O 1
ATOM 3618 N N . TRP C 1 94 ? 45.463 47.671 43.577 1.00 12.40 108 TRP B N 1
ATOM 3619 C CA . TRP C 1 94 ? 46.791 47.350 43.067 1.00 11.55 108 TRP B CA 1
ATOM 3620 C C . TRP C 1 94 ? 47.781 47.264 44.224 1.00 13.57 108 TRP B C 1
ATOM 3621 O O . TRP C 1 94 ? 48.721 46.468 44.185 1.00 14.44 108 TRP B O 1
ATOM 3632 N N . ASP C 1 95 ? 47.592 48.088 45.250 1.00 13.76 109 ASP B N 1
ATOM 3633 C CA . ASP C 1 95 ? 48.514 48.051 46.390 1.00 14.49 109 ASP B CA 1
ATOM 3634 C C . ASP C 1 95 ? 48.418 46.699 47.095 1.00 14.48 109 ASP B C 1
ATOM 3635 O O . ASP C 1 95 ? 49.397 46.219 47.672 1.00 15.62 109 ASP B O 1
ATOM 3640 N N . ALA C 1 96 ? 47.233 46.099 47.052 1.00 12.01 110 ALA B N 1
ATOM 3641 C CA . ALA C 1 96 ? 46.999 44.805 47.692 1.00 14.45 110 ALA B CA 1
ATOM 3642 C C . ALA C 1 96 ? 47.769 43.671 47.022 1.00 15.18 110 ALA B C 1
ATOM 3643 O O . ALA C 1 96 ? 48.073 42.652 47.655 1.00 14.39 110 ALA B O 1
ATOM 3645 N N . VAL C 1 97 ? 48.081 43.852 45.742 1.00 12.82 111 VAL B N 1
ATOM 3646 C CA . VAL C 1 97 ? 48.809 42.843 44.982 1.00 13.65 111 VAL B CA 1
ATOM 3647 C C . VAL C 1 97 ? 50.217 43.307 44.639 1.00 13.86 111 VAL B C 1
ATOM 3648 O O . VAL C 1 97 ? 50.810 42.845 43.669 1.00 14.32 111 VAL B O 1
ATOM 3652 N N . ARG C 1 98 ? 50.744 44.230 45.434 1.00 14.51 112 ARG B N 1
ATOM 3653 C CA . ARG C 1 98 ? 52.087 44.727 45.205 1.00 17.80 112 ARG B CA 1
ATOM 3654 C C . ARG C 1 98 ? 52.984 44.064 46.248 1.00 17.57 112 ARG B C 1
ATOM 3655 O O . ARG C 1 98 ? 52.676 44.086 47.439 1.00 18.01 112 ARG B O 1
ATOM 3663 N N . TYR C 1 99 ? 54.074 43.450 45.800 1.00 17.10 113 TYR B N 1
ATOM 3664 C CA . TYR C 1 99 ? 55.000 42.791 46.721 1.00 18.53 113 TYR B CA 1
ATOM 3665 C C . TYR C 1 99 ? 56.447 43.102 46.347 1.00 19.53 113 TYR B C 1
ATOM 3666 O O . TYR C 1 99 ? 56.878 42.845 45.219 1.00 19.19 113 TYR B O 1
ATOM 3675 N N . ASN C 1 100 ? 57.196 43.648 47.301 1.00 21.34 114 ASN B N 1
ATOM 3676 C CA . ASN C 1 100 ? 58.593 44.008 47.069 1.00 24.42 114 ASN B CA 1
ATOM 3677 C C . ASN C 1 100 ? 58.687 44.995 45.900 1.00 25.14 114 ASN B C 1
ATOM 3678 O O . ASN C 1 100 ? 59.634 44.952 45.112 1.00 24.84 114 ASN B O 1
ATOM 3683 N N . GLY C 1 101 ? 57.687 45.868 45.792 1.00 24.96 115 GLY B N 1
ATOM 3684 C CA . GLY C 1 101 ? 57.665 46.871 44.740 1.00 25.61 115 GLY B CA 1
ATOM 3685 C C . GLY C 1 101 ? 57.231 46.399 43.366 1.00 25.62 115 GLY B C 1
ATOM 3686 O O . GLY C 1 101 ? 57.356 47.135 42.385 1.00 27.54 115 GLY B O 1
ATOM 3687 N N . LYS C 1 102 ? 56.706 45.183 43.288 1.00 22.63 116 LYS B N 1
ATOM 3688 C CA . LYS C 1 102 ? 56.275 44.631 42.014 1.00 21.61 116 LYS B CA 1
ATOM 3689 C C . LYS C 1 102 ? 54.850 44.080 42.063 1.00 19.11 116 LYS B C 1
ATOM 3690 O O . LYS C 1 102 ? 54.431 43.502 43.066 1.00 16.04 116 LYS B O 1
ATOM 3696 N N . LEU C 1 103 ? 54.103 44.264 40.980 1.00 16.32 117 LEU B N 1
ATOM 3697 C CA . LEU C 1 103 ? 52.738 43.754 40.917 1.00 14.48 117 LEU B CA 1
ATOM 3698 C C . LEU C 1 103 ? 52.816 42.265 40.620 1.00 14.84 117 LEU B C 1
ATOM 3699 O O . LEU C 1 103 ? 53.475 41.851 39.666 1.00 15.56 117 LEU B O 1
ATOM 3704 N N . ILE C 1 104 ? 52.140 41.452 41.423 1.00 14.04 118 ILE B N 1
ATOM 3705 C CA . ILE C 1 104 ? 52.194 40.018 41.197 1.00 13.90 118 ILE B CA 1
ATOM 3706 C C . ILE C 1 104 ? 50.845 39.350 40.935 1.00 13.51 118 ILE B C 1
ATOM 3707 O O . ILE C 1 104 ? 50.726 38.125 41.002 1.00 13.28 118 ILE B O 1
ATOM 3712 N N . ALA C 1 105 ? 49.837 40.158 40.623 1.00 12.27 119 ALA B N 1
ATOM 3713 C CA . ALA C 1 105 ? 48.507 39.641 40.323 1.00 11.24 119 ALA B CA 1
ATOM 3714 C C . ALA C 1 105 ? 47.588 40.749 39.840 1.00 12.66 119 ALA B C 1
ATOM 3715 O O . ALA C 1 105 ? 47.891 41.935 39.986 1.00 12.59 119 ALA B O 1
ATOM 3717 N N . TYR C 1 106 ? 46.468 40.343 39.253 1.00 12.45 120 TYR B N 1
ATOM 3718 C CA . TYR C 1 106 ? 45.452 41.271 38.782 1.00 12.95 120 TYR B CA 1
ATOM 3719 C C . TYR C 1 106 ? 44.335 41.257 39.812 1.00 12.51 120 TYR B C 1
ATOM 3720 O O . TYR C 1 106 ? 43.787 40.201 40.134 1.00 12.36 120 TYR B O 1
ATOM 3729 N N . PRO C 1 107 ? 44.010 42.425 40.372 1.00 13.20 121 PRO B N 1
ATOM 3730 C CA . PRO C 1 107 ? 42.933 42.500 41.362 1.00 12.48 121 PRO B CA 1
ATOM 3731 C C . PRO C 1 107 ? 41.593 42.350 40.631 1.00 11.91 121 PRO B C 1
ATOM 3732 O O . PRO C 1 107 ? 41.430 42.855 39.514 1.00 13.62 121 PRO B O 1
ATOM 3736 N N . ILE C 1 108 ? 40.653 41.651 41.260 1.00 10.40 122 ILE B N 1
ATOM 3737 C CA . ILE C 1 108 ? 39.339 41.399 40.676 1.00 13.17 122 ILE B CA 1
ATOM 3738 C C . ILE C 1 108 ? 38.186 41.985 41.491 1.00 13.40 122 ILE B C 1
ATOM 3739 O O . ILE C 1 108 ? 37.398 42.785 40.980 1.00 13.47 122 ILE B O 1
ATOM 3744 N N . ALA C 1 109 ? 38.077 41.592 42.757 1.00 14.28 123 ALA B N 1
ATOM 3745 C CA . ALA C 1 109 ? 36.991 42.096 43.593 1.00 15.16 123 ALA B CA 1
ATOM 3746 C C . ALA C 1 109 ? 37.417 42.331 45.032 1.00 14.19 123 ALA B C 1
ATOM 3747 O O . ALA C 1 109 ? 38.398 41.761 45.500 1.00 15.80 123 ALA B O 1
ATOM 3749 N N . VAL C 1 110 ? 36.669 43.177 45.726 1.00 14.00 124 VAL B N 1
ATOM 3750 C CA . VAL C 1 110 ? 36.967 43.482 47.117 1.00 15.61 124 VAL B CA 1
ATOM 3751 C C . VAL C 1 110 ? 35.920 42.774 47.951 1.00 17.05 124 VAL B C 1
ATOM 3752 O O . VAL C 1 110 ? 34.727 43.050 47.832 1.00 17.78 124 VAL B O 1
ATOM 3756 N N . GLU C 1 111 ? 36.383 41.856 48.792 1.00 15.90 125 GLU B N 1
ATOM 3757 C CA . GLU C 1 111 ? 35.504 41.045 49.618 1.00 17.13 125 GLU B CA 1
ATOM 3758 C C . GLU C 1 111 ? 35.493 41.388 51.099 1.00 16.01 125 GLU B C 1
ATOM 3759 O O . GLU C 1 111 ? 36.542 41.543 51.721 1.00 17.37 125 GLU B O 1
ATOM 3765 N N . ALA C 1 112 ? 34.291 41.484 51.661 1.00 13.92 126 ALA B N 1
ATOM 3766 C CA . ALA C 1 112 ? 34.114 41.745 53.085 1.00 13.20 126 ALA B CA 1
ATOM 3767 C C . ALA C 1 112 ? 32.885 40.995 53.547 1.00 12.63 126 ALA B C 1
ATOM 3768 O O . ALA C 1 112 ? 31.900 40.875 52.816 1.00 11.81 126 ALA B O 1
ATOM 3770 N N . LEU C 1 113 ? 32.957 40.479 54.764 1.00 13.06 127 LEU B N 1
ATOM 3771 C CA . LEU C 1 113 ? 31.843 39.752 55.358 1.00 12.13 127 LEU B CA 1
ATOM 3772 C C . LEU C 1 113 ? 30.810 40.763 55.849 1.00 12.67 127 LEU B C 1
ATOM 3773 O O . LEU C 1 113 ? 31.163 41.873 56.241 1.00 13.09 127 LEU B O 1
ATOM 3778 N N . SER C 1 114 ? 29.542 40.372 55.821 1.00 11.51 128 SER B N 1
ATOM 3779 C CA . SER C 1 114 ? 28.455 41.206 56.316 1.00 11.61 128 SER B CA 1
ATOM 3780 C C . SER C 1 114 ? 27.558 40.311 57.156 1.00 13.24 128 SER B C 1
ATOM 3781 O O . SER C 1 114 ? 27.694 39.082 57.139 1.00 11.88 128 SER B O 1
ATOM 3784 N N . LEU C 1 115 ? 26.640 40.934 57.887 1.00 12.38 129 LEU B N 1
ATOM 3785 C CA . LEU C 1 115 ? 25.672 40.201 58.691 1.00 13.28 129 LEU B CA 1
ATOM 3786 C C . LEU C 1 115 ? 24.489 39.997 57.745 1.00 14.07 129 LEU B C 1
ATOM 3787 O O . LEU C 1 115 ? 24.012 40.949 57.129 1.00 15.26 129 LEU B O 1
ATOM 3792 N N . ILE C 1 116 ? 24.048 38.753 57.597 1.00 12.27 130 ILE B N 1
ATOM 3793 C CA . ILE C 1 116 ? 22.923 38.425 56.723 1.00 13.94 130 ILE B CA 1
ATOM 3794 C C . ILE C 1 116 ? 21.820 37.952 57.660 1.00 15.81 130 ILE B C 1
ATOM 3795 O O . ILE C 1 116 ? 22.065 37.111 58.526 1.00 15.16 130 ILE B O 1
ATOM 3800 N N . TYR C 1 117 ? 20.613 38.489 57.518 1.00 15.74 131 TYR B N 1
ATOM 3801 C CA . TYR C 1 117 ? 19.545 38.079 58.414 1.00 16.58 131 TYR B CA 1
ATOM 3802 C C . TYR C 1 117 ? 18.227 37.785 57.703 1.00 17.19 131 TYR B C 1
ATOM 3803 O O . TYR C 1 117 ? 17.959 38.300 56.618 1.00 17.07 131 TYR B O 1
ATOM 3812 N N . ASN C 1 118 ? 17.417 36.936 58.327 1.00 15.98 132 ASN B N 1
ATOM 3813 C CA . ASN C 1 118 ? 16.123 36.536 57.786 1.00 17.43 132 ASN B CA 1
ATOM 3814 C C . ASN C 1 118 ? 15.070 37.489 58.348 1.00 18.65 132 ASN B C 1
ATOM 3815 O O . ASN C 1 118 ? 14.756 37.449 59.536 1.00 17.48 132 ASN B O 1
ATOM 3820 N N . LYS C 1 119 ? 14.526 38.340 57.489 1.00 19.66 133 LYS B N 1
ATOM 3821 C CA . LYS C 1 119 ? 13.535 39.321 57.910 1.00 22.93 133 LYS B CA 1
ATOM 3822 C C . LYS C 1 119 ? 12.253 38.725 58.488 1.00 23.91 133 LYS B C 1
ATOM 3823 O O . LYS C 1 119 ? 11.538 39.393 59.235 1.00 25.36 133 LYS B O 1
ATOM 3829 N N . ASP C 1 120 ? 11.968 37.471 58.154 1.00 24.50 134 ASP B N 1
ATOM 3830 C CA . ASP C 1 120 ? 10.772 36.814 58.661 1.00 26.33 134 ASP B CA 1
ATOM 3831 C C . ASP C 1 120 ? 10.980 36.221 60.049 1.00 26.10 134 ASP B C 1
ATOM 3832 O O . ASP C 1 120 ? 10.030 35.789 60.703 1.00 27.15 134 ASP B O 1
ATOM 3837 N N . LEU C 1 121 ? 12.230 36.199 60.499 1.00 25.38 135 LEU B N 1
ATOM 3838 C CA . LEU C 1 121 ? 12.546 35.685 61.826 1.00 24.27 135 LEU B CA 1
ATOM 3839 C C . LEU C 1 121 ? 12.985 36.860 62.690 1.00 24.70 135 LEU B C 1
ATOM 3840 O O . LEU C 1 121 ? 12.707 36.913 63.888 1.00 22.89 135 LEU B O 1
ATOM 3845 N N . LEU C 1 122 ? 13.663 37.813 62.061 1.00 26.26 136 LEU B N 1
ATOM 3846 C CA . LEU C 1 122 ? 14.152 38.987 62.762 1.00 26.72 136 LEU B CA 1
ATOM 3847 C C . LEU C 1 122 ? 14.017 40.207 61.852 1.00 26.95 136 LEU B C 1
ATOM 3848 O O . LEU C 1 122 ? 14.927 40.527 61.089 1.00 24.88 136 LEU B O 1
ATOM 3853 N N . PRO C 1 123 ? 12.871 40.902 61.919 1.00 27.27 137 PRO B N 1
ATOM 3854 C CA . PRO C 1 123 ? 12.646 42.085 61.083 1.00 28.07 137 PRO B CA 1
ATOM 3855 C C . PRO C 1 123 ? 13.707 43.169 61.256 1.00 27.56 137 PRO B C 1
ATOM 3856 O O . PRO C 1 123 ? 14.052 43.867 60.304 1.00 27.90 137 PRO B O 1
ATOM 3860 N N . ASN C 1 124 ? 14.220 43.302 62.472 1.00 26.87 138 ASN B N 1
ATOM 3861 C CA . ASN C 1 124 ? 15.254 44.287 62.756 1.00 30.01 138 ASN B CA 1
ATOM 3862 C C . ASN C 1 124 ? 16.471 43.580 63.337 1.00 28.98 138 ASN B C 1
ATOM 3863 O O . ASN C 1 124 ? 16.416 43.035 64.435 1.00 29.93 138 ASN B O 1
ATOM 3868 N N . PRO C 1 125 ? 17.589 43.577 62.597 1.00 28.40 139 PRO B N 1
ATOM 3869 C CA . PRO C 1 125 ? 18.820 42.924 63.056 1.00 27.71 139 PRO B CA 1
ATOM 3870 C C . PRO C 1 125 ? 19.431 43.588 64.290 1.00 26.71 139 PRO B C 1
ATOM 3871 O O . PRO C 1 125 ? 19.272 44.790 64.506 1.00 25.88 139 PRO B O 1
ATOM 3875 N N . PRO C 1 126 ? 20.131 42.806 65.124 1.00 26.68 140 PRO B N 1
ATOM 3876 C CA . PRO C 1 126 ? 20.762 43.341 66.334 1.00 25.11 140 PRO B CA 1
ATOM 3877 C C . PRO C 1 126 ? 21.921 44.261 65.973 1.00 24.24 140 PRO B C 1
ATOM 3878 O O . PRO C 1 126 ? 22.677 43.976 65.047 1.00 22.10 140 PRO B O 1
ATOM 3882 N N . LYS C 1 127 ? 22.064 45.360 66.703 1.00 22.42 141 LYS B N 1
ATOM 3883 C CA . LYS C 1 127 ? 23.154 46.281 66.436 1.00 22.15 141 LYS B CA 1
ATOM 3884 C C . LYS C 1 127 ? 24.402 45.881 67.216 1.00 19.54 141 LYS B C 1
ATOM 3885 O O . LYS C 1 127 ? 25.507 46.290 66.869 1.00 19.33 141 LYS B O 1
ATOM 3891 N N . THR C 1 128 ? 24.229 45.070 68.258 1.00 18.64 142 THR B N 1
ATOM 3892 C CA . THR C 1 128 ? 25.366 44.647 69.076 1.00 18.04 142 THR B CA 1
ATOM 3893 C C . THR C 1 128 ? 25.456 43.137 69.266 1.00 18.53 142 THR B C 1
ATOM 3894 O O . THR C 1 128 ? 24.444 42.434 69.255 1.00 17.71 142 THR B O 1
ATOM 3898 N N . TRP C 1 129 ? 26.678 42.641 69.446 1.00 17.36 143 TRP B N 1
ATOM 3899 C CA . TRP C 1 129 ? 26.895 41.216 69.678 1.00 17.47 143 TRP B CA 1
ATOM 3900 C C . TRP C 1 129 ? 26.278 40.807 71.011 1.00 18.11 143 TRP B C 1
ATOM 3901 O O . TRP C 1 129 ? 25.760 39.706 71.149 1.00 17.00 143 TRP B O 1
ATOM 3912 N N . GLU C 1 130 ? 26.347 41.702 71.991 1.00 19.38 144 GLU B N 1
ATOM 3913 C CA . GLU C 1 130 ? 25.829 41.417 73.326 1.00 21.23 144 GLU B CA 1
ATOM 3914 C C . GLU C 1 130 ? 24.329 41.147 73.391 1.00 21.41 144 GLU B C 1
ATOM 3915 O O . GLU C 1 130 ? 23.836 40.598 74.375 1.00 22.89 144 GLU B O 1
ATOM 3921 N N . GLU C 1 131 ? 23.613 41.521 72.336 1.00 24.18 145 GLU B N 1
ATOM 3922 C CA . GLU C 1 131 ? 22.169 41.324 72.267 1.00 25.28 145 GLU B CA 1
ATOM 3923 C C . GLU C 1 131 ? 21.790 39.942 71.732 1.00 24.66 145 GLU B C 1
ATOM 3924 O O . GLU C 1 131 ? 20.650 39.499 71.884 1.00 23.33 145 GLU B O 1
ATOM 3930 N N . ILE C 1 132 ? 22.751 39.259 71.117 1.00 22.42 146 ILE B N 1
ATOM 3931 C CA . ILE C 1 132 ? 22.500 37.949 70.532 1.00 22.56 146 ILE B CA 1
ATOM 3932 C C . ILE C 1 132 ? 22.072 36.859 71.514 1.00 23.18 146 ILE B C 1
ATOM 3933 O O . ILE C 1 132 ? 21.156 36.083 71.223 1.00 22.50 146 ILE B O 1
ATOM 3938 N N . PRO C 1 133 ? 22.717 36.777 72.688 1.00 23.59 147 PRO B N 1
ATOM 3939 C CA . PRO C 1 133 ? 22.314 35.735 73.640 1.00 25.42 147 PRO B CA 1
ATOM 3940 C C . PRO C 1 133 ? 20.830 35.794 74.008 1.00 25.79 147 PRO B C 1
ATOM 3941 O O . PRO C 1 133 ? 20.147 34.770 74.006 1.00 25.80 147 PRO B O 1
ATOM 3945 N N . ALA C 1 134 ? 20.332 36.991 74.311 1.00 26.17 148 ALA B N 1
ATOM 3946 C CA . ALA C 1 134 ? 18.924 37.165 74.666 1.00 26.96 148 ALA B CA 1
ATOM 3947 C C . ALA C 1 134 ? 18.034 36.860 73.466 1.00 27.28 148 ALA B C 1
ATOM 3948 O O . ALA C 1 134 ? 16.955 36.275 73.601 1.00 26.07 148 ALA B O 1
ATOM 3950 N N . LEU C 1 135 ? 18.489 37.267 72.288 1.00 26.47 149 LEU B N 1
ATOM 3951 C CA . LEU C 1 135 ? 17.735 37.033 71.069 1.00 26.31 149 LEU B CA 1
ATOM 3952 C C . LEU C 1 135 ? 17.634 35.543 70.779 1.00 25.31 149 LEU B C 1
ATOM 3953 O O . LEU C 1 135 ? 16.593 35.057 70.340 1.00 25.48 149 LEU B O 1
ATOM 3958 N N . ASP C 1 136 ? 18.715 34.814 71.028 1.00 24.17 150 ASP B N 1
ATOM 3959 C CA . ASP C 1 136 ? 18.713 33.381 70.773 1.00 23.67 150 ASP B CA 1
ATOM 3960 C C . ASP C 1 136 ? 17.736 32.654 71.694 1.00 25.07 150 ASP B C 1
ATOM 3961 O O . ASP C 1 136 ? 17.007 31.767 71.256 1.00 24.51 150 ASP B O 1
ATOM 3966 N N . LYS C 1 137 ? 17.721 33.037 72.966 1.00 26.47 151 LYS B N 1
ATOM 3967 C CA . LYS C 1 137 ? 16.827 32.411 73.934 1.00 29.63 151 LYS B CA 1
ATOM 3968 C C . LYS C 1 137 ? 15.381 32.528 73.469 1.00 29.52 151 LYS B C 1
ATOM 3969 O O . LYS C 1 137 ? 14.606 31.575 73.561 1.00 29.06 151 LYS B O 1
ATOM 3975 N N . GLU C 1 138 ? 15.028 33.706 72.966 1.00 30.62 152 GLU B N 1
ATOM 3976 C CA . GLU C 1 138 ? 13.682 33.961 72.471 1.00 31.09 152 GLU B CA 1
ATOM 3977 C C . GLU C 1 138 ? 13.377 33.063 71.280 1.00 30.13 152 GLU B C 1
ATOM 3978 O O . GLU C 1 138 ? 12.302 32.469 71.197 1.00 30.80 152 GLU B O 1
ATOM 3984 N N . LEU C 1 139 ? 14.323 32.960 70.352 1.00 27.83 153 LEU B N 1
ATOM 3985 C CA . LEU C 1 139 ? 14.121 32.126 69.170 1.00 26.45 153 LEU B CA 1
ATOM 3986 C C . LEU C 1 139 ? 14.145 30.631 69.486 1.00 26.02 153 LEU B C 1
ATOM 3987 O O . LEU C 1 139 ? 13.454 29.849 68.837 1.00 25.43 153 LEU B O 1
ATOM 3992 N N . LYS C 1 140 ? 14.931 30.238 70.486 1.00 27.68 154 LYS B N 1
ATOM 3993 C CA . LYS C 1 140 ? 15.026 28.830 70.870 1.00 30.53 154 LYS B CA 1
ATOM 3994 C C . LYS C 1 140 ? 13.678 28.272 71.316 1.00 32.09 154 LYS B C 1
ATOM 3995 O O . LYS C 1 140 ? 13.386 27.089 71.127 1.00 31.73 154 LYS B O 1
ATOM 4001 N N . ALA C 1 141 ? 12.859 29.136 71.906 1.00 33.57 155 ALA B N 1
ATOM 4002 C CA . ALA C 1 141 ? 11.535 28.747 72.373 1.00 35.46 155 ALA B CA 1
ATOM 4003 C C . ALA C 1 141 ? 10.613 28.464 71.186 1.00 36.30 1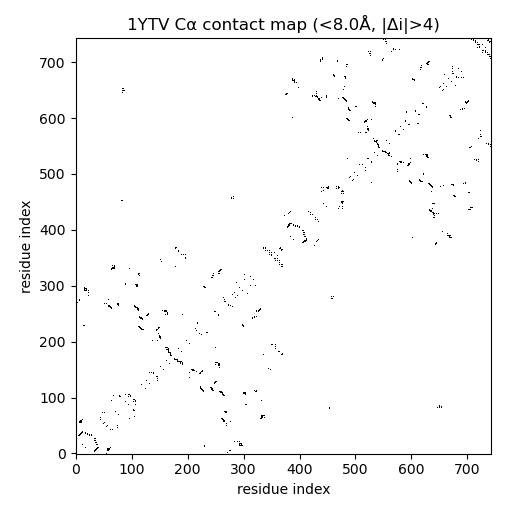55 ALA B C 1
ATOM 4004 O O . ALA C 1 141 ? 9.582 27.808 71.336 1.00 37.59 155 ALA B O 1
ATOM 4006 N N . LYS C 1 142 ? 10.990 28.955 70.008 1.00 36.14 156 LYS B N 1
ATOM 4007 C CA . LYS C 1 142 ? 10.188 28.749 68.805 1.00 35.84 156 LYS B CA 1
ATOM 4008 C C . LYS C 1 142 ? 10.801 27.701 67.885 1.00 34.23 156 LYS B C 1
ATOM 4009 O O . LYS C 1 142 ? 10.375 27.541 66.740 1.00 34.65 156 LYS B O 1
ATOM 4015 N N . GLY C 1 143 ? 11.806 26.992 68.383 1.00 31.91 157 GLY B N 1
ATOM 4016 C CA . GLY C 1 143 ? 12.451 25.971 67.578 1.00 30.34 157 GLY B CA 1
ATOM 4017 C C . GLY C 1 143 ? 13.462 26.530 66.595 1.00 29.48 157 GLY B C 1
ATOM 4018 O O . GLY C 1 143 ? 13.837 25.859 65.634 1.00 30.71 157 GLY B O 1
ATOM 4019 N N . LYS C 1 144 ? 13.903 27.761 66.827 1.00 28.50 158 LYS B N 1
ATOM 4020 C CA . LYS C 1 144 ? 14.885 28.397 65.951 1.00 27.52 158 LYS B CA 1
ATOM 4021 C C . LYS C 1 144 ? 16.136 28.818 66.721 1.00 26.35 158 LYS B C 1
ATOM 4022 O O . LYS C 1 144 ? 16.192 28.717 67.948 1.00 26.37 158 LYS B O 1
ATOM 4028 N N . SER C 1 145 ? 17.141 29.286 65.988 1.00 24.26 159 SER B N 1
ATOM 4029 C CA . SER C 1 145 ? 18.390 29.738 66.592 1.00 23.25 159 SER B CA 1
ATOM 4030 C C . SER C 1 145 ? 18.660 31.146 66.080 1.00 21.63 159 SER B C 1
ATOM 4031 O O . SER C 1 145 ? 18.173 31.526 65.022 1.00 20.74 159 SER B O 1
ATOM 4034 N N . ALA C 1 146 ? 19.445 31.915 66.823 1.00 21.35 160 ALA B N 1
ATOM 4035 C CA . ALA C 1 146 ? 19.730 33.286 66.436 1.00 21.63 160 ALA B CA 1
ATOM 4036 C C . ALA C 1 146 ? 20.818 33.447 65.388 1.00 22.32 160 ALA B C 1
ATOM 4037 O O . ALA C 1 146 ? 20.650 34.179 64.414 1.00 21.03 160 ALA B O 1
ATOM 4039 N N . LEU C 1 147 ? 21.934 32.760 65.591 1.00 22.12 161 LEU B N 1
ATOM 4040 C CA . LEU C 1 147 ? 23.073 32.899 64.695 1.00 22.70 161 LEU B CA 1
ATOM 4041 C C . LEU C 1 147 ? 23.869 31.632 64.455 1.00 22.44 161 LEU B C 1
ATOM 4042 O O . LEU C 1 147 ? 24.085 30.832 65.362 1.00 23.97 161 LEU B O 1
ATOM 4047 N N . MET C 1 148 ? 24.312 31.468 63.217 1.00 21.74 162 MET B N 1
ATOM 4048 C CA . MET C 1 148 ? 25.142 30.338 62.844 1.00 20.87 162 MET B CA 1
ATOM 4049 C C . MET C 1 148 ? 26.067 30.756 61.712 1.00 18.46 162 MET B C 1
ATOM 4050 O O . MET C 1 148 ? 25.616 31.291 60.701 1.00 17.41 162 MET B O 1
ATOM 4055 N N . PHE C 1 149 ? 27.365 30.547 61.914 1.00 18.21 163 PHE B N 1
ATOM 4056 C CA . PHE C 1 149 ? 28.376 30.862 60.910 1.00 17.33 163 PHE B CA 1
ATOM 4057 C C . PHE C 1 149 ? 29.532 29.872 61.015 1.00 17.60 163 PHE B C 1
ATOM 4058 O O . PHE C 1 149 ? 29.654 29.143 61.998 1.00 17.38 163 PHE B O 1
ATOM 4066 N N . ASN C 1 150 ? 30.380 29.847 59.996 1.00 17.68 164 ASN B N 1
ATOM 4067 C CA . ASN C 1 150 ? 31.498 28.920 59.967 1.00 16.99 164 ASN B CA 1
ATOM 4068 C C . ASN C 1 150 ? 32.585 29.192 61.006 1.00 18.83 164 ASN B C 1
ATOM 4069 O O . ASN C 1 150 ? 33.435 30.059 60.812 1.00 18.79 164 ASN B O 1
ATOM 4074 N N . LEU C 1 151 ? 32.574 28.438 62.102 1.00 17.95 165 LEU B N 1
ATOM 4075 C CA . LEU C 1 151 ? 33.577 28.632 63.145 1.00 20.25 165 LEU B CA 1
ATOM 4076 C C . LEU C 1 151 ? 34.915 27.969 62.837 1.00 19.98 165 LEU B C 1
ATOM 4077 O O . LEU C 1 151 ? 35.922 28.277 63.475 1.00 21.04 165 LEU B O 1
ATOM 4082 N N . GLN C 1 152 ? 34.931 27.079 61.849 1.00 17.28 166 GLN B N 1
ATOM 4083 C CA . GLN C 1 152 ? 36.151 26.357 61.484 1.00 16.77 166 GLN B CA 1
ATOM 4084 C C . GLN C 1 152 ? 37.193 27.176 60.718 1.00 16.54 166 GLN B C 1
ATOM 4085 O O . GLN C 1 152 ? 38.354 26.779 60.629 1.00 16.90 166 GLN B O 1
ATOM 4091 N N . GLU C 1 153 ? 36.778 28.304 60.148 1.00 15.13 167 GLU B N 1
ATOM 4092 C CA . GLU C 1 153 ? 37.705 29.178 59.423 1.00 14.05 167 GLU B CA 1
ATOM 4093 C C . GLU C 1 153 ? 37.754 30.475 60.229 1.00 12.97 167 GLU B C 1
ATOM 4094 O O . GLU C 1 153 ? 36.722 31.105 60.458 1.00 12.01 167 GLU B O 1
ATOM 4100 N N . PRO C 1 154 ? 38.956 30.883 60.680 1.00 11.87 168 PRO B N 1
ATOM 4101 C CA . PRO C 1 154 ? 39.125 32.104 61.480 1.00 12.87 168 PRO B CA 1
ATOM 4102 C C . PRO C 1 154 ? 38.695 33.392 60.800 1.00 13.09 168 PRO B C 1
ATOM 4103 O O . PRO C 1 154 ? 38.405 34.391 61.463 1.00 13.61 168 PRO B O 1
ATOM 4107 N N . TYR C 1 155 ? 38.652 33.363 59.475 1.00 11.86 169 TYR B N 1
ATOM 4108 C CA . TYR C 1 155 ? 38.216 34.513 58.696 1.00 13.21 169 TYR B CA 1
ATOM 4109 C C . TYR C 1 155 ? 36.870 35.016 59.233 1.00 13.63 169 TYR B C 1
ATOM 4110 O O . TYR C 1 155 ? 36.644 36.220 59.339 1.00 12.56 169 TYR B O 1
ATOM 4119 N N . PHE C 1 156 ? 35.988 34.081 59.585 1.00 12.63 170 PHE B N 1
ATOM 4120 C CA . PHE C 1 156 ? 34.646 34.422 60.059 1.00 11.79 170 PHE B CA 1
ATOM 4121 C C . PHE C 1 156 ? 34.538 34.940 61.495 1.00 13.99 170 PHE B C 1
ATOM 4122 O O . PHE C 1 156 ? 33.574 35.631 61.832 1.00 12.88 170 PHE B O 1
ATOM 4130 N N . THR C 1 157 ? 35.514 34.603 62.335 1.00 10.83 171 THR B N 1
ATOM 4131 C CA . THR C 1 157 ? 35.523 35.037 63.729 1.00 14.36 171 THR B CA 1
ATOM 4132 C C . THR C 1 157 ? 36.400 36.278 63.921 1.00 15.04 171 THR B C 1
ATOM 4133 O O . THR C 1 157 ? 36.229 37.034 64.884 1.00 14.02 171 THR B O 1
ATOM 4137 N N . TRP C 1 158 ? 37.325 36.500 62.990 1.00 14.23 172 TRP B N 1
ATOM 4138 C CA . TRP C 1 158 ? 38.225 37.649 63.073 1.00 13.67 172 TRP B CA 1
ATOM 4139 C C . TRP C 1 158 ? 37.537 38.999 63.301 1.00 14.87 172 TRP B C 1
ATOM 4140 O O . TRP C 1 158 ? 38.030 39.821 64.076 1.00 15.47 172 TRP B O 1
ATOM 4151 N N . PRO C 1 159 ? 36.392 39.248 62.639 1.00 14.15 173 PRO B N 1
ATOM 4152 C CA . PRO C 1 159 ? 35.720 40.539 62.845 1.00 15.00 173 PRO B CA 1
ATOM 4153 C C . PRO C 1 159 ? 35.426 40.822 64.323 1.00 16.63 173 PRO B C 1
ATOM 4154 O O . PRO C 1 159 ? 35.480 41.970 64.768 1.00 18.14 173 PRO B O 1
ATOM 4158 N N . LEU C 1 160 ? 35.127 39.766 65.076 1.00 15.11 174 LEU B N 1
ATOM 4159 C CA . LEU C 1 160 ? 34.816 39.885 66.500 1.00 15.34 174 LEU B CA 1
ATOM 4160 C C . LEU C 1 160 ? 36.091 40.041 67.326 1.00 15.33 174 LEU B C 1
ATOM 4161 O O . LEU C 1 160 ? 36.136 40.814 68.285 1.00 15.37 174 LEU B O 1
ATOM 4166 N N . ILE C 1 161 ? 37.123 39.291 66.954 1.00 14.71 175 ILE B N 1
ATOM 4167 C CA . ILE C 1 161 ? 38.408 39.338 67.646 1.00 15.51 175 ILE B CA 1
ATOM 4168 C C . ILE C 1 161 ? 39.047 40.718 67.507 1.00 15.94 175 ILE B C 1
ATOM 4169 O O . ILE C 1 161 ? 39.625 41.250 68.457 1.00 15.62 175 ILE B O 1
ATOM 4174 N N . ALA C 1 162 ? 38.922 41.306 66.323 1.00 14.55 176 ALA B N 1
ATOM 4175 C CA . ALA C 1 162 ? 39.506 42.615 66.055 1.00 15.87 176 ALA B CA 1
ATOM 4176 C C . ALA C 1 162 ? 38.649 43.791 66.515 1.00 16.03 176 ALA B C 1
ATOM 4177 O O . ALA C 1 162 ? 39.146 44.911 66.634 1.00 17.34 176 ALA B O 1
ATOM 4179 N N . ALA C 1 163 ? 37.369 43.543 66.771 1.00 17.15 177 ALA B N 1
ATOM 4180 C CA . ALA C 1 163 ? 36.449 44.601 67.180 1.00 16.19 177 ALA B CA 1
ATOM 4181 C C . ALA C 1 163 ? 36.943 45.491 68.323 1.00 18.14 177 ALA B C 1
ATOM 4182 O O . ALA C 1 163 ? 36.974 46.717 68.192 1.00 18.82 177 ALA B O 1
ATOM 4184 N N . ASP C 1 164 ? 37.333 44.871 69.434 1.00 16.82 178 ASP B N 1
ATOM 4185 C CA . ASP C 1 164 ? 37.788 45.606 70.611 1.00 19.96 178 ASP B CA 1
ATOM 4186 C C . ASP C 1 164 ? 39.298 45.825 70.722 1.00 18.55 178 ASP B C 1
ATOM 4187 O O . ASP C 1 164 ? 39.796 46.148 71.800 1.00 19.69 178 ASP B O 1
ATOM 4192 N N . GLY C 1 165 ? 40.031 45.641 69.626 1.00 18.76 179 GLY B N 1
ATOM 4193 C CA . GLY C 1 165 ? 41.464 45.876 69.686 1.00 17.88 179 GLY B CA 1
ATOM 4194 C C . GLY C 1 165 ? 42.420 44.827 69.149 1.00 17.30 179 GLY B C 1
ATOM 4195 O O . GLY C 1 165 ? 43.605 45.111 68.980 1.00 17.40 179 GLY B O 1
ATOM 4196 N N . GLY C 1 166 ? 41.935 43.618 68.890 1.00 16.09 180 GLY B N 1
ATOM 4197 C CA . GLY C 1 166 ? 42.817 42.586 68.372 1.00 16.31 180 GLY B CA 1
ATOM 4198 C C . GLY C 1 166 ? 43.335 42.895 66.978 1.00 16.86 180 GLY B C 1
ATOM 4199 O O . GLY C 1 166 ? 42.637 43.508 66.168 1.00 16.01 180 GLY B O 1
ATOM 4200 N N . TYR C 1 167 ? 44.567 42.490 66.691 1.00 15.71 181 TYR B N 1
ATOM 4201 C CA . TYR C 1 167 ? 45.129 42.722 65.368 1.00 16.44 181 TYR B CA 1
ATOM 4202 C C . TYR C 1 167 ? 46.161 41.659 65.022 1.00 15.54 181 TYR B C 1
ATOM 4203 O O . TYR C 1 167 ? 46.630 40.933 65.897 1.00 14.70 181 TYR B O 1
ATOM 4212 N N . ALA C 1 168 ? 46.487 41.548 63.740 1.00 14.76 182 ALA B N 1
ATOM 4213 C CA . ALA C 1 168 ? 47.455 40.559 63.296 1.00 15.28 182 ALA B CA 1
ATOM 4214 C C . ALA C 1 168 ? 48.878 41.065 63.509 1.00 17.42 182 ALA B C 1
ATOM 4215 O O . ALA C 1 168 ? 49.525 40.728 64.499 1.00 19.17 182 ALA B O 1
ATOM 4217 N N . PHE C 1 169 ? 49.359 41.884 62.583 1.00 17.14 183 PHE B N 1
ATOM 4218 C CA . PHE C 1 169 ? 50.708 42.438 62.677 1.00 18.62 183 PHE B CA 1
ATOM 4219 C C . PHE C 1 169 ? 50.617 43.964 62.716 1.00 21.30 183 PHE B C 1
ATOM 4220 O O . PHE C 1 169 ? 49.916 44.569 61.907 1.00 20.24 183 PHE B O 1
ATOM 4228 N N . LYS C 1 170 ? 51.324 44.585 63.653 1.00 23.24 184 LYS B N 1
ATOM 4229 C CA . LYS C 1 170 ? 51.309 46.037 63.760 1.00 25.94 184 LYS B CA 1
ATOM 4230 C C . LYS C 1 170 ? 52.049 46.611 62.554 1.00 27.56 184 LYS B C 1
ATOM 4231 O O . LYS C 1 170 ? 53.048 46.046 62.107 1.00 26.59 184 LYS B O 1
ATOM 4237 N N . TYR C 1 171 ? 51.551 47.717 62.016 1.00 30.41 185 TYR B N 1
ATOM 4238 C CA . TYR C 1 171 ? 52.197 48.343 60.869 1.00 34.07 185 TYR B CA 1
ATOM 4239 C C . TYR C 1 171 ? 52.876 49.633 61.317 1.00 36.27 185 TYR B C 1
ATOM 4240 O O . TYR C 1 171 ? 52.232 50.532 61.856 1.00 35.85 185 TYR B O 1
ATOM 4249 N N . GLU C 1 172 ? 54.186 49.710 61.101 1.00 39.27 186 GLU B N 1
ATOM 4250 C CA . GLU C 1 172 ? 54.956 50.883 61.493 1.00 42.40 186 GLU B CA 1
ATOM 4251 C C . GLU C 1 172 ? 56.242 50.995 60.685 1.00 42.81 186 GLU B C 1
ATOM 4252 O O . GLU C 1 172 ? 56.815 49.988 60.265 1.00 41.68 186 GLU B O 1
ATOM 4258 N N . ASN C 1 173 ? 56.688 52.230 60.471 1.00 43.81 187 ASN B N 1
ATOM 4259 C CA . ASN C 1 173 ? 57.908 52.489 59.715 1.00 43.73 187 ASN B CA 1
ATOM 4260 C C . ASN C 1 173 ? 57.780 52.002 58.275 1.00 42.50 187 ASN B C 1
ATOM 4261 O O . ASN C 1 173 ? 58.763 51.582 57.665 1.00 42.41 187 ASN B O 1
ATOM 4266 N N . GLY C 1 174 ? 56.565 52.052 57.737 1.00 40.99 188 GLY B N 1
ATOM 4267 C CA . GLY C 1 174 ? 56.348 51.622 56.368 1.00 39.41 188 GLY B CA 1
ATOM 4268 C C . GLY C 1 174 ? 56.383 50.121 56.129 1.00 38.96 188 GLY B C 1
ATOM 4269 O O . GLY C 1 174 ? 56.677 49.676 55.018 1.00 38.55 188 GLY B O 1
ATOM 4270 N N . LYS C 1 175 ? 56.087 49.334 57.158 1.00 37.00 189 LYS B N 1
ATOM 4271 C CA . LYS C 1 175 ? 56.086 47.885 57.012 1.00 35.54 189 LYS B CA 1
ATOM 4272 C C . LYS C 1 175 ? 55.454 47.184 58.205 1.00 32.83 189 LYS B C 1
ATOM 4273 O O . LYS C 1 175 ? 55.414 47.725 59.310 1.00 30.14 189 LYS B O 1
ATOM 4279 N N . TYR C 1 176 ? 54.954 45.975 57.970 1.00 29.69 190 TYR B N 1
ATOM 4280 C CA . TYR C 1 176 ? 54.354 45.185 59.032 1.00 27.77 190 TYR B CA 1
ATOM 4281 C C . TYR C 1 176 ? 55.478 44.609 59.884 1.00 26.91 190 TYR B C 1
ATOM 4282 O O . TYR C 1 176 ? 56.444 44.050 59.362 1.00 26.58 190 TYR B O 1
ATOM 4291 N N . ASP C 1 177 ? 55.350 44.765 61.195 1.00 25.74 191 ASP B N 1
ATOM 4292 C CA . ASP C 1 177 ? 56.347 44.272 62.133 1.00 27.63 191 ASP B CA 1
ATOM 4293 C C . ASP C 1 177 ? 55.932 42.888 62.624 1.00 26.06 191 ASP B C 1
ATOM 4294 O O . ASP C 1 177 ? 55.012 42.754 63.429 1.00 23.26 191 ASP B O 1
ATOM 4299 N N . ILE C 1 178 ? 56.620 41.864 62.128 1.00 25.71 192 ILE B N 1
ATOM 4300 C CA . ILE C 1 178 ? 56.310 40.487 62.486 1.00 26.63 192 ILE B CA 1
ATOM 4301 C C . ILE C 1 178 ? 56.645 40.134 63.930 1.00 26.89 192 ILE B C 1
ATOM 4302 O O . ILE C 1 178 ? 56.326 39.040 64.392 1.00 27.79 192 ILE B O 1
ATOM 4307 N N . LYS C 1 179 ? 57.292 41.043 64.648 1.00 27.34 193 LYS B N 1
ATOM 4308 C CA . LYS C 1 179 ? 57.625 40.755 66.036 1.00 30.04 193 LYS B CA 1
ATOM 4309 C C . LYS C 1 179 ? 56.579 41.381 66.945 1.00 29.62 193 LYS B C 1
ATOM 4310 O O . LYS C 1 179 ? 56.667 41.296 68.169 1.00 31.14 193 LYS B O 1
ATOM 4316 N N . ASP C 1 180 ? 55.583 42.013 66.336 1.00 27.45 194 ASP B N 1
ATOM 4317 C CA . ASP C 1 180 ? 54.521 42.642 67.100 1.00 26.71 194 ASP B CA 1
ATOM 4318 C C . ASP C 1 180 ? 53.169 42.098 66.648 1.00 23.68 194 ASP B C 1
ATOM 4319 O O . ASP C 1 180 ? 52.516 42.668 65.775 1.00 21.90 194 ASP B O 1
ATOM 4324 N N . VAL C 1 181 ? 52.763 40.981 67.241 1.00 20.85 195 VAL B N 1
ATOM 4325 C CA . VAL C 1 181 ? 51.492 40.348 66.913 1.00 19.45 195 VAL B CA 1
ATOM 4326 C C . VAL C 1 181 ? 50.477 40.735 67.981 1.00 20.19 195 VAL B C 1
ATOM 4327 O O . VAL C 1 181 ? 50.791 40.708 69.172 1.00 21.19 195 VAL B O 1
ATOM 4331 N N . GLY C 1 182 ? 49.264 41.084 67.565 1.00 18.68 196 GLY B N 1
ATOM 4332 C CA . GLY C 1 182 ? 48.257 41.485 68.533 1.00 17.34 196 GLY B CA 1
ATOM 4333 C C . GLY C 1 182 ? 47.087 40.539 68.721 1.00 16.40 196 GLY B C 1
ATOM 4334 O O . GLY C 1 182 ? 45.994 40.975 69.091 1.00 16.38 196 GLY B O 1
ATOM 4335 N N . VAL C 1 183 ? 47.306 39.248 68.490 1.00 14.80 197 VAL B N 1
ATOM 4336 C CA . VAL C 1 183 ? 46.235 38.269 68.629 1.00 15.87 197 VAL B CA 1
ATOM 4337 C C . VAL C 1 183 ? 45.951 37.876 70.072 1.00 16.33 197 VAL B C 1
ATOM 4338 O O . VAL C 1 183 ? 44.993 37.150 70.344 1.00 15.30 197 VAL B O 1
ATOM 4342 N N . ASP C 1 184 ? 46.775 38.365 70.993 1.00 16.40 198 ASP B N 1
ATOM 4343 C CA . ASP C 1 184 ? 46.591 38.054 72.408 1.00 18.03 198 ASP B CA 1
ATOM 4344 C C . ASP C 1 184 ? 46.537 39.286 73.296 1.00 17.39 198 ASP B C 1
ATOM 4345 O O . ASP C 1 184 ? 46.925 39.227 74.463 1.00 15.95 198 ASP B O 1
ATOM 4350 N N . ASN C 1 185 ? 46.077 40.414 72.762 1.00 16.84 199 ASN B N 1
ATOM 4351 C CA . ASN C 1 185 ? 45.977 41.599 73.611 1.00 16.94 199 ASN B CA 1
ATOM 4352 C C . ASN C 1 185 ? 44.601 41.592 74.276 1.00 18.78 199 ASN B C 1
ATOM 4353 O O . ASN C 1 185 ? 43.806 40.666 74.074 1.00 16.31 199 ASN B O 1
ATOM 4358 N N . ALA C 1 186 ? 44.322 42.605 75.087 1.00 19.40 200 ALA B N 1
ATOM 4359 C CA . ALA C 1 186 ? 43.046 42.684 75.793 1.00 18.98 200 ALA B CA 1
ATOM 4360 C C . ALA C 1 186 ? 41.841 42.561 74.870 1.00 19.23 200 ALA B C 1
ATOM 4361 O O . ALA C 1 186 ? 40.895 41.829 75.165 1.00 17.35 200 ALA B O 1
ATOM 4363 N N . GLY C 1 187 ? 41.880 43.281 73.753 1.00 18.19 201 GLY B N 1
ATOM 4364 C CA . GLY C 1 187 ? 40.782 43.242 72.803 1.00 17.84 201 GLY B CA 1
ATOM 4365 C C . GLY C 1 187 ? 40.538 41.867 72.212 1.00 17.19 201 GLY B C 1
ATOM 4366 O O . GLY C 1 187 ? 39.392 41.420 72.119 1.00 16.89 201 GLY B O 1
ATOM 4367 N N . ALA C 1 188 ? 41.609 41.191 71.807 1.00 15.35 202 ALA B N 1
ATOM 4368 C CA . ALA C 1 188 ? 41.473 39.863 71.222 1.00 14.76 202 ALA B CA 1
ATOM 4369 C C . ALA C 1 188 ? 40.920 38.872 72.249 1.00 15.52 202 ALA B C 1
ATOM 4370 O O . ALA C 1 188 ? 40.051 38.061 71.927 1.00 16.19 202 ALA B O 1
ATOM 4372 N N . LYS C 1 189 ? 41.415 38.939 73.485 1.00 16.16 203 LYS B N 1
ATOM 4373 C CA . LYS C 1 189 ? 40.928 38.046 74.541 1.00 16.63 203 LYS B CA 1
ATOM 4374 C C . LYS C 1 189 ? 39.440 38.257 74.794 1.00 17.94 203 LYS B C 1
ATOM 4375 O O . LYS C 1 189 ? 38.685 37.294 74.954 1.00 16.60 203 LYS B O 1
ATOM 4381 N N . ALA C 1 190 ? 39.022 39.517 74.834 1.00 15.64 204 ALA B N 1
ATOM 4382 C CA . ALA C 1 190 ? 37.623 39.844 75.086 1.00 17.21 204 ALA B CA 1
ATOM 4383 C C . ALA C 1 190 ? 36.720 39.296 73.993 1.00 16.22 204 ALA B C 1
ATOM 4384 O O . ALA C 1 190 ? 35.662 38.735 74.273 1.00 16.43 204 ALA B O 1
ATOM 4386 N N . GLY C 1 191 ? 37.150 39.456 72.745 1.00 16.23 205 GLY B N 1
ATOM 4387 C CA . GLY C 1 191 ? 36.364 38.976 71.621 1.00 15.52 205 GLY B CA 1
ATOM 4388 C C . GLY C 1 191 ? 36.198 37.468 71.600 1.00 14.02 205 GLY B C 1
ATOM 4389 O O . GLY C 1 191 ? 35.082 36.970 71.490 1.00 14.65 205 GLY B O 1
ATOM 4390 N N . LEU C 1 192 ? 37.299 36.730 71.711 1.00 14.16 206 LEU B N 1
ATOM 4391 C CA . LEU C 1 192 ? 37.203 35.275 71.686 1.00 15.18 206 LEU B CA 1
ATOM 4392 C C . LEU C 1 192 ? 36.471 34.773 72.925 1.00 16.44 206 LEU B C 1
ATOM 4393 O O . LEU C 1 192 ? 35.729 33.793 72.864 1.00 17.12 206 LEU B O 1
ATOM 4398 N N . THR C 1 193 ? 36.667 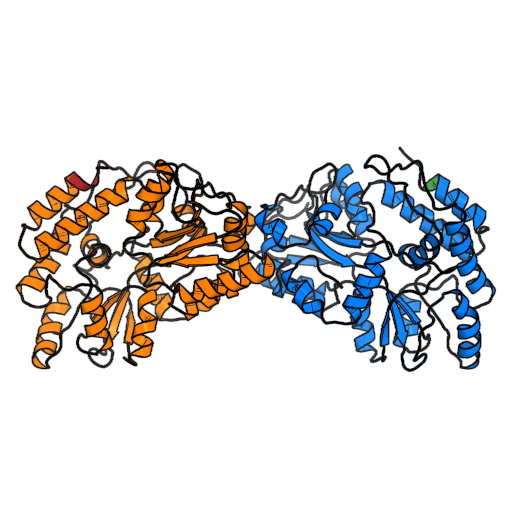35.449 74.052 1.00 15.88 207 THR B N 1
ATOM 4399 C CA . THR C 1 193 ? 35.989 35.034 75.270 1.00 16.16 207 THR B CA 1
ATOM 4400 C C . THR C 1 193 ? 34.480 35.140 75.095 1.00 16.54 207 THR B C 1
ATOM 4401 O O . THR C 1 193 ? 33.734 34.284 75.571 1.00 16.56 207 THR B O 1
ATOM 4405 N N . PHE C 1 194 ? 34.028 36.182 74.404 1.00 16.50 208 PHE B N 1
ATOM 4406 C CA . PHE C 1 194 ? 32.597 36.362 74.185 1.00 17.17 208 PHE B CA 1
ATOM 4407 C C . PHE C 1 194 ? 32.057 35.207 73.342 1.00 17.62 208 PHE B C 1
ATOM 4408 O O . PHE C 1 194 ? 30.962 34.702 73.594 1.00 18.31 208 PHE B O 1
ATOM 4416 N N . LEU C 1 195 ? 32.830 34.798 72.340 1.00 17.13 209 LEU B N 1
ATOM 4417 C CA . LEU C 1 195 ? 32.435 33.699 71.465 1.00 17.49 209 LEU B CA 1
ATOM 4418 C C . LEU C 1 195 ? 32.421 32.381 72.241 1.00 16.58 209 LEU B C 1
ATOM 4419 O O . LEU C 1 195 ? 31.503 31.571 72.098 1.00 16.51 209 LEU B O 1
ATOM 4424 N N . VAL C 1 196 ? 33.438 32.163 73.066 1.00 17.64 210 VAL B N 1
ATOM 4425 C CA . VAL C 1 196 ? 33.496 30.941 73.861 1.00 18.18 210 VAL B CA 1
ATOM 4426 C C . VAL C 1 196 ? 32.289 30.872 74.803 1.00 19.00 210 VAL B C 1
ATOM 4427 O O . VAL C 1 196 ? 31.674 29.812 74.960 1.00 18.81 210 VAL B O 1
ATOM 4431 N N . ASP C 1 197 ? 31.938 32.003 75.414 1.00 19.38 211 ASP B N 1
ATOM 4432 C CA . ASP C 1 197 ? 30.792 32.047 76.320 1.00 21.76 211 ASP B CA 1
ATOM 4433 C C . ASP C 1 197 ? 29.479 31.795 75.581 1.00 20.88 211 ASP B C 1
ATOM 4434 O O . ASP C 1 197 ? 28.593 31.116 76.101 1.00 20.10 211 ASP B O 1
ATOM 4439 N N . LEU C 1 198 ? 29.348 32.338 74.373 1.00 21.87 212 LEU B N 1
ATOM 4440 C CA . LEU C 1 198 ? 28.137 32.117 73.592 1.00 21.50 212 LEU B CA 1
ATOM 4441 C C . LEU C 1 198 ? 27.931 30.621 73.397 1.00 22.27 212 LEU B C 1
ATOM 4442 O O . LEU C 1 198 ? 26.806 30.127 73.464 1.00 23.43 212 LEU B O 1
ATOM 4447 N N . ILE C 1 199 ? 29.025 29.904 73.151 1.00 21.08 213 ILE B N 1
ATOM 4448 C CA . ILE C 1 199 ? 28.972 28.461 72.937 1.00 22.28 213 ILE B CA 1
ATOM 4449 C C . ILE C 1 199 ? 28.667 27.725 74.235 1.00 22.98 213 ILE B C 1
ATOM 4450 O O . ILE C 1 199 ? 27.815 26.836 74.263 1.00 24.45 213 ILE B O 1
ATOM 4455 N N . LYS C 1 200 ? 29.362 28.096 75.306 1.00 24.47 214 LYS B N 1
ATOM 4456 C CA . LYS C 1 200 ? 29.144 27.467 76.606 1.00 26.77 214 LYS B CA 1
ATOM 4457 C C . LYS C 1 200 ? 27.682 27.581 77.026 1.00 27.58 214 LYS B C 1
ATOM 4458 O O . LYS C 1 200 ? 27.123 26.653 77.609 1.00 28.00 214 LYS B O 1
ATOM 4464 N N . ASN C 1 201 ? 27.061 28.717 76.725 1.00 26.47 215 ASN B N 1
ATOM 4465 C CA . ASN C 1 201 ? 25.665 28.922 77.086 1.00 26.31 215 ASN B CA 1
ATOM 4466 C C . ASN C 1 201 ? 24.690 28.366 76.059 1.00 26.33 215 ASN B C 1
ATOM 4467 O O . ASN C 1 201 ? 23.512 28.719 76.060 1.00 27.13 215 ASN B O 1
ATOM 4472 N N . LYS C 1 202 ? 25.192 27.499 75.186 1.00 26.65 216 LYS B N 1
ATOM 4473 C CA . LYS C 1 202 ? 24.387 26.858 74.150 1.00 28.57 216 LYS B CA 1
ATOM 4474 C C . LYS C 1 202 ? 23.718 27.799 73.151 1.00 28.29 216 LYS B C 1
ATOM 4475 O O . LYS C 1 202 ? 22.591 27.548 72.730 1.00 29.04 216 LYS B O 1
ATOM 4481 N N . HIS C 1 203 ? 24.397 28.875 72.766 1.00 27.79 217 HIS B N 1
ATOM 4482 C CA . HIS C 1 203 ? 23.828 29.802 71.789 1.00 26.62 217 HIS B CA 1
ATOM 4483 C C . HIS C 1 203 ? 24.456 29.573 70.415 1.00 28.75 217 HIS B C 1
ATOM 4484 O O . HIS C 1 203 ? 24.181 30.299 69.456 1.00 29.39 217 HIS B O 1
ATOM 4491 N N . MET C 1 204 ? 25.308 28.556 70.344 1.00 28.03 218 MET B N 1
ATOM 4492 C CA . MET C 1 204 ? 25.986 28.161 69.114 1.00 30.31 218 MET B CA 1
ATOM 4493 C C . MET C 1 204 ? 26.801 26.908 69.380 1.00 28.06 218 MET B C 1
ATOM 4494 O O . MET C 1 204 ? 27.258 26.689 70.497 1.00 28.08 218 MET B O 1
ATOM 4499 N N . ASN C 1 205 ? 26.977 26.086 68.350 1.00 28.91 219 ASN B N 1
ATOM 4500 C CA . ASN C 1 205 ? 27.740 24.851 68.478 1.00 28.99 219 ASN B CA 1
ATOM 4501 C C . ASN C 1 205 ? 29.156 25.066 67.956 1.00 26.67 219 ASN B C 1
ATOM 4502 O O . ASN C 1 205 ? 29.352 25.676 66.906 1.00 24.06 219 ASN B O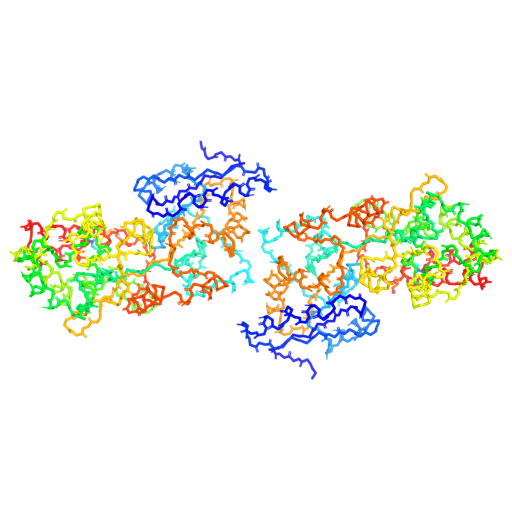 1
ATOM 4507 N N . ALA C 1 206 ? 30.137 24.555 68.694 1.00 25.46 220 ALA B N 1
ATOM 4508 C CA . ALA C 1 206 ? 31.538 24.691 68.315 1.00 24.90 220 ALA B CA 1
ATOM 4509 C C . ALA C 1 206 ? 31.893 23.936 67.037 1.00 25.16 220 ALA B C 1
ATOM 4510 O O . ALA C 1 206 ? 32.951 24.172 66.450 1.00 26.02 220 ALA B O 1
ATOM 4512 N N . ASP C 1 207 ? 31.026 23.029 66.599 1.00 24.07 221 ASP B N 1
ATOM 4513 C CA . ASP C 1 207 ? 31.318 22.267 65.389 1.00 24.81 221 ASP B CA 1
ATOM 4514 C C . ASP C 1 207 ? 30.686 22.851 64.134 1.00 23.09 221 ASP B C 1
ATOM 4515 O O . ASP C 1 207 ? 30.852 22.311 63.043 1.00 22.97 221 ASP B O 1
ATOM 4520 N N . THR C 1 208 ? 29.964 23.955 64.282 1.00 21.86 222 THR B N 1
ATOM 4521 C CA . THR C 1 208 ? 29.317 24.581 63.135 1.00 20.03 222 THR B CA 1
ATOM 4522 C C . THR C 1 208 ? 30.343 24.936 62.059 1.00 19.52 222 THR B C 1
ATOM 4523 O O . THR C 1 208 ? 31.355 25.574 62.350 1.00 18.41 222 THR B O 1
ATOM 4527 N N . ASP C 1 209 ? 30.093 24.513 60.822 1.00 18.04 223 ASP B N 1
ATOM 4528 C CA . ASP C 1 209 ? 31.001 24.837 59.724 1.00 17.84 223 ASP B CA 1
ATOM 4529 C C . ASP C 1 209 ? 30.241 25.535 58.603 1.00 17.18 223 ASP B C 1
ATOM 4530 O O . ASP C 1 209 ? 29.064 25.859 58.756 1.00 17.42 223 ASP B O 1
ATOM 4535 N N . TYR C 1 210 ? 30.905 25.762 57.475 1.00 16.70 224 TYR B N 1
ATOM 4536 C CA . TYR C 1 210 ? 30.271 26.456 56.361 1.00 18.13 224 TYR B CA 1
ATOM 4537 C C . TYR C 1 210 ? 28.976 25.792 55.897 1.00 17.79 224 TYR B C 1
ATOM 4538 O O . TYR C 1 210 ? 27.947 26.455 55.780 1.00 16.66 224 TYR B O 1
ATOM 4547 N N . SER C 1 211 ? 29.030 24.484 55.649 1.00 18.81 225 SER B N 1
ATOM 4548 C CA . SER C 1 211 ? 27.861 23.726 55.191 1.00 20.95 225 SER B CA 1
ATOM 4549 C C . SER C 1 211 ? 26.694 23.778 56.167 1.00 19.71 225 SER B C 1
ATOM 4550 O O . SER C 1 211 ? 25.552 24.010 55.775 1.00 19.76 225 SER B O 1
ATOM 4553 N N . ILE C 1 212 ? 26.988 23.536 57.437 1.00 20.17 226 ILE B N 1
ATOM 4554 C CA . ILE C 1 212 ? 25.963 23.550 58.466 1.00 19.56 226 ILE B CA 1
ATOM 4555 C C . ILE C 1 212 ? 25.281 24.910 58.545 1.00 18.76 226 ILE B C 1
ATOM 4556 O O . ILE C 1 212 ? 24.054 24.994 58.547 1.00 17.71 226 ILE B O 1
ATOM 4561 N N . ALA C 1 213 ? 26.077 25.973 58.606 1.00 16.55 227 ALA B N 1
ATOM 4562 C CA . ALA C 1 213 ? 25.532 27.324 58.702 1.00 16.21 227 ALA B CA 1
ATOM 4563 C C . ALA C 1 213 ? 24.704 27.707 57.480 1.00 15.00 227 ALA B C 1
ATOM 4564 O O . ALA C 1 213 ? 23.602 28.245 57.612 1.00 16.27 227 ALA B O 1
ATOM 4566 N N . GLU C 1 214 ? 25.236 27.437 56.291 1.00 15.70 228 GLU B N 1
ATOM 4567 C CA . GLU C 1 214 ? 24.533 27.764 55.053 1.00 17.12 228 GLU B CA 1
ATOM 4568 C C . GLU C 1 214 ? 23.177 27.052 54.966 1.00 18.22 228 GLU B C 1
ATOM 4569 O O . GLU C 1 214 ? 22.167 27.668 54.612 1.00 16.98 228 GLU B O 1
ATOM 4575 N N . ALA C 1 215 ? 23.150 25.761 55.288 1.00 18.59 229 ALA B N 1
ATOM 4576 C CA . ALA C 1 215 ? 21.896 25.004 55.235 1.00 18.93 229 ALA B CA 1
ATOM 4577 C C . ALA C 1 215 ? 20.889 25.537 56.251 1.00 19.82 229 ALA B C 1
ATOM 4578 O O . ALA C 1 215 ? 19.702 25.678 55.945 1.00 20.76 229 ALA B O 1
ATOM 4580 N N . ALA C 1 216 ? 21.365 25.836 57.457 1.00 19.36 230 ALA B N 1
ATOM 4581 C CA . ALA C 1 216 ? 20.501 26.359 58.517 1.00 20.56 230 ALA B CA 1
ATOM 4582 C C . ALA C 1 216 ? 19.833 27.670 58.119 1.00 19.82 230 ALA B C 1
ATOM 4583 O O . ALA C 1 216 ? 18.634 27.847 58.324 1.00 20.54 230 ALA B O 1
ATOM 4585 N N . PHE C 1 217 ? 20.610 28.591 57.553 1.00 18.58 231 PHE B N 1
ATOM 4586 C CA . PHE C 1 217 ? 20.044 29.871 57.155 1.00 18.70 231 PHE B CA 1
ATOM 4587 C C . PHE C 1 217 ? 19.143 29.758 55.932 1.00 18.20 231 PHE B C 1
ATOM 4588 O O . PHE C 1 217 ? 18.052 30.320 55.914 1.00 19.67 231 PHE B O 1
ATOM 4596 N N . ASN C 1 218 ? 19.588 29.025 54.917 1.00 19.96 232 ASN B N 1
ATOM 4597 C CA . ASN C 1 218 ? 18.797 28.887 53.701 1.00 20.97 232 ASN B CA 1
ATOM 4598 C C . ASN C 1 218 ? 17.517 28.079 53.896 1.00 22.19 232 ASN B C 1
ATOM 4599 O O . ASN C 1 218 ? 16.594 28.162 53.080 1.00 23.12 232 ASN B O 1
ATOM 4604 N N . LYS C 1 219 ? 17.458 27.305 54.975 1.00 23.31 233 LYS B N 1
ATOM 4605 C CA . LYS C 1 219 ? 16.268 26.516 55.281 1.00 25.79 233 LYS B CA 1
ATOM 4606 C C . LYS C 1 219 ? 15.380 27.257 56.279 1.00 25.55 233 LYS B C 1
ATOM 4607 O O . LYS C 1 219 ? 14.354 26.735 56.715 1.00 26.40 233 LYS B O 1
ATOM 4613 N N . GLY C 1 220 ? 15.793 28.466 56.651 1.00 25.62 234 GLY B N 1
ATOM 4614 C CA . GLY C 1 220 ? 15.019 29.273 57.580 1.00 25.29 234 GLY B CA 1
ATOM 4615 C C . GLY C 1 220 ? 15.024 28.793 59.017 1.00 24.90 234 GLY B C 1
ATOM 4616 O O . GLY C 1 220 ? 14.063 29.021 59.749 1.00 26.77 234 GLY B O 1
ATOM 4617 N N . GLU C 1 221 ? 16.107 28.143 59.432 1.00 26.42 235 GLU B N 1
ATOM 4618 C CA . GLU C 1 221 ? 16.212 27.625 60.795 1.00 25.43 235 GLU B CA 1
ATOM 4619 C C . GLU C 1 221 ? 16.926 28.591 61.738 1.00 24.14 235 GLU B C 1
ATOM 4620 O O . GLU C 1 221 ? 16.658 28.609 62.940 1.00 23.30 235 GLU B O 1
ATOM 4626 N N . THR C 1 222 ? 17.840 29.392 61.199 1.00 21.46 236 THR B N 1
ATOM 4627 C CA . THR C 1 222 ? 18.569 30.353 62.020 1.00 20.64 236 THR B CA 1
ATOM 4628 C C . THR C 1 222 ? 18.292 31.769 61.496 1.00 18.44 236 THR B C 1
ATOM 4629 O O . THR C 1 222 ? 18.199 31.991 60.288 1.00 19.86 236 THR B O 1
ATOM 4633 N N . ALA C 1 223 ? 18.147 32.717 62.410 1.00 18.01 237 ALA B N 1
ATOM 4634 C CA . ALA C 1 223 ? 17.831 34.092 62.043 1.00 18.72 237 ALA B CA 1
ATOM 4635 C C . ALA C 1 223 ? 18.949 34.888 61.376 1.00 18.72 237 ALA B C 1
ATOM 4636 O O . ALA C 1 223 ? 18.676 35.818 60.614 1.00 17.75 237 ALA B O 1
ATOM 4638 N N . MET C 1 224 ? 20.197 34.530 61.658 1.00 16.87 238 MET B N 1
ATOM 4639 C CA . MET C 1 224 ? 21.332 35.257 61.101 1.00 17.73 238 MET B CA 1
ATOM 4640 C C . MET C 1 224 ? 22.518 34.369 60.757 1.00 17.02 238 MET B C 1
ATOM 4641 O O . MET C 1 224 ? 22.649 33.257 61.262 1.00 18.49 238 MET B O 1
ATOM 4646 N N . THR C 1 225 ? 23.396 34.890 59.907 1.00 17.33 239 THR B N 1
ATOM 4647 C CA . THR C 1 225 ? 24.619 34.200 59.533 1.00 15.58 239 THR B CA 1
ATOM 4648 C C . THR C 1 225 ? 25.628 35.270 59.132 1.00 15.43 239 THR B C 1
ATOM 4649 O O . THR C 1 225 ? 25.277 36.442 58.975 1.00 14.56 239 THR B O 1
ATOM 4653 N N . ILE C 1 226 ? 26.885 34.878 59.001 1.00 12.71 240 ILE B N 1
ATOM 4654 C CA . ILE C 1 226 ? 27.928 35.814 58.601 1.00 13.70 240 ILE B CA 1
ATOM 4655 C C . ILE C 1 226 ? 28.570 35.197 57.372 1.00 14.06 240 ILE B C 1
ATOM 4656 O O . ILE C 1 226 ? 29.077 34.077 57.431 1.00 12.69 240 ILE B O 1
ATOM 4661 N N . ASN C 1 227 ? 28.527 35.915 56.254 1.00 12.76 241 ASN B N 1
ATOM 4662 C CA . ASN C 1 227 ? 29.105 35.398 55.025 1.00 13.14 241 ASN B CA 1
ATOM 4663 C C . ASN C 1 227 ? 29.396 36.488 54.005 1.00 13.36 241 ASN B C 1
ATOM 4664 O O . ASN C 1 227 ? 29.023 37.647 54.190 1.00 13.78 241 ASN B O 1
ATOM 4669 N N . GLY C 1 228 ? 30.052 36.090 52.918 1.00 14.17 242 GLY B N 1
ATOM 4670 C CA . GLY C 1 228 ? 30.409 37.021 51.862 1.00 12.47 242 GLY B CA 1
ATOM 4671 C C . GLY C 1 228 ? 29.408 37.059 50.724 1.00 13.52 242 GLY B C 1
ATOM 4672 O O . GLY C 1 228 ? 28.473 36.258 50.690 1.00 12.38 242 GLY B O 1
ATOM 4673 N N . PRO C 1 229 ? 29.593 37.975 49.759 1.00 13.13 243 PRO B N 1
ATOM 4674 C CA . PRO C 1 229 ? 28.714 38.147 48.598 1.00 13.95 243 PRO B CA 1
ATOM 4675 C C . PRO C 1 229 ? 28.447 36.878 47.801 1.00 13.25 243 PRO B C 1
ATOM 4676 O O . PRO C 1 229 ? 27.347 36.682 47.293 1.00 13.68 243 PRO B O 1
ATOM 4680 N N . TRP C 1 230 ? 29.461 36.028 47.690 1.00 12.75 244 TRP B N 1
ATOM 4681 C CA . TRP C 1 230 ? 29.332 34.779 46.946 1.00 13.95 244 TRP B CA 1
ATOM 4682 C C . TRP C 1 230 ? 28.164 33.936 47.461 1.00 15.58 244 TRP B C 1
ATOM 4683 O O . TRP C 1 230 ? 27.550 33.184 46.706 1.00 16.58 244 TRP B O 1
ATOM 4694 N N . ALA C 1 231 ? 27.839 34.078 48.741 1.00 14.59 245 ALA B N 1
ATOM 4695 C CA . ALA C 1 231 ? 26.752 33.295 49.323 1.00 15.42 245 ALA B CA 1
ATOM 4696 C C . ALA C 1 231 ? 25.336 33.758 48.966 1.00 16.25 245 ALA B C 1
ATOM 4697 O O . ALA C 1 231 ? 24.385 32.994 49.130 1.00 17.28 245 ALA B O 1
ATOM 4699 N N . TRP C 1 232 ? 25.188 34.987 48.474 1.00 16.95 246 TRP B N 1
ATOM 4700 C CA . TRP C 1 232 ? 23.859 35.519 48.154 1.00 17.15 246 TRP B CA 1
ATOM 4701 C C . TRP C 1 232 ? 23.081 34.746 47.096 1.00 18.39 246 TRP B C 1
ATOM 4702 O O . TRP C 1 232 ? 21.853 34.712 47.128 1.00 19.07 246 TRP B O 1
ATOM 4713 N N . SER C 1 233 ? 23.791 34.139 46.153 1.00 19.32 247 SER B N 1
ATOM 4714 C CA . SER C 1 233 ? 23.140 33.384 45.085 1.00 21.95 247 SER B CA 1
ATOM 4715 C C . SER C 1 233 ? 22.308 32.228 45.644 1.00 21.54 247 SER B C 1
ATOM 4716 O O . SER C 1 233 ? 21.142 32.065 45.285 1.00 21.81 247 SER B O 1
ATOM 4719 N N . ASN C 1 234 ? 22.903 31.435 46.531 1.00 22.09 248 ASN B N 1
ATOM 4720 C CA . ASN C 1 234 ? 22.197 30.305 47.130 1.00 22.30 248 ASN B CA 1
ATOM 4721 C C . ASN C 1 234 ? 20.998 30.756 47.961 1.00 23.20 248 ASN B C 1
ATOM 4722 O O . ASN C 1 234 ? 19.973 30.067 48.010 1.00 22.38 248 ASN B O 1
ATOM 4727 N N . ILE C 1 235 ? 21.119 31.910 48.613 1.00 20.57 249 ILE B N 1
ATOM 4728 C CA . ILE C 1 235 ? 20.019 32.427 49.420 1.00 20.93 249 ILE B CA 1
ATOM 4729 C C . ILE C 1 235 ? 18.866 32.876 48.510 1.00 21.94 249 ILE B C 1
ATOM 4730 O O . ILE C 1 235 ? 17.702 32.659 48.839 1.00 22.97 249 ILE B O 1
ATOM 4735 N N . ASP C 1 236 ? 19.181 33.502 47.375 1.00 22.01 250 ASP B N 1
ATOM 4736 C CA . ASP C 1 236 ? 18.126 33.935 46.456 1.00 23.84 250 ASP B CA 1
ATOM 4737 C C . ASP C 1 236 ? 17.290 32.727 46.035 1.00 24.88 250 ASP B C 1
ATOM 4738 O O . ASP C 1 236 ? 16.064 32.805 45.945 1.00 24.20 250 ASP B O 1
ATOM 4743 N N . THR C 1 237 ? 17.962 31.610 45.783 1.00 25.55 251 THR B N 1
ATOM 4744 C CA . THR C 1 237 ? 17.289 30.383 45.372 1.00 26.73 251 THR B CA 1
ATOM 4745 C C . THR C 1 237 ? 16.387 29.840 46.480 1.00 26.78 251 THR B C 1
ATOM 4746 O O . THR C 1 237 ? 15.340 29.253 46.205 1.00 28.10 251 THR B O 1
ATOM 4750 N N . SER C 1 238 ? 16.783 30.052 47.731 1.00 25.68 252 SER B N 1
ATOM 4751 C CA . SER C 1 238 ? 15.998 29.568 48.863 1.00 25.65 252 SER B CA 1
ATOM 4752 C C . SER C 1 238 ? 14.731 30.397 49.073 1.00 25.99 252 SER B C 1
ATOM 4753 O O . SER C 1 238 ? 13.865 30.016 49.857 1.00 26.71 252 SER B O 1
ATOM 4756 N N . LYS C 1 239 ? 14.635 31.528 48.377 1.00 25.41 253 LYS B N 1
ATOM 4757 C CA . LYS C 1 239 ? 13.476 32.418 48.478 1.00 26.38 253 LYS B CA 1
ATOM 4758 C C . LYS C 1 239 ? 13.332 33.061 49.858 1.00 26.24 253 LYS B C 1
ATOM 4759 O O . LYS C 1 239 ? 12.318 33.698 50.162 1.00 24.76 253 LYS B O 1
ATOM 4765 N N . VAL C 1 240 ? 14.341 32.893 50.700 1.00 25.40 254 VAL B N 1
ATOM 4766 C CA . VAL C 1 240 ? 14.307 33.489 52.024 1.00 25.39 254 VAL B CA 1
ATOM 4767 C C . VAL C 1 240 ? 14.347 35.003 51.876 1.00 24.71 254 VAL B C 1
ATOM 4768 O O . VAL C 1 240 ? 15.094 35.533 51.045 1.00 24.86 254 VAL B O 1
ATOM 4772 N N . ASN C 1 241 ? 13.527 35.697 52.661 1.00 22.90 255 ASN B N 1
ATOM 4773 C CA . ASN C 1 241 ? 13.483 37.158 52.624 1.00 22.81 255 ASN B CA 1
ATOM 4774 C C . ASN C 1 241 ? 14.601 37.673 53.520 1.00 21.79 255 ASN B C 1
ATOM 4775 O O . ASN C 1 241 ? 14.393 37.915 54.709 1.00 21.06 255 ASN B O 1
ATOM 4780 N N . TYR C 1 242 ? 15.780 37.858 52.935 1.00 20.75 256 TYR B N 1
ATOM 4781 C CA . TYR C 1 242 ? 16.956 38.289 53.686 1.00 20.06 256 TYR B CA 1
ATOM 4782 C C . TYR C 1 242 ? 17.444 39.716 53.443 1.00 19.11 256 TYR B C 1
ATOM 4783 O O . TYR C 1 242 ? 17.152 40.328 52.418 1.00 17.74 256 TYR B O 1
ATOM 4792 N N . GLY C 1 243 ? 18.203 40.223 54.409 1.00 16.80 257 GLY B N 1
ATOM 4793 C CA . GLY C 1 243 ? 18.791 41.541 54.296 1.00 17.00 257 GLY B CA 1
ATOM 4794 C C . GLY C 1 243 ? 20.287 41.380 54.528 1.00 16.56 257 GLY B C 1
ATOM 4795 O O . GLY C 1 243 ? 20.720 40.370 55.085 1.00 16.36 257 GLY B O 1
ATOM 4796 N N . VAL C 1 244 ? 21.081 42.345 54.081 1.00 16.74 258 VAL B N 1
ATOM 4797 C CA . VAL C 1 244 ? 22.535 42.307 54.283 1.00 16.24 258 VAL B CA 1
ATOM 4798 C C . VAL C 1 244 ? 22.845 43.635 54.950 1.00 16.66 258 VAL B C 1
ATOM 4799 O O . VAL C 1 244 ? 22.551 44.689 54.394 1.00 17.16 258 VAL B O 1
ATOM 4803 N N . THR C 1 245 ? 23.440 43.597 56.136 1.00 16.50 259 THR B N 1
ATOM 4804 C CA . THR C 1 245 ? 23.704 44.839 56.849 1.00 16.82 259 THR B CA 1
ATOM 4805 C C . THR C 1 245 ? 25.047 44.858 57.574 1.00 16.16 259 THR B C 1
ATOM 4806 O O . THR C 1 245 ? 25.843 43.924 57.465 1.00 16.34 259 THR B O 1
ATOM 4810 N N . VAL C 1 246 ? 25.301 45.934 58.308 1.00 15.45 260 VAL B N 1
ATOM 4811 C CA . VAL C 1 246 ? 26.550 46.062 59.044 1.00 15.54 260 VAL B CA 1
ATOM 4812 C C . VAL C 1 246 ? 26.640 45.023 60.150 1.00 16.15 260 VAL B C 1
ATOM 4813 O O . VAL C 1 246 ? 25.636 44.671 60.770 1.00 15.78 260 VAL B O 1
ATOM 4817 N N . LEU C 1 247 ? 27.849 44.522 60.385 1.00 16.17 261 LEU B N 1
ATOM 4818 C CA . LEU C 1 247 ? 28.066 43.530 61.428 1.00 16.92 261 LEU B CA 1
ATOM 4819 C C . LEU C 1 247 ? 27.776 44.166 62.782 1.00 18.68 261 LEU B C 1
ATOM 4820 O O . LEU C 1 247 ? 27.878 45.381 62.946 1.00 19.25 261 LEU B O 1
ATOM 4825 N N . PRO C 1 248 ? 27.384 43.355 63.772 1.00 19.66 262 PRO B N 1
ATOM 4826 C CA . PRO C 1 248 ? 27.100 43.944 65.084 1.00 18.89 262 PRO B CA 1
ATOM 4827 C C . PRO C 1 248 ? 28.362 44.505 65.735 1.00 18.59 262 PRO B C 1
ATOM 4828 O O . PRO C 1 248 ? 29.481 44.124 65.381 1.00 16.93 262 PRO B O 1
ATOM 4832 N N . THR C 1 249 ? 28.186 45.432 66.671 1.00 18.86 263 THR B N 1
ATOM 4833 C CA . THR C 1 249 ? 29.327 46.019 67.361 1.00 17.37 263 THR B CA 1
ATOM 4834 C C . THR C 1 249 ? 29.627 45.162 68.589 1.00 16.25 263 THR B C 1
ATOM 4835 O O . THR C 1 249 ? 28.793 44.361 69.009 1.00 16.22 263 THR B O 1
ATOM 4839 N N . PHE C 1 250 ? 30.825 45.319 69.144 1.00 15.96 264 PHE B N 1
ATOM 4840 C CA . PHE C 1 250 ? 31.238 44.584 70.339 1.00 16.10 264 PHE B CA 1
ATOM 4841 C C . PHE C 1 250 ? 31.885 45.610 71.266 1.00 16.81 264 PHE B C 1
ATOM 4842 O O . PHE C 1 250 ? 32.831 46.295 70.878 1.00 17.28 264 PHE B O 1
ATOM 4850 N N . LYS C 1 251 ? 31.366 45.718 72.484 1.00 18.11 265 LYS B N 1
ATOM 4851 C CA . LYS C 1 251 ? 31.859 46.695 73.455 1.00 20.76 265 LYS B CA 1
ATOM 4852 C C . LYS C 1 251 ? 31.782 48.110 72.880 1.00 21.97 265 LYS B C 1
ATOM 4853 O O . LYS C 1 251 ? 32.658 48.948 73.119 1.00 22.54 265 LYS B O 1
ATOM 4859 N N . GLY C 1 252 ? 30.720 48.358 72.117 1.00 21.67 266 GLY B N 1
ATOM 4860 C CA . GLY C 1 252 ? 30.504 49.665 71.518 1.00 21.49 266 GLY B CA 1
ATOM 4861 C C . GLY C 1 252 ? 31.336 49.940 70.282 1.00 21.33 266 GLY B C 1
ATOM 4862 O O . GLY C 1 252 ? 31.174 50.982 69.650 1.00 21.26 266 GLY B O 1
ATOM 4863 N N . GLN C 1 253 ? 32.221 49.009 69.935 1.00 20.06 267 GLN B N 1
ATOM 4864 C CA . GLN C 1 253 ? 33.090 49.164 68.772 1.00 19.34 267 GLN B CA 1
ATOM 4865 C C . GLN C 1 253 ? 32.615 48.318 67.591 1.00 20.26 267 GLN B C 1
ATOM 4866 O O . GLN C 1 253 ? 32.130 47.201 67.762 1.00 19.18 267 GLN B O 1
ATOM 4872 N N . PRO C 1 254 ? 32.757 48.840 66.367 1.00 18.99 268 PRO B N 1
ATOM 4873 C CA . PRO C 1 254 ? 32.313 48.053 65.215 1.00 20.25 268 PRO B CA 1
ATOM 4874 C C . PRO C 1 254 ? 33.189 46.825 64.972 1.00 19.71 268 PRO B C 1
ATOM 4875 O O . PRO C 1 254 ? 34.370 46.803 65.336 1.00 18.54 268 PRO B O 1
ATOM 4879 N N . SER C 1 255 ? 32.597 45.788 64.391 1.00 17.45 269 SER B N 1
ATOM 4880 C CA . SER C 1 255 ? 33.363 44.592 64.079 1.00 16.98 269 SER B CA 1
ATOM 4881 C C . SER C 1 255 ? 34.278 45.002 62.928 1.00 17.12 269 SER B C 1
ATOM 4882 O O . SER C 1 255 ? 33.900 45.822 62.088 1.00 18.13 269 SER B O 1
ATOM 4885 N N . LYS C 1 256 ? 35.481 44.438 62.907 1.00 16.35 270 LYS B N 1
ATOM 4886 C CA . LYS C 1 256 ? 36.484 44.775 61.904 1.00 15.81 270 LYS B CA 1
ATOM 4887 C C . LYS C 1 256 ? 36.940 43.597 61.043 1.00 15.54 270 LYS B C 1
ATOM 4888 O O . LYS C 1 256 ? 38.001 43.020 61.273 1.00 14.58 270 LYS B O 1
ATOM 4894 N N . PRO C 1 257 ? 36.158 43.251 60.013 1.00 15.88 271 PRO B N 1
ATOM 4895 C CA . PRO C 1 257 ? 36.522 42.130 59.145 1.00 14.86 271 PRO B CA 1
ATOM 4896 C C . PRO C 1 257 ? 37.804 42.370 58.348 1.00 16.90 271 PRO B C 1
ATOM 4897 O O . PRO C 1 257 ? 38.132 43.512 58.021 1.00 16.88 271 PRO B O 1
ATOM 4901 N N . PHE C 1 258 ? 38.541 41.297 58.068 1.00 15.69 272 PHE B N 1
ATOM 4902 C CA . PHE C 1 258 ? 39.757 41.404 57.268 1.00 17.25 272 PHE B CA 1
ATOM 4903 C C . PHE C 1 258 ? 39.265 41.430 55.838 1.00 18.15 272 PHE B C 1
ATOM 4904 O O . PHE C 1 258 ? 38.560 40.516 55.400 1.00 19.79 272 PHE B O 1
ATOM 4912 N N . VAL C 1 259 ? 39.639 42.479 55.115 1.00 14.19 273 VAL B N 1
ATOM 4913 C CA . VAL C 1 259 ? 39.216 42.657 53.734 1.00 15.60 273 VAL B CA 1
ATOM 4914 C C . VAL C 1 259 ? 40.152 41.973 52.751 1.00 13.04 273 VAL B C 1
ATOM 4915 O O . VAL C 1 259 ? 41.364 42.179 52.781 1.00 11.97 273 VAL B O 1
ATOM 4919 N N . GLY C 1 260 ? 39.574 41.146 51.890 1.00 12.84 274 GLY B N 1
ATOM 4920 C CA . GLY C 1 260 ? 40.364 40.435 50.913 1.00 13.83 274 GLY B CA 1
ATOM 4921 C C . GLY C 1 260 ? 40.084 40.910 49.510 1.00 13.70 274 GLY B C 1
ATOM 4922 O O . GLY C 1 260 ? 38.947 41.211 49.148 1.00 14.82 274 GLY B O 1
ATOM 4923 N N . VAL C 1 261 ? 41.139 41.012 48.720 1.00 12.77 275 VAL B N 1
ATOM 4924 C CA . VAL C 1 261 ? 40.975 41.424 47.343 1.00 11.77 275 VAL B CA 1
ATOM 4925 C C . VAL C 1 261 ? 41.171 40.174 46.514 1.00 11.91 275 VAL B C 1
ATOM 4926 O O . VAL C 1 261 ? 42.286 39.655 46.408 1.00 11.92 275 VAL B O 1
ATOM 4930 N N . LEU C 1 262 ? 40.073 39.670 45.963 1.00 11.37 276 LEU B N 1
ATOM 4931 C CA . LEU C 1 262 ? 40.143 38.487 45.124 1.00 12.32 276 LEU B CA 1
ATOM 4932 C C . LEU C 1 262 ? 41.032 38.906 43.970 1.00 13.88 276 LEU B C 1
ATOM 4933 O O . LEU C 1 262 ? 40.765 39.903 43.296 1.00 13.87 276 LEU B O 1
ATOM 4938 N N . SER C 1 263 ? 42.096 38.142 43.754 1.00 13.57 277 SER B N 1
ATOM 4939 C CA . SER C 1 263 ? 43.066 38.453 42.715 1.00 13.71 277 SER B CA 1
ATOM 4940 C C . SER C 1 263 ? 43.419 37.247 41.861 1.00 13.26 277 SER B C 1
ATOM 4941 O O . SER C 1 263 ? 43.209 36.100 42.264 1.00 12.39 277 SER B O 1
ATOM 4944 N N . ALA C 1 264 ? 43.972 37.515 40.682 1.00 13.12 278 ALA B N 1
ATOM 4945 C CA . ALA C 1 264 ? 44.368 36.461 39.756 1.00 12.24 278 ALA B CA 1
ATOM 4946 C C . ALA C 1 264 ? 45.867 36.512 39.479 1.00 12.64 278 ALA B C 1
ATOM 4947 O O . ALA C 1 264 ? 46.376 37.459 38.878 1.00 11.34 278 ALA B O 1
ATOM 4949 N N . GLY C 1 265 ? 46.573 35.483 39.932 1.00 10.86 279 GLY B N 1
ATOM 4950 C CA . GLY C 1 265 ? 48.007 35.413 39.718 1.00 10.85 279 GLY B CA 1
ATOM 4951 C C . GLY C 1 265 ? 48.363 34.431 38.621 1.00 12.35 279 GLY B C 1
ATOM 4952 O O . GLY C 1 265 ? 47.638 33.466 38.374 1.00 14.27 279 GLY B O 1
ATOM 4953 N N . ILE C 1 266 ? 49.493 34.672 37.966 1.00 12.91 280 ILE B N 1
ATOM 4954 C CA . ILE C 1 266 ? 49.959 33.816 36.879 1.00 13.19 280 ILE B CA 1
ATOM 4955 C C . ILE C 1 266 ? 51.144 32.989 37.365 1.00 14.72 280 ILE B C 1
ATOM 4956 O O . ILE C 1 266 ? 52.090 33.523 37.945 1.00 16.25 280 ILE B O 1
ATOM 4961 N N . ASN C 1 267 ? 51.085 31.684 37.125 1.00 15.79 281 ASN B N 1
ATOM 4962 C CA . ASN C 1 267 ? 52.145 30.763 37.540 1.00 17.13 281 ASN B CA 1
ATOM 4963 C C . ASN C 1 267 ? 53.472 31.128 36.877 1.00 16.29 281 ASN B C 1
ATOM 4964 O O . ASN C 1 267 ? 53.544 31.231 35.656 1.00 17.05 281 ASN B O 1
ATOM 4969 N N . ALA C 1 268 ? 54.522 31.314 37.674 1.00 17.58 282 ALA B N 1
ATOM 4970 C CA . ALA C 1 268 ? 55.833 31.668 37.127 1.00 18.92 282 ALA B CA 1
ATOM 4971 C C . ALA C 1 268 ? 56.340 30.609 36.145 1.00 21.34 282 ALA B C 1
ATOM 4972 O O . ALA C 1 268 ? 57.121 30.911 35.237 1.00 21.76 282 ALA B O 1
ATOM 4974 N N . ALA C 1 269 ? 55.884 29.372 36.323 1.00 22.49 283 ALA B N 1
ATOM 4975 C CA . ALA C 1 269 ? 56.298 28.267 35.461 1.00 23.98 283 ALA B CA 1
ATOM 4976 C C . ALA C 1 269 ? 55.395 28.104 34.247 1.00 24.85 283 ALA B C 1
ATOM 4977 O O . ALA C 1 269 ? 55.536 27.148 33.479 1.00 25.45 283 ALA B O 1
ATOM 4979 N N . SER C 1 270 ? 54.461 29.026 34.063 1.00 23.54 284 SER B N 1
ATOM 4980 C CA . SER C 1 270 ? 53.561 28.920 32.925 1.00 22.61 284 SER B CA 1
ATOM 4981 C C . SER C 1 270 ? 54.214 29.332 31.611 1.00 22.51 284 SER B C 1
ATOM 4982 O O . SER C 1 270 ? 54.912 30.335 31.545 1.00 21.10 284 SER B O 1
ATOM 4985 N N . PRO C 1 271 ? 54.014 28.534 30.551 1.00 24.80 285 PRO B N 1
ATOM 4986 C CA . PRO C 1 271 ? 54.585 28.844 29.233 1.00 24.84 285 PRO B CA 1
ATOM 4987 C C . PRO C 1 271 ? 53.611 29.730 28.459 1.00 24.78 285 PRO B C 1
ATOM 4988 O O . PRO C 1 271 ? 53.883 30.122 27.326 1.00 25.70 285 PRO B O 1
ATOM 4992 N N . ASN C 1 272 ? 52.476 30.038 29.083 1.00 22.49 286 ASN B N 1
ATOM 4993 C CA . ASN C 1 272 ? 51.436 30.842 28.447 1.00 20.66 286 ASN B CA 1
ATOM 4994 C C . ASN C 1 272 ? 51.167 32.159 29.161 1.00 19.32 286 ASN B C 1
ATOM 4995 O O . ASN C 1 272 ? 50.016 32.584 29.260 1.00 16.59 286 ASN B O 1
ATOM 5000 N N . LYS C 1 273 ? 52.222 32.801 29.651 1.00 17.53 287 LYS B N 1
ATOM 5001 C CA . LYS C 1 273 ? 52.077 34.058 30.374 1.00 17.31 287 LYS B CA 1
ATOM 5002 C C . LYS C 1 273 ? 51.380 35.163 29.586 1.00 16.78 287 LYS B C 1
ATOM 5003 O O . LYS C 1 273 ? 50.491 35.834 30.109 1.00 15.88 287 LYS B O 1
ATOM 5009 N N . GLU C 1 274 ? 51.771 35.362 28.332 1.00 16.93 288 GLU B N 1
ATOM 5010 C CA . GLU C 1 274 ? 51.145 36.419 27.547 1.00 17.81 288 GLU B CA 1
ATOM 5011 C C . GLU C 1 274 ? 49.664 36.131 27.330 1.00 16.62 288 GLU B C 1
ATOM 5012 O O . GLU C 1 274 ? 48.825 37.033 27.416 1.00 14.72 288 GLU B O 1
ATOM 5018 N N . LEU C 1 275 ? 49.332 34.872 27.056 1.00 15.34 289 LEU B N 1
ATOM 5019 C CA . LEU C 1 275 ? 47.932 34.502 26.865 1.00 16.02 289 LEU B CA 1
ATOM 5020 C C . LEU C 1 275 ? 47.147 34.748 28.148 1.00 13.94 289 LEU B C 1
ATOM 5021 O O . LEU C 1 275 ? 46.007 35.231 28.114 1.00 13.14 289 LEU B O 1
ATOM 5026 N N . ALA C 1 276 ? 47.755 34.416 29.281 1.00 14.35 290 ALA B N 1
ATOM 5027 C CA . ALA C 1 276 ? 47.089 34.603 30.569 1.00 13.47 290 ALA B CA 1
ATOM 5028 C C . ALA C 1 276 ? 46.832 36.082 30.848 1.00 12.69 290 ALA B C 1
ATOM 5029 O O . ALA C 1 276 ? 45.773 36.445 31.362 1.00 13.22 290 ALA B O 1
ATOM 5031 N N . LYS C 1 277 ? 47.794 36.934 30.512 1.00 11.58 291 LYS B N 1
ATOM 5032 C CA . LYS C 1 277 ? 47.624 38.369 30.730 1.00 12.09 291 LYS B CA 1
ATOM 5033 C C . LYS C 1 277 ? 46.527 38.916 29.822 1.00 12.26 291 LYS B C 1
ATOM 5034 O O . LYS C 1 277 ? 45.771 39.797 30.221 1.00 11.02 291 LYS B O 1
ATOM 5040 N N . GLU C 1 278 ? 46.437 38.394 28.601 1.00 11.24 292 GLU B N 1
ATOM 5041 C CA . GLU C 1 278 ? 45.408 38.863 27.679 1.00 11.67 292 GLU B CA 1
ATOM 5042 C C . GLU C 1 278 ? 44.036 38.451 28.187 1.00 12.31 292 GLU B C 1
ATOM 5043 O O . GLU C 1 278 ? 43.089 39.234 28.142 1.00 12.91 292 GLU B O 1
ATOM 5049 N N . PHE C 1 279 ? 43.933 37.226 28.695 1.00 12.09 293 PHE B N 1
ATOM 5050 C CA . PHE C 1 279 ? 42.658 36.752 29.215 1.00 12.82 293 PHE B CA 1
ATOM 5051 C C . PHE C 1 279 ? 42.198 37.621 30.389 1.00 13.66 293 PHE B C 1
ATOM 5052 O O . PHE C 1 279 ? 41.055 38.083 30.426 1.00 12.07 293 PHE B O 1
ATOM 5060 N N . LEU C 1 280 ? 43.088 37.848 31.348 1.00 11.77 294 LEU B N 1
ATOM 5061 C CA . LEU C 1 280 ? 42.733 38.651 32.514 1.00 12.53 294 LEU B CA 1
ATOM 5062 C C . LEU C 1 280 ? 42.503 40.125 32.175 1.00 13.78 294 LEU B C 1
ATOM 5063 O O . LEU C 1 280 ? 41.484 40.707 32.559 1.00 14.67 294 LEU B O 1
ATOM 5068 N N . GLU C 1 281 ? 43.435 40.725 31.441 1.00 14.72 295 GLU B N 1
ATOM 5069 C CA . GLU C 1 281 ? 43.324 42.145 31.082 1.00 14.78 295 GLU B CA 1
ATOM 5070 C C . GLU C 1 281 ? 42.238 42.516 30.092 1.00 16.14 295 GLU B C 1
ATOM 5071 O O . GLU C 1 281 ? 41.507 43.489 30.290 1.00 17.02 295 GLU B O 1
ATOM 5077 N N . ASN C 1 282 ? 42.140 41.729 29.027 1.00 14.20 296 ASN B N 1
ATOM 5078 C CA . ASN C 1 282 ? 41.197 41.989 27.942 1.00 15.35 296 ASN B CA 1
ATOM 5079 C C . ASN C 1 282 ? 39.819 41.334 28.016 1.00 16.40 296 ASN B C 1
ATOM 5080 O O . ASN C 1 282 ? 38.871 41.825 27.405 1.00 16.94 296 ASN B O 1
ATOM 5085 N N . TYR C 1 283 ? 39.701 40.222 28.735 1.00 14.88 297 TYR B N 1
ATOM 5086 C CA . TYR C 1 283 ? 38.416 39.538 28.811 1.00 13.27 297 TYR B CA 1
ATOM 5087 C C . TYR C 1 283 ? 37.744 39.565 30.170 1.00 13.17 297 TYR B C 1
ATOM 5088 O O . TYR C 1 283 ? 36.577 39.937 30.283 1.00 14.02 297 TYR B O 1
ATOM 5097 N N . LEU C 1 284 ? 38.468 39.182 31.213 1.00 12.47 298 LEU B N 1
ATOM 5098 C CA . LEU C 1 284 ? 37.857 39.174 32.534 1.00 13.12 298 LEU B CA 1
ATOM 5099 C C . LEU C 1 284 ? 37.619 40.575 33.091 1.00 14.13 298 LEU B C 1
ATOM 5100 O O . LEU C 1 284 ? 36.523 40.874 33.549 1.00 13.37 298 LEU B O 1
ATOM 5105 N N . LEU C 1 285 ? 38.643 41.425 33.057 1.00 12.07 299 LEU B N 1
ATOM 5106 C CA . LEU C 1 285 ? 38.510 42.775 33.591 1.00 13.39 299 LEU B CA 1
ATOM 5107 C C . LEU C 1 285 ? 37.801 43.756 32.658 1.00 14.11 299 LEU B C 1
ATOM 5108 O O . LEU C 1 285 ? 38.347 44.792 32.269 1.00 12.13 299 LEU B O 1
ATOM 5113 N N . THR C 1 286 ? 36.567 43.392 32.314 1.00 14.11 300 THR B N 1
ATOM 5114 C CA . THR C 1 286 ? 35.688 44.183 31.464 1.00 15.45 300 THR B CA 1
ATOM 5115 C C . THR C 1 286 ? 34.305 44.068 32.091 1.00 16.52 300 THR B C 1
ATOM 5116 O O . THR C 1 286 ? 34.051 43.162 32.882 1.00 15.34 300 THR B O 1
ATOM 5120 N N . ASP C 1 287 ? 33.413 44.985 31.739 1.00 16.16 301 ASP B N 1
ATOM 5121 C CA . ASP C 1 287 ? 32.063 44.954 32.279 1.00 18.15 301 ASP B CA 1
ATOM 5122 C C . ASP C 1 287 ? 31.403 43.607 31.975 1.00 17.74 301 ASP B C 1
ATOM 5123 O O . ASP C 1 287 ? 30.816 42.983 32.861 1.00 16.74 301 ASP B O 1
ATOM 5128 N N . GLU C 1 288 ? 31.511 43.151 30.728 1.00 17.52 302 GLU B N 1
ATOM 5129 C CA . GLU C 1 288 ? 30.912 41.877 30.326 1.00 18.68 302 GLU B CA 1
ATOM 5130 C C . GLU C 1 288 ? 31.551 40.666 31.006 1.00 16.48 302 GLU B C 1
ATOM 5131 O O . GLU C 1 288 ? 30.868 39.690 31.325 1.00 17.08 302 GLU B O 1
ATOM 5137 N N . GLY C 1 289 ? 32.861 40.720 31.216 1.00 15.27 303 GLY B N 1
ATOM 5138 C CA . GLY C 1 289 ? 33.541 39.607 31.857 1.00 13.09 303 GLY B CA 1
ATOM 5139 C C . GLY C 1 289 ? 33.148 39.462 33.315 1.00 14.53 303 GLY B C 1
ATOM 5140 O O . GLY C 1 289 ? 32.785 38.371 33.769 1.00 14.43 303 GLY B O 1
ATOM 5141 N N . LEU C 1 290 ? 33.215 40.560 34.060 1.00 13.14 304 LEU B N 1
ATOM 5142 C CA . LEU C 1 290 ? 32.862 40.503 35.475 1.00 14.31 304 LEU B CA 1
ATOM 5143 C C . LEU C 1 290 ? 31.375 40.221 35.626 1.00 14.64 304 LEU B C 1
ATOM 5144 O O . LEU C 1 290 ? 30.958 39.537 36.557 1.00 13.67 304 LEU B O 1
ATOM 5149 N N . GLU C 1 291 ? 30.572 40.733 34.700 1.00 16.34 305 GLU B N 1
ATOM 5150 C CA . GLU C 1 291 ? 29.140 40.492 34.764 1.00 18.22 305 GLU B CA 1
ATOM 5151 C C . GLU C 1 291 ? 28.829 39.003 34.623 1.00 17.00 305 GLU B C 1
ATOM 5152 O O . GLU C 1 291 ? 27.921 38.490 35.282 1.00 18.65 305 GLU B O 1
ATOM 5158 N N . ALA C 1 292 ? 29.574 38.305 33.768 1.00 15.39 306 ALA B N 1
ATOM 5159 C CA . ALA C 1 292 ? 29.343 36.873 33.581 1.00 15.75 306 ALA B CA 1
ATOM 5160 C C . ALA C 1 292 ? 29.656 36.118 34.868 1.00 16.61 306 ALA B C 1
ATOM 5161 O O . ALA C 1 292 ? 28.925 35.214 35.267 1.00 16.86 306 ALA B O 1
ATOM 5163 N N . VAL C 1 293 ? 30.752 36.488 35.519 1.00 15.38 307 VAL B N 1
ATOM 5164 C CA . VAL C 1 293 ? 31.126 35.827 36.760 1.00 15.05 307 VAL B CA 1
ATOM 5165 C C . VAL C 1 293 ? 30.128 36.179 37.853 1.00 15.09 307 VAL B C 1
ATOM 5166 O O . VAL C 1 293 ? 29.629 35.305 38.563 1.00 17.91 307 VAL B O 1
ATOM 5170 N N . ASN C 1 294 ? 29.842 37.468 37.976 1.00 15.83 308 ASN B N 1
ATOM 5171 C CA . ASN C 1 294 ? 28.918 37.980 38.979 1.00 18.13 308 ASN B CA 1
ATOM 5172 C C . ASN C 1 294 ? 27.536 37.322 38.887 1.00 19.69 308 ASN B C 1
ATOM 5173 O O . ASN C 1 294 ? 26.899 37.054 39.910 1.00 19.13 308 ASN B O 1
ATOM 5178 N N . LYS C 1 295 ? 27.079 37.070 37.663 1.00 20.82 309 LYS B N 1
ATOM 5179 C CA . LYS C 1 295 ? 25.769 36.461 37.428 1.00 22.81 309 LYS B CA 1
ATOM 5180 C C . LYS C 1 295 ? 25.676 35.060 38.025 1.00 22.20 309 LYS B C 1
ATOM 5181 O O . LYS C 1 295 ? 24.602 34.620 38.446 1.00 22.63 309 LYS B O 1
ATOM 5187 N N . ASP C 1 296 ? 26.805 34.363 38.048 1.00 19.90 310 ASP B N 1
ATOM 5188 C CA . ASP C 1 296 ? 26.874 33.013 38.591 1.00 21.00 310 ASP B CA 1
ATOM 5189 C C . ASP C 1 296 ? 26.866 33.104 40.122 1.00 21.76 310 ASP B C 1
ATOM 5190 O O . ASP C 1 296 ? 25.978 32.561 40.789 1.00 21.43 310 ASP B O 1
ATOM 5195 N N . LYS C 1 297 ? 27.861 33.796 40.668 1.00 18.99 311 LYS B N 1
ATOM 5196 C CA . LYS C 1 297 ? 27.969 34.013 42.110 1.00 18.24 311 LYS B CA 1
ATOM 5197 C C . LYS C 1 297 ? 28.455 35.448 42.269 1.00 17.09 311 LYS B C 1
ATOM 5198 O O . LYS C 1 297 ? 29.452 35.837 41.666 1.00 15.14 311 LYS B O 1
ATOM 5204 N N . PRO C 1 298 ? 27.750 36.258 43.077 1.00 17.17 312 PRO B N 1
ATOM 5205 C CA . PRO C 1 298 ? 28.153 37.654 43.275 1.00 16.43 312 PRO B CA 1
ATOM 5206 C C . PRO C 1 298 ? 29.586 37.823 43.749 1.00 15.78 312 PRO B C 1
ATOM 5207 O O . PRO C 1 298 ? 30.031 37.144 44.667 1.00 13.12 312 PRO B O 1
ATOM 5211 N N . LEU C 1 299 ? 30.296 38.745 43.110 1.00 17.24 313 LEU B N 1
ATOM 5212 C CA . LEU C 1 299 ? 31.681 39.037 43.456 1.00 16.54 313 LEU B CA 1
ATOM 5213 C C . LEU C 1 299 ? 31.748 40.058 44.588 1.00 18.81 313 LEU B C 1
ATOM 5214 O O . LEU C 1 299 ? 32.779 40.195 45.243 1.00 20.61 313 LEU B O 1
ATOM 5219 N N . GLY C 1 300 ? 30.646 40.769 44.816 1.00 19.41 314 GLY B N 1
ATOM 5220 C CA . GLY C 1 300 ? 30.628 41.795 45.846 1.00 19.69 314 GLY B CA 1
ATOM 5221 C C . GLY C 1 300 ? 31.086 43.089 45.195 1.00 18.96 314 GLY B C 1
ATOM 5222 O O . GLY C 1 300 ? 30.674 43.378 44.073 1.00 19.14 314 GLY B O 1
ATOM 5223 N N . ALA C 1 301 ? 31.921 43.877 45.864 1.00 18.28 315 ALA B N 1
ATOM 5224 C CA . ALA C 1 301 ? 32.404 45.105 45.237 1.00 18.80 315 ALA B CA 1
ATOM 5225 C C . ALA C 1 301 ? 33.506 44.655 44.286 1.00 20.28 315 ALA B C 1
ATOM 5226 O O . ALA C 1 301 ? 34.207 43.685 44.580 1.00 22.94 315 ALA B O 1
ATOM 5228 N N . VAL C 1 302 ? 33.652 45.323 43.145 1.00 17.24 316 VAL B N 1
ATOM 5229 C CA . VAL C 1 302 ? 34.693 44.937 42.189 1.00 15.89 316 VAL B CA 1
ATOM 5230 C C . VAL C 1 302 ? 35.792 45.992 42.048 1.00 15.24 316 VAL B C 1
ATOM 5231 O O . VAL C 1 302 ? 35.570 47.173 42.318 1.00 15.75 316 VAL B O 1
ATOM 5235 N N . ALA C 1 303 ? 36.978 45.559 41.631 1.00 15.10 317 ALA B N 1
ATOM 5236 C CA . ALA C 1 303 ? 38.110 46.467 41.469 1.00 15.08 317 ALA B CA 1
ATOM 5237 C C . ALA C 1 303 ? 37.960 47.368 40.237 1.00 15.25 317 ALA B C 1
ATOM 5238 O O . ALA C 1 303 ? 38.522 48.461 40.192 1.00 11.59 317 ALA B O 1
ATOM 5240 N N . LEU C 1 304 ? 37.195 46.910 39.247 1.00 14.26 318 LEU B N 1
ATOM 5241 C CA . LEU C 1 304 ? 36.979 47.668 38.009 1.00 14.24 318 LEU B CA 1
ATOM 5242 C C . LEU C 1 304 ? 35.974 48.814 38.199 1.00 14.86 318 LEU B C 1
ATOM 5243 O O . LEU C 1 304 ? 34.780 48.579 38.392 1.00 14.32 318 LEU B O 1
ATOM 5248 N N . LYS C 1 305 ? 36.464 50.050 38.130 1.00 15.31 319 LYS B N 1
ATOM 5249 C CA . LYS C 1 305 ? 35.624 51.237 38.316 1.00 15.99 319 LYS B CA 1
ATOM 5250 C C . LYS C 1 305 ? 34.315 51.244 37.527 1.00 16.58 319 LYS B C 1
ATOM 5251 O O . LYS C 1 305 ? 33.243 51.488 38.086 1.00 16.64 319 LYS B O 1
ATOM 5257 N N . SER C 1 306 ? 34.404 50.983 36.226 1.00 18.24 320 SER B N 1
ATOM 5258 C CA . SER C 1 306 ? 33.220 51.009 35.370 1.00 19.54 320 SER B CA 1
ATOM 5259 C C . SER C 1 306 ? 32.102 50.073 35.816 1.00 20.37 320 SER B C 1
ATOM 5260 O O . SER C 1 306 ? 30.923 50.433 35.753 1.00 20.95 320 SER B O 1
ATOM 5263 N N . TYR C 1 307 ? 32.459 48.878 36.278 1.00 19.25 321 TYR B N 1
ATOM 5264 C CA . TYR C 1 307 ? 31.440 47.930 36.716 1.00 19.37 321 TYR B CA 1
ATOM 5265 C C . TYR C 1 307 ? 30.955 48.223 38.135 1.00 19.12 321 TYR B C 1
ATOM 5266 O O . TYR C 1 307 ? 29.776 48.058 38.437 1.00 19.33 321 TYR B O 1
ATOM 5275 N N . GLU C 1 308 ? 31.861 48.660 39.004 1.00 18.60 322 GLU B N 1
ATOM 5276 C CA . GLU C 1 308 ? 31.488 48.979 40.382 1.00 20.94 322 GLU B CA 1
ATOM 5277 C C . GLU C 1 308 ? 30.416 50.070 40.377 1.00 23.06 322 GLU B C 1
ATOM 5278 O O . GLU C 1 308 ? 29.529 50.096 41.235 1.00 21.93 322 GLU B O 1
ATOM 5284 N N . GLU C 1 309 ? 30.513 50.968 39.402 1.00 24.61 323 GLU B N 1
ATOM 5285 C CA . GLU C 1 309 ? 29.557 52.058 39.251 1.00 29.73 323 GLU B CA 1
ATOM 5286 C C . GLU C 1 309 ? 28.140 51.505 39.121 1.00 29.98 323 GLU B C 1
ATOM 5287 O O . GLU C 1 309 ? 27.186 52.094 39.622 1.00 30.26 323 GLU B O 1
ATOM 5293 N N . GLU C 1 310 ? 28.017 50.369 38.443 1.00 31.59 324 GLU B N 1
ATOM 5294 C CA . GLU C 1 310 ? 26.723 49.725 38.224 1.00 32.88 324 GLU B CA 1
ATOM 5295 C C . GLU C 1 310 ? 26.277 48.872 39.409 1.00 32.88 324 GLU B C 1
ATOM 5296 O O . GLU C 1 310 ? 25.088 48.609 39.577 1.00 34.92 324 GLU B O 1
ATOM 5302 N N . LEU C 1 311 ? 27.232 48.437 40.223 1.00 30.25 325 LEU B N 1
ATOM 5303 C CA . LEU C 1 311 ? 26.925 47.605 41.378 1.00 29.44 325 LEU B CA 1
ATOM 5304 C C . LEU C 1 311 ? 26.692 48.408 42.654 1.00 29.38 325 LEU B C 1
ATOM 5305 O O . LEU C 1 311 ? 25.969 47.963 43.547 1.00 29.40 325 LEU B O 1
ATOM 5310 N N . ALA C 1 312 ? 27.301 49.589 42.733 1.00 29.18 326 ALA B N 1
ATOM 5311 C CA . ALA C 1 312 ? 27.186 50.463 43.903 1.00 29.89 326 ALA B CA 1
ATOM 5312 C C . ALA C 1 312 ? 25.744 50.816 44.273 1.00 29.38 326 ALA B C 1
ATOM 5313 O O . ALA C 1 312 ? 25.477 51.265 45.387 1.00 29.95 326 ALA B O 1
ATOM 5315 N N . LYS C 1 313 ? 24.823 50.613 43.337 1.00 29.76 327 LYS B N 1
ATOM 5316 C CA . LYS C 1 313 ? 23.410 50.904 43.569 1.00 30.83 327 LYS B CA 1
ATOM 5317 C C . LYS C 1 313 ? 22.739 49.812 44.413 1.00 29.16 327 LYS B C 1
ATOM 5318 O O . LYS C 1 313 ? 21.699 50.045 45.023 1.00 28.87 327 LYS B O 1
ATOM 5324 N N . ASP C 1 314 ? 23.341 48.625 44.443 1.00 25.81 328 ASP B N 1
ATOM 5325 C CA . ASP C 1 314 ? 22.798 47.489 45.194 1.00 23.87 328 ASP B CA 1
ATOM 5326 C C . ASP C 1 314 ? 22.999 47.698 46.697 1.00 22.09 328 ASP B C 1
ATOM 5327 O O . ASP C 1 314 ? 24.126 47.842 47.162 1.00 20.65 328 ASP B O 1
ATOM 5332 N N . PRO C 1 315 ? 21.901 47.719 47.476 1.00 23.25 329 PRO B N 1
ATOM 5333 C CA . PRO C 1 315 ? 22.001 47.913 48.928 1.00 22.13 329 PRO B CA 1
ATOM 5334 C C . PRO C 1 315 ? 22.898 46.875 49.604 1.00 19.89 329 PRO B C 1
ATOM 5335 O O . PRO C 1 315 ? 23.534 47.161 50.622 1.00 17.88 329 PRO B O 1
ATOM 5339 N N . ARG C 1 316 ? 22.953 45.674 49.031 1.00 17.48 330 ARG B N 1
ATOM 5340 C CA . ARG C 1 316 ? 23.789 44.601 49.577 1.00 18.27 330 ARG B CA 1
ATOM 5341 C C . ARG C 1 316 ? 25.273 44.938 49.403 1.00 16.71 330 ARG B C 1
ATOM 5342 O O . ARG C 1 316 ? 26.103 44.605 50.254 1.00 16.93 330 ARG B O 1
ATOM 5350 N N . ILE C 1 317 ? 25.593 45.591 48.288 1.00 17.37 331 ILE B N 1
ATOM 5351 C CA . ILE C 1 317 ? 26.959 46.008 47.981 1.00 16.96 331 ILE B CA 1
ATOM 5352 C C . ILE C 1 317 ? 27.317 47.174 48.902 1.00 17.47 331 ILE B C 1
ATOM 5353 O O . ILE C 1 317 ? 28.450 47.279 49.391 1.00 17.29 331 ILE B O 1
ATOM 5358 N N . ALA C 1 318 ? 26.352 48.055 49.146 1.00 17.69 332 ALA B N 1
ATOM 5359 C CA . ALA C 1 318 ? 26.597 49.187 50.035 1.00 18.25 332 ALA B CA 1
ATOM 5360 C C . ALA C 1 318 ? 26.962 48.638 51.411 1.00 17.90 332 ALA B C 1
ATOM 5361 O O . ALA C 1 318 ? 27.886 49.130 52.056 1.00 18.74 332 ALA B O 1
ATOM 5363 N N . ALA C 1 319 ? 26.244 47.608 51.859 1.00 16.42 333 ALA B N 1
ATOM 5364 C CA . ALA C 1 319 ? 26.531 47.006 53.161 1.00 18.14 333 ALA B CA 1
ATOM 5365 C C . ALA C 1 319 ? 27.927 46.384 53.154 1.00 16.92 333 ALA B C 1
ATOM 5366 O O . ALA C 1 319 ? 28.647 46.451 54.153 1.00 16.74 333 ALA B O 1
ATOM 5368 N N . THR C 1 320 ? 28.300 45.780 52.028 1.00 15.11 334 THR B N 1
ATOM 5369 C CA . THR C 1 320 ? 29.612 45.151 51.890 1.00 16.57 334 THR B CA 1
ATOM 5370 C C . THR C 1 320 ? 30.692 46.216 52.048 1.00 16.47 334 THR B C 1
ATOM 5371 O O . THR C 1 320 ? 31.669 46.025 52.772 1.00 16.38 334 THR B O 1
ATOM 5375 N N . MET C 1 321 ? 30.499 47.340 51.368 1.00 16.08 335 MET B N 1
ATOM 5376 C CA . MET C 1 321 ? 31.446 48.444 51.424 1.00 17.64 335 MET B CA 1
ATOM 5377 C C . MET C 1 321 ? 31.545 49.028 52.838 1.00 17.49 335 MET B C 1
ATOM 5378 O O . MET C 1 321 ? 32.632 49.372 53.295 1.00 16.77 335 MET B O 1
ATOM 5383 N N . GLU C 1 322 ? 30.415 49.124 53.534 1.00 18.22 336 GLU B N 1
ATOM 5384 C CA . GLU C 1 322 ? 30.409 49.666 54.890 1.00 19.68 336 GLU B CA 1
ATOM 5385 C C . GLU C 1 322 ? 31.212 48.775 55.838 1.00 18.38 336 GLU B C 1
ATOM 5386 O O . GLU C 1 322 ? 31.987 49.271 56.660 1.00 17.06 336 GLU B O 1
ATOM 5392 N N . ASN C 1 323 ? 31.039 47.461 55.736 1.00 15.02 337 ASN B N 1
ATOM 5393 C CA . ASN C 1 323 ? 31.798 46.577 56.610 1.00 14.16 337 ASN B CA 1
ATOM 5394 C C . ASN C 1 323 ? 33.281 46.608 56.248 1.00 13.75 337 ASN B C 1
ATOM 5395 O O . ASN C 1 323 ? 34.132 46.549 57.131 1.00 13.49 337 ASN B O 1
ATOM 5400 N N . ALA C 1 324 ? 33.586 46.726 54.957 1.00 14.34 338 ALA B N 1
ATOM 5401 C CA . ALA C 1 324 ? 34.975 46.772 54.509 1.00 14.06 338 ALA B CA 1
ATOM 5402 C C . ALA C 1 324 ? 35.667 48.028 55.028 1.00 16.83 338 ALA B C 1
ATOM 5403 O O . ALA C 1 324 ? 36.844 47.992 55.389 1.00 17.46 338 ALA B O 1
ATOM 5405 N N . GLN C 1 325 ? 34.936 49.139 55.060 1.00 18.38 339 GLN B N 1
ATOM 5406 C CA . GLN C 1 325 ? 35.492 50.402 55.537 1.00 20.57 339 GLN B CA 1
ATOM 5407 C C . GLN C 1 325 ? 35.752 50.365 57.038 1.00 21.09 339 GLN B C 1
ATOM 5408 O O . GLN C 1 325 ? 36.659 51.037 57.538 1.00 21.08 339 GLN B O 1
ATOM 5414 N N . LYS C 1 326 ? 34.969 49.569 57.758 1.00 19.39 340 LYS B N 1
ATOM 5415 C CA . LYS C 1 326 ? 35.153 49.452 59.200 1.00 20.34 340 LYS B CA 1
ATOM 5416 C C . LYS C 1 326 ? 36.230 48.414 59.517 1.00 19.29 340 LYS B C 1
ATOM 5417 O O . LYS C 1 326 ? 36.725 48.334 60.645 1.00 17.65 340 LYS B O 1
ATOM 5423 N N . GLY C 1 327 ? 36.601 47.635 58.504 1.00 18.76 341 GLY B N 1
ATOM 5424 C CA . GLY C 1 327 ? 37.622 46.619 58.683 1.00 19.10 341 GLY B CA 1
ATOM 5425 C C . GLY C 1 327 ? 38.990 47.086 58.214 1.00 20.32 341 GLY B C 1
ATOM 5426 O O . GLY C 1 327 ? 39.282 48.280 58.214 1.00 18.58 341 GLY B O 1
ATOM 5427 N N . GLU C 1 328 ? 39.841 46.148 57.815 1.00 20.04 342 GLU B N 1
ATOM 5428 C CA . GLU C 1 328 ? 41.164 46.514 57.344 1.00 21.99 342 GLU B CA 1
ATOM 5429 C C . GLU C 1 328 ? 41.609 45.552 56.260 1.00 20.61 342 GLU B C 1
ATOM 5430 O O . GLU C 1 328 ? 41.280 44.367 56.298 1.00 15.84 342 GLU B O 1
ATOM 5436 N N . ILE C 1 329 ? 42.347 46.065 55.283 1.00 19.48 343 ILE B N 1
ATOM 5437 C CA . ILE C 1 329 ? 42.818 45.219 54.200 1.00 19.39 343 ILE B CA 1
ATOM 5438 C C . ILE C 1 329 ? 43.854 44.262 54.775 1.00 18.07 343 ILE B C 1
ATOM 5439 O O . ILE C 1 329 ? 44.656 44.643 55.627 1.00 18.79 343 ILE B O 1
ATOM 5444 N N . MET C 1 330 ? 43.832 43.010 54.331 1.00 16.21 344 MET B N 1
ATOM 5445 C CA . MET C 1 330 ? 44.779 42.037 54.853 1.00 14.07 344 MET B CA 1
ATOM 5446 C C . MET C 1 330 ? 46.189 42.282 54.381 1.00 14.63 344 MET B C 1
ATOM 5447 O O . MET C 1 330 ? 46.409 42.760 53.280 1.00 13.65 344 MET B O 1
ATOM 5452 N N . PRO C 1 331 ? 47.172 41.980 55.233 1.00 14.31 345 PRO B N 1
ATOM 5453 C CA . PRO C 1 331 ? 48.538 42.188 54.758 1.00 15.32 345 PRO B CA 1
ATOM 5454 C C . PRO C 1 331 ? 48.778 41.040 53.775 1.00 15.56 345 PRO B C 1
ATOM 5455 O O . PRO C 1 331 ? 47.994 40.085 53.742 1.00 14.22 345 PRO B O 1
ATOM 5459 N N . ASN C 1 332 ? 49.824 41.124 52.960 1.00 14.44 346 ASN B N 1
ATOM 5460 C CA . ASN C 1 332 ? 50.101 40.037 52.023 1.00 14.29 346 ASN B CA 1
ATOM 5461 C C . ASN C 1 332 ? 51.463 39.429 52.311 1.00 15.51 346 ASN B C 1
ATOM 5462 O O . ASN C 1 332 ? 51.969 38.640 51.520 1.00 16.98 346 ASN B O 1
ATOM 5467 N N . ILE C 1 333 ? 52.042 39.783 53.458 1.00 15.76 347 ILE B N 1
ATOM 5468 C CA . ILE C 1 333 ? 53.356 39.266 53.850 1.00 17.08 347 ILE B CA 1
ATOM 5469 C C . ILE C 1 333 ? 53.373 37.737 53.953 1.00 16.07 347 ILE B C 1
ATOM 5470 O O . ILE C 1 333 ? 52.349 37.115 54.218 1.00 14.19 347 ILE B O 1
ATOM 5475 N N . PRO C 1 334 ? 54.548 37.115 53.750 1.00 17.06 348 PRO B N 1
ATOM 5476 C CA . PRO C 1 334 ? 54.705 35.655 53.809 1.00 16.91 348 PRO B CA 1
ATOM 5477 C C . PRO C 1 334 ? 54.169 34.986 55.071 1.00 16.39 348 PRO B C 1
ATOM 5478 O O . PRO C 1 334 ? 53.695 33.847 55.026 1.00 18.98 348 PRO B O 1
ATOM 5482 N N . GLN C 1 335 ? 54.240 35.702 56.187 1.00 16.23 349 GLN B N 1
ATOM 5483 C CA . GLN C 1 335 ? 53.791 35.194 57.478 1.00 15.40 349 GLN B CA 1
ATOM 5484 C C . GLN C 1 335 ? 52.279 35.032 57.600 1.00 16.04 349 GLN B C 1
ATOM 5485 O O . GLN C 1 335 ? 51.792 34.492 58.599 1.00 15.33 349 GLN B O 1
ATOM 5491 N N . MET C 1 336 ? 51.520 35.494 56.610 1.00 15.59 350 MET B N 1
ATOM 5492 C CA . MET C 1 336 ? 50.070 35.352 56.714 1.00 15.52 350 MET B CA 1
ATOM 5493 C C . MET C 1 336 ? 49.633 33.892 56.814 1.00 15.39 350 MET B C 1
ATOM 5494 O O . MET C 1 336 ? 48.697 33.578 57.549 1.00 15.72 350 MET B O 1
ATOM 5499 N N . SER C 1 337 ? 50.300 32.992 56.096 1.00 15.11 351 SER B N 1
ATOM 5500 C CA . SER C 1 337 ? 49.925 31.576 56.169 1.00 18.61 351 SER B CA 1
ATOM 5501 C C . SER C 1 337 ? 50.021 31.058 57.606 1.00 17.55 351 SER B C 1
ATOM 5502 O O . SER C 1 337 ? 49.116 30.376 58.098 1.00 16.44 351 SER B O 1
ATOM 5505 N N . ALA C 1 338 ? 51.121 31.390 58.274 1.00 16.46 352 ALA B N 1
ATOM 5506 C CA . ALA C 1 338 ? 51.344 30.962 59.657 1.00 16.87 352 ALA B CA 1
ATOM 5507 C C . ALA C 1 338 ? 50.312 31.593 60.577 1.00 17.38 352 ALA B C 1
ATOM 5508 O O . ALA C 1 338 ? 49.784 30.939 61.478 1.00 16.14 352 ALA B O 1
ATOM 5510 N N . PHE C 1 339 ? 50.043 32.876 60.345 1.00 14.64 353 PHE B N 1
ATOM 5511 C CA . PHE C 1 339 ? 49.067 33.622 61.131 1.00 13.93 353 PHE B CA 1
ATOM 5512 C C . PHE C 1 339 ? 47.702 32.951 61.068 1.00 14.15 353 PHE B C 1
ATOM 5513 O O . PHE C 1 339 ? 47.082 32.694 62.093 1.00 13.82 353 PHE B O 1
ATOM 5521 N N . TRP C 1 340 ? 47.235 32.672 59.857 1.00 12.90 354 TRP B N 1
ATOM 5522 C CA . TRP C 1 340 ? 45.937 32.042 59.698 1.00 13.44 354 TRP B CA 1
ATOM 5523 C C . TRP C 1 340 ? 45.881 30.655 60.330 1.00 15.00 354 TRP B C 1
ATOM 5524 O O . TRP C 1 340 ? 44.909 30.319 60.999 1.00 12.61 354 TRP B O 1
ATOM 5535 N N . TYR C 1 341 ? 46.921 29.853 60.134 1.00 15.24 355 TYR B N 1
ATOM 5536 C CA . TYR C 1 341 ? 46.944 28.515 60.716 1.00 17.47 355 TYR B CA 1
ATOM 5537 C C . TYR C 1 341 ? 46.887 28.610 62.244 1.00 17.19 355 TYR B C 1
ATOM 5538 O O . TYR C 1 341 ? 46.142 27.876 62.896 1.00 15.57 355 TYR B O 1
ATOM 5547 N N . ALA C 1 342 ? 47.672 29.532 62.799 1.00 15.86 356 ALA B N 1
ATOM 5548 C CA . ALA C 1 342 ? 47.742 29.745 64.246 1.00 14.93 356 ALA B CA 1
ATOM 5549 C C . ALA C 1 342 ? 46.413 30.179 64.852 1.00 14.60 356 ALA B C 1
ATOM 5550 O O . ALA C 1 342 ? 45.990 29.659 65.883 1.00 13.64 356 ALA B O 1
ATOM 5552 N N . VAL C 1 343 ? 45.751 31.139 64.221 1.00 12.93 357 VAL B N 1
ATOM 5553 C CA . VAL C 1 343 ? 44.480 31.604 64.744 1.00 13.28 357 VAL B CA 1
ATOM 5554 C C . VAL C 1 343 ? 43.382 30.572 64.516 1.00 12.95 357 VAL B C 1
ATOM 5555 O O . VAL C 1 343 ? 42.457 30.468 65.316 1.00 11.90 357 VAL B O 1
ATOM 5559 N N . ARG C 1 344 ? 43.480 29.804 63.432 1.00 11.96 358 ARG B N 1
ATOM 5560 C CA . ARG C 1 344 ? 42.468 28.785 63.167 1.00 13.43 358 ARG B CA 1
ATOM 5561 C C . ARG C 1 344 ? 42.475 27.805 64.339 1.00 13.92 358 ARG B C 1
ATOM 5562 O O . ARG C 1 344 ? 41.429 27.480 64.907 1.00 12.94 358 ARG B O 1
ATOM 5570 N N . THR C 1 345 ? 43.667 27.346 64.704 1.00 12.89 359 THR B N 1
ATOM 5571 C CA . THR C 1 345 ? 43.825 26.413 65.820 1.00 14.53 359 THR B CA 1
ATOM 5572 C C . THR C 1 345 ? 43.324 26.996 67.138 1.00 13.62 359 THR B C 1
ATOM 5573 O O . THR C 1 345 ? 42.611 26.331 67.896 1.00 14.20 359 THR B O 1
ATOM 5577 N N . ALA C 1 346 ? 43.703 28.238 67.413 1.00 13.20 360 ALA B N 1
ATOM 5578 C CA . ALA C 1 346 ? 43.299 28.904 68.645 1.00 13.85 360 ALA B CA 1
ATOM 5579 C C . ALA C 1 346 ? 41.783 29.012 68.774 1.00 14.14 360 ALA B C 1
ATOM 5580 O O . ALA C 1 346 ? 41.220 28.685 69.818 1.00 13.44 360 ALA B O 1
ATOM 5582 N N . VAL C 1 347 ? 41.117 29.463 67.715 1.00 13.78 361 VAL B N 1
ATOM 5583 C CA . VAL C 1 347 ? 39.664 29.607 67.758 1.00 13.41 361 VAL B CA 1
ATOM 5584 C C . VAL C 1 347 ? 38.952 28.262 67.942 1.00 14.13 361 VAL B C 1
ATOM 5585 O O . VAL C 1 347 ? 38.056 28.141 68.776 1.00 12.70 361 VAL B O 1
ATOM 5589 N N . ILE C 1 348 ? 39.360 27.256 67.172 1.00 13.71 362 ILE B N 1
ATOM 5590 C CA . ILE C 1 348 ? 38.749 25.937 67.266 1.00 15.37 362 ILE B CA 1
ATOM 5591 C C . ILE C 1 348 ? 38.943 25.328 68.651 1.00 15.38 362 ILE B C 1
ATOM 5592 O O . ILE C 1 348 ? 37.988 24.843 69.271 1.00 15.70 362 ILE B O 1
ATOM 5597 N N . ASN C 1 349 ? 40.174 25.370 69.145 1.00 13.18 363 ASN B N 1
ATOM 5598 C CA . ASN C 1 349 ? 40.480 24.820 70.463 1.00 14.95 363 ASN B CA 1
ATOM 5599 C C . ASN C 1 349 ? 39.775 25.561 71.589 1.00 16.55 363 ASN B C 1
ATOM 5600 O O . ASN C 1 349 ? 39.246 24.935 72.514 1.00 17.66 363 ASN B O 1
ATOM 5605 N N . ALA C 1 350 ? 39.758 26.889 71.526 1.00 13.80 364 ALA B N 1
ATOM 5606 C CA . ALA C 1 350 ? 39.093 27.660 72.575 1.00 14.15 364 ALA B CA 1
ATOM 5607 C C . ALA C 1 350 ? 37.572 27.462 72.531 1.00 15.08 364 ALA B C 1
ATOM 5608 O O . ALA C 1 350 ? 36.937 27.267 73.566 1.00 14.89 364 ALA B O 1
ATOM 5610 N N . ALA C 1 351 ? 37.002 27.498 71.329 1.00 15.94 365 ALA B N 1
ATOM 5611 C CA . ALA C 1 351 ? 35.559 27.338 71.150 1.00 17.94 365 ALA B CA 1
ATOM 5612 C C . ALA C 1 351 ? 35.033 26.011 71.688 1.00 19.74 365 ALA B C 1
ATOM 5613 O O . ALA C 1 351 ? 33.932 25.949 72.244 1.00 18.88 365 ALA B O 1
ATOM 5615 N N . SER C 1 352 ? 35.826 24.958 71.517 1.00 19.48 366 SER B N 1
ATOM 5616 C CA . SER C 1 352 ? 35.450 23.622 71.965 1.00 22.24 366 SER B CA 1
ATOM 5617 C C . SER C 1 352 ? 35.872 23.348 73.405 1.00 22.88 366 SER B C 1
ATOM 5618 O O . SER C 1 352 ? 35.566 22.291 73.957 1.00 24.09 366 SER B O 1
ATOM 5621 N N . GLY C 1 353 ? 36.571 24.301 74.008 1.00 22.64 367 GLY B N 1
ATOM 5622 C CA . GLY C 1 353 ? 37.013 24.129 75.377 1.00 25.08 367 GLY B CA 1
ATOM 5623 C C . GLY C 1 353 ? 38.219 23.218 75.513 1.00 25.22 367 GLY B C 1
ATOM 5624 O O . GLY C 1 353 ? 38.541 22.776 76.617 1.00 27.18 367 GLY B O 1
ATOM 5625 N N . ARG C 1 354 ? 38.891 22.929 74.402 1.00 24.20 368 ARG B N 1
ATOM 5626 C CA . ARG C 1 354 ? 40.069 22.069 74.442 1.00 23.68 368 ARG B CA 1
ATOM 5627 C C . ARG C 1 354 ? 41.307 22.857 74.881 1.00 22.39 368 ARG B C 1
ATOM 5628 O O . ARG C 1 354 ? 42.350 22.277 75.181 1.00 20.28 368 ARG B O 1
ATOM 5636 N N . GLN C 1 355 ? 41.184 24.183 74.914 1.00 21.18 369 GLN B N 1
ATOM 5637 C CA . GLN C 1 355 ? 42.270 25.065 75.356 1.00 19.70 369 GLN B CA 1
ATOM 5638 C C . GLN C 1 355 ? 41.628 26.299 75.969 1.00 17.87 369 GLN B C 1
ATOM 5639 O O . GLN C 1 355 ? 40.531 26.684 75.572 1.00 16.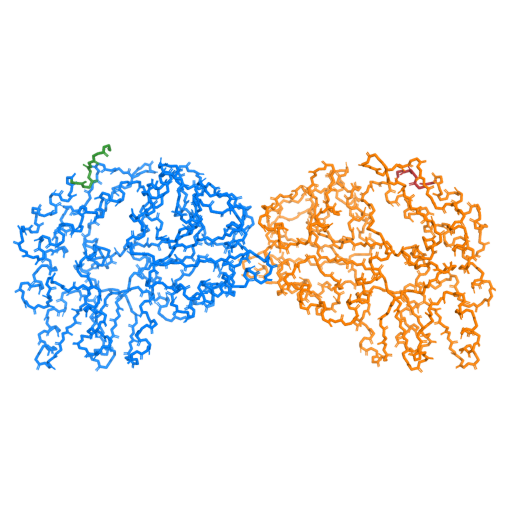81 369 GLN B O 1
ATOM 5645 N N . THR C 1 356 ? 42.287 26.905 76.950 1.00 16.27 370 THR B N 1
ATOM 5646 C CA . THR C 1 356 ? 41.748 28.121 77.543 1.00 15.83 370 THR B CA 1
ATOM 5647 C C . THR C 1 356 ? 41.970 29.201 76.492 1.00 15.67 370 THR B C 1
ATOM 5648 O O . THR C 1 356 ? 42.841 29.057 75.636 1.00 15.48 370 THR B O 1
ATOM 5652 N N . VAL C 1 357 ? 41.186 30.275 76.550 1.00 15.77 371 VAL B N 1
ATOM 5653 C CA . VAL C 1 357 ? 41.338 31.367 75.592 1.00 15.39 371 VAL B CA 1
ATOM 5654 C C . VAL C 1 357 ? 42.736 31.967 75.737 1.00 17.46 371 VAL B C 1
ATOM 5655 O O . VAL C 1 357 ? 43.416 32.224 74.746 1.00 17.28 371 VAL B O 1
ATOM 5659 N N . ASP C 1 358 ? 43.172 32.169 76.977 1.00 16.56 372 ASP B N 1
ATOM 5660 C CA . ASP C 1 358 ? 44.484 32.764 77.218 1.00 18.42 372 ASP B CA 1
ATOM 5661 C C . ASP C 1 358 ? 45.662 31.950 76.674 1.00 17.44 372 ASP B C 1
ATOM 5662 O O . ASP C 1 358 ? 46.598 32.520 76.113 1.00 16.68 372 ASP B O 1
ATOM 5667 N N . GLU C 1 359 ? 45.628 30.631 76.844 1.00 14.80 373 GLU B N 1
ATOM 5668 C CA . GLU C 1 359 ? 46.711 29.796 76.342 1.00 14.63 373 GLU B CA 1
ATOM 5669 C C . GLU C 1 359 ? 46.597 29.650 74.827 1.00 14.17 373 GLU B C 1
ATOM 5670 O O . GLU C 1 359 ? 47.605 29.621 74.120 1.00 15.86 373 GLU B O 1
ATOM 5676 N N . ALA C 1 360 ? 45.370 29.572 74.327 1.00 13.83 374 ALA B N 1
ATOM 5677 C CA . ALA C 1 360 ? 45.157 29.440 72.889 1.00 13.06 374 ALA B CA 1
ATOM 5678 C C . ALA C 1 360 ? 45.700 30.661 72.153 1.00 12.72 374 ALA B C 1
ATOM 5679 O O . ALA C 1 360 ? 46.406 30.528 71.148 1.00 13.66 374 ALA B O 1
ATOM 5681 N N . LEU C 1 361 ? 45.379 31.850 72.646 1.00 11.55 375 LEU B N 1
ATOM 5682 C CA . LEU C 1 361 ? 45.842 33.065 71.983 1.00 13.60 375 LEU B CA 1
ATOM 5683 C C . LEU C 1 361 ? 47.329 33.306 72.203 1.00 14.07 375 LEU B C 1
ATOM 5684 O O . LEU C 1 361 ? 48.010 33.830 71.321 1.00 13.85 375 LEU B O 1
ATOM 5689 N N . LYS C 1 362 ? 47.832 32.927 73.374 1.00 14.54 376 LYS B N 1
ATOM 5690 C CA . LYS C 1 362 ? 49.257 33.088 73.655 1.00 15.75 376 LYS B CA 1
ATOM 5691 C C . LYS C 1 362 ? 50.052 32.233 72.669 1.00 15.78 376 LYS B C 1
ATOM 5692 O O . LYS C 1 362 ? 51.071 32.673 72.135 1.00 16.65 376 LYS B O 1
ATOM 5698 N N . ASP C 1 363 ? 49.586 31.010 72.424 1.00 13.99 377 ASP B N 1
ATOM 5699 C CA . ASP C 1 363 ? 50.277 30.135 71.482 1.00 16.25 377 ASP B CA 1
ATOM 5700 C C . ASP C 1 363 ? 50.200 30.695 70.057 1.00 15.63 377 ASP B C 1
ATOM 5701 O O . ASP C 1 363 ? 51.175 30.630 69.308 1.00 15.99 377 ASP B O 1
ATOM 5706 N N . ALA C 1 364 ? 49.041 31.233 69.683 1.00 15.59 378 ALA B N 1
ATOM 5707 C CA . ALA C 1 364 ? 48.867 31.795 68.347 1.00 15.05 378 ALA B CA 1
ATOM 5708 C C . ALA C 1 364 ? 49.773 33.004 68.168 1.00 17.04 378 ALA B C 1
ATOM 5709 O O . ALA C 1 364 ? 50.314 33.240 67.084 1.00 17.15 378 ALA B O 1
ATOM 5711 N N . GLN C 1 365 ? 49.933 33.785 69.230 1.00 18.11 379 GLN B N 1
ATOM 5712 C CA . GLN C 1 365 ? 50.798 34.954 69.159 1.00 19.93 379 GLN B CA 1
ATOM 5713 C C . GLN C 1 365 ? 52.206 34.489 68.817 1.00 22.02 379 GLN B C 1
ATOM 5714 O O . GLN C 1 365 ? 52.878 35.080 67.970 1.00 21.05 379 GLN B O 1
ATOM 5720 N N . THR C 1 366 ? 52.647 33.420 69.477 1.00 22.03 380 THR B N 1
ATOM 5721 C CA . THR C 1 366 ? 53.987 32.873 69.253 1.00 23.90 380 THR B CA 1
ATOM 5722 C C . THR C 1 366 ? 54.150 32.197 67.893 1.00 23.58 380 THR B C 1
ATOM 5723 O O . THR C 1 366 ? 55.176 32.361 67.230 1.00 24.88 380 THR B O 1
ATOM 5727 N N . ASN D 2 1 ? 53.135 31.437 67.487 1.00 22.75 381 ASN N N 1
ATOM 5728 C CA . ASN D 2 1 ? 53.149 30.710 66.216 1.00 22.77 381 ASN N CA 1
ATOM 5729 C C . ASN D 2 1 ? 52.944 31.625 64.996 1.00 23.34 381 ASN N C 1
ATOM 5730 O O . ASN D 2 1 ? 53.374 31.294 63.891 1.00 21.21 381 ASN N O 1
ATOM 5735 N N . SER D 2 2 ? 52.287 32.764 65.198 1.00 23.75 382 SER N N 1
ATOM 5736 C CA . SER D 2 2 ? 51.992 33.691 64.105 1.00 27.60 382 SER N CA 1
ATOM 5737 C C . SER D 2 2 ? 53.172 34.260 63.333 1.00 31.61 382 SER N C 1
ATOM 5738 O O . SER D 2 2 ? 53.036 34.607 62.167 1.00 32.11 382 SER N O 1
ATOM 5741 N N . SER D 2 3 ? 54.332 34.342 63.968 1.00 35.70 383 SER N N 1
ATOM 5742 C CA . SER D 2 3 ? 55.516 34.903 63.321 1.00 41.98 383 SER N CA 1
ATOM 5743 C C . SER D 2 3 ? 56.405 33.891 62.592 1.00 44.03 383 SER N C 1
ATOM 5744 O O . SER D 2 3 ? 57.496 34.244 62.129 1.00 44.30 383 SER N O 1
ATOM 5747 N N . SER D 2 4 ? 55.936 32.653 62.476 1.00 46.62 384 SER N N 1
ATOM 5748 C CA . SER D 2 4 ? 56.722 31.608 61.835 1.00 49.65 384 SER N CA 1
ATOM 5749 C C . SER D 2 4 ? 56.564 31.434 60.323 1.00 51.59 384 SER N C 1
ATOM 5750 O O . SER D 2 4 ? 55.961 32.255 59.644 1.00 52.52 384 SER N O 1
ATOM 5753 N N . ASN D 2 5 ? 57.120 30.338 59.812 1.00 53.21 385 ASN N N 1
ATOM 5754 C CA . ASN D 2 5 ? 57.072 29.986 58.395 1.00 53.87 385 ASN N CA 1
ATOM 5755 C C . ASN D 2 5 ? 56.184 28.776 58.130 1.00 54.29 385 ASN N C 1
ATOM 5756 O O . ASN D 2 5 ? 55.151 28.943 57.455 1.00 54.65 385 ASN N O 1
#

Solvent-accessible surface area: 30673 Å² total; per-residue (Å²): 170,23,118,139,30,86,0,44,0,23,3,35,33,50,23,0,57,90,2,1,22,100,7,0,134,107,2,67,172,67,57,60,36,93,21,48,28,67,82,41,126,147,0,26,106,96,0,41,114,34,5,74,98,17,41,22,1,0,0,0,4,50,16,1,6,49,0,0,22,9,22,123,77,48,21,18,9,87,2,97,7,21,152,2,10,44,53,42,1,57,94,81,0,7,86,8,0,94,32,122,63,110,13,9,0,1,0,3,0,12,11,1,1,2,2,0,27,8,87,112,43,16,95,120,32,19,168,38,2,77,84,1,38,72,23,1,154,87,4,90,96,133,70,64,8,0,1,42,2,10,3,51,67,3,39,14,1,1,1,3,1,1,1,42,37,5,62,4,11,85,123,97,138,53,120,65,48,37,129,49,14,1,1,18,49,84,4,0,73,18,0,0,53,36,0,7,57,4,26,139,89,160,27,16,91,29,96,2,51,60,76,87,5,42,48,4,1,26,146,14,76,0,0,3,6,2,10,0,1,21,6,2,25,61,5,71,113,39,179,24,75,31,9,18,37,49,3,4,36,6,119,68,80,36,2,56,0,1,4,0,0,3,0,0,0,0,1,31,46,6,64,4,81,70,48,0,22,15,0,0,4,18,37,2,1,41,52,128,5,0,95,21,5,22,177,36,41,17,9,0,10,2,0,5,58,57,12,9,104,95,25,53,180,30,100,62,4,51,7,1,77,77,0,18,145,74,17,77,67,9,6,18,28,36,21,2,52,31,0,15,149,2,1,71,52,3,2,58,28,3,10,57,61,179,60,79,17,78,100,1,1,108,62,1,54,84,73,0,27,54,123,154,209,71,91,133,42,55,0,30,0,27,3,41,35,60,25,1,58,89,1,2,28,96,8,0,143,103,0,62,150,82,50,63,21,127,19,42,26,68,79,46,115,123,1,15,61,79,0,41,124,42,7,70,98,28,69,16,1,6,0,0,4,48,16,1,6,32,0,0,20,12,20,119,78,49,17,16,7,84,2,94,7,21,144,2,8,43,57,40,0,59,94,79,0,6,81,8,0,90,36,123,67,100,13,9,0,1,0,3,0,12,11,1,0,2,3,0,22,8,85,112,40,19,92,114,31,18,163,37,4,72,83,2,38,74,22,0,155,100,4,93,92,128,70,66,21,0,1,32,2,9,2,49,61,3,37,14,1,0,2,2,0,2,2,46,38,5,68,4,10,62,127,91,134,59,110,66,18,62,176,42,14,2,1,24,48,82,4,0,75,25,0,0,56,34,0,7,58,5,23,135,93,159,29,16,79,25,95,0,50,42,76,87,4,43,49,7,0,28,150,15,83,0,0,2,6,3,11,0,1,21,6,2,27,56,4,70,110,36,180,25,74,32,9,18,37,38,4,4,34,6,111,65,84,39,2,60,0,2,3,0,0,1,0,0,0,0,5,36,50,6,70,8,67,62,42,0,46,15,0,0,4,19,42,1,1,43,45,140,4,0,96,19,5,28,178,40,40,20,9,0,10,1,0,4,59,56,13,11,107,89,22,48,162,30,102,63,5,36,5,2,74,74,0,20,137,86,18,73,69,9,6,21,26,41,39,2,44,13,0,15,155,6,0,59,59,2,0,56,34,1,7,38,56,183,51,77,19,82,106,1,1,107,67,2,56,90,77,0,47,58,182

GO terms:
  GO:0042597 periplasmic space (C, EXP)
  GO:0005515 protein binding (F, IPI)
  GO:0030288 outer membrane-bounded periplasmic space (C, IDA)
  GO:0015768 maltose transport (P, IDA)
  GO:1901982 maltose binding (F, IDA)
  GO:0034289 detection of maltose stimulus (P, IMP)
  GO:0042956 maltodextrin transmembrane transport (P, IMP)
  GO:0015768 maltose transport (P, IMP)
  GO:0060326 cell chemotaxis (P, IMP)
  GO:0042597 periplasmic space (C, IDA)
  GO:0006974 DNA damage response (P, IEP)
  GO:0015768 maltose transport (P, IGI)
  GO:0043190 ATP-binding cassette (ABC) transporter complex (C, IGI)
  GO:0055052 ATP-binding cassette (ABC) transporter complex, substrate-binding subunit-containing (C, IGI)
  GO:0008643 carbohydrate transport (P, IGI)
  GO:0042956 maltodextrin tran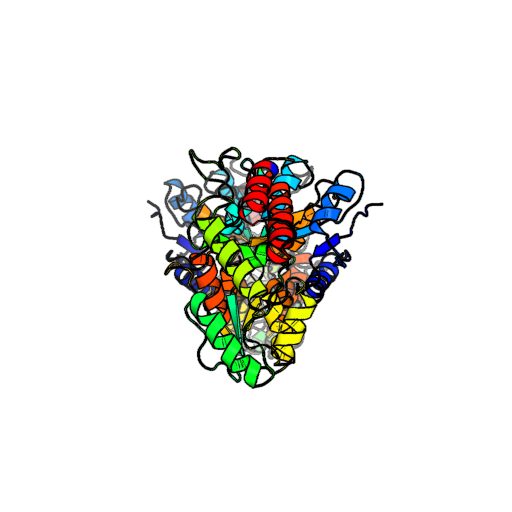smembrane transport (P, IDA)
  GO:0016020 membrane (C, IDA)

Sequence (743 aa):
KIEEGKLVIWINGDKGYNGLAEVGKKFEKDTGIKVTVEHPDKLEEKFPQVAATGDGPDIIFWAHDRFGGYAQSGLLAEITPDKAFQDKLYPFTWDAVRYNGKLIAYPIAVEALSLIYNKDLLPNPPKTWEEIPALDKELKAKGKSALMFNLQEPYFTWPLIAADGGYAFKYENGKYDIKDVGVDNAGAKAGLTFLVDLIKNKHMNADTDYSIAEAAFNKGETAMTINGPWAWSNIDTSKVNYGVTVLPTFKGQPSKPFVGVLSAGINAASPNKELAKEFLENYLLTDEGLEAVNKDKPLGAVALKSYEEELAKDPRIAATMENAQKGEIMPNIPQMSAFWYAVRTAVINAASGRQTVDEALKDAQTNSSSNNKIEEGKLVIWINGDKGYNGLAEVGKKFEKDTGIKVTVEHPDKLEEKFPQVAATGDGPDIIFWAHDRFGGYAQSGLLAEITPDKAFQDKLYPFTWDAVRYNGKLIAYPIAVEALSLIYNKDLLPNPPKTWEEIPALDKELKAKGKSALMFNLQEPYFTWPLIAADGGYAFKYENGKYDIKDVGVDNAGAKAGLTFLVDLIKNKHMNADTDYSIAEAAFNKGETAMTINGPWAWSNIDTSKVNYGVTVLPTFKGQPSKPFVGVLSAGINAASPNKELAKEFLENYLLTDEGLEAVNKDKPLGAVALKSYEEELAKDPRIAATMENAQKGEIMPNIPQMSAFWYAVRTAVINAASGRQTVDEALKDAQTNSSSN